Protein AF-C9LTG3-F1 (afdb_monomer)

Foldseek 3Di:
DDDDDDDDDAPDDDDDDDDDPDPVVVVVVVLVVCVSVPDDRDPVPVQAEAAADQEAEDEPPDDQDPPPAELTEDPDDQARQHAYEHGEYEYEQEEQAPHEYEQYEYNYQYEAAHGEYEYYQYAHQPHAYEYELHEDAAAAHELGEYEYADYPAPRRNVRYAYAQYYYNHPPHQQEYNGEYEWEAARAEHAYYYRYQAYEYEDDPNFFFPTETYEYEHYYAEYAQQRYEYHCQQPPCPPHAFKGKYWDYAYDKYKYFQDAAYPSWDDDVQWTWDKDFPFPDFGDGGIDIGRTIMIMIWRQELFEEEAEPPDDDQADCCDDPNSAAERTEASRAEARENAEYEYEQEEQAPYEYEQGYYPHLHYEHAHGEYEYYQYAHQPHAYEYELHEHAAAEQELGEYEYHDHPADRRNVRYAYADYYYDHPPHQQEYNGEYEFEAARAEHAYYYRYQAYEYAYDPRDDPPTHRYDYDHYYDDYDPVRYYYDHPD

Mean predicted aligned error: 8.61 Å

Secondary structure (DSSP, 8-state):
---------STT---------SHHHHHHHHHHHHHHTT-----TT-PPPPEE--EEEE-TTPPPPSSPEESSEE-S-SS----EES-EEEEES-B-TT-EEEEEEESSSS-EES-EEEEES-B-SSS-EEEEEEEESSS-EES-EEEEE---STTTTTTEEEEEEE-S-TT--SSTT-EEEEESS-EEESEEES-SEEEEE--TT--TT-EEEEE-S-B--EEGGGEEEETTTTTTTT--S-EEEEEEEEEEEEEEEES--TT-EEETTEEEEEEE--SSTT--EEEEEEEEEEEEEE-BS-EEEE-TTSPPPPPTTSTTTT-EEEEEESSSPPEES-EEEEES-B-TT-EEEEEEE-SSS--EES-EEEEES-B-SSS-EEEEEEEESSS-EES-EEEEE---STTTTTTEEEEEEE-S-TT---STT-EEEEESS-EEEEEEES-SEEEEE--TT--TT--SEEEEEEE----GGGEEE----

Organism: Selenomonas sputigena (strain ATCC 35185 / DSM 20758 / CCUG 44933 / VPI D19B-28) (NCBI:txid546271)

Structure (mmCIF, N/CA/C/O backbone):
data_AF-C9LTG3-F1
#
_entry.id   AF-C9LTG3-F1
#
loop_
_atom_site.group_PDB
_atom_site.id
_atom_site.type_symbol
_atom_site.label_atom_id
_atom_site.label_alt_id
_atom_site.label_comp_id
_atom_site.label_asym_id
_atom_site.label_entity_id
_atom_site.label_seq_id
_atom_site.pdbx_PDB_ins_code
_atom_site.Cartn_x
_atom_site.Cartn_y
_atom_site.Cartn_z
_atom_site.occupancy
_atom_site.B_iso_or_equiv
_atom_site.auth_seq_id
_atom_site.auth_comp_id
_atom_site.auth_asym_id
_atom_site.auth_atom_id
_atom_site.pdbx_PDB_model_num
ATOM 1 N N . MET A 1 1 ? 3.169 -10.753 -58.816 1.00 35.22 1 MET A N 1
ATOM 2 C CA . MET A 1 1 ? 3.771 -9.492 -58.330 1.00 35.22 1 MET A CA 1
ATOM 3 C C . MET A 1 1 ? 4.168 -8.686 -59.551 1.00 35.22 1 MET A C 1
ATOM 5 O O . MET A 1 1 ? 4.964 -9.184 -60.331 1.00 35.22 1 MET A O 1
ATOM 9 N N . SER A 1 2 ? 3.535 -7.532 -59.767 1.00 30.53 2 SER A N 1
ATOM 10 C CA . SER A 1 2 ? 3.856 -6.641 -60.888 1.00 30.53 2 SER A CA 1
ATOM 11 C C . SER A 1 2 ? 5.181 -5.930 -60.603 1.00 30.53 2 SER A C 1
ATOM 13 O O . SER A 1 2 ? 5.317 -5.282 -59.563 1.00 30.53 2 SER A O 1
ATOM 15 N N . THR A 1 3 ? 6.156 -6.102 -61.491 1.00 30.70 3 THR A N 1
ATOM 16 C CA . THR A 1 3 ? 7.433 -5.383 -61.476 1.00 30.70 3 THR A CA 1
ATOM 17 C C . THR A 1 3 ? 7.284 -4.216 -62.443 1.00 30.70 3 THR A C 1
ATOM 19 O O . THR A 1 3 ? 7.319 -4.419 -63.652 1.00 30.70 3 THR A O 1
ATOM 22 N N . GLU A 1 4 ? 7.068 -3.002 -61.942 1.00 38.22 4 GLU A N 1
ATOM 23 C CA . GLU A 1 4 ? 7.080 -1.816 -62.803 1.00 38.22 4 GLU A CA 1
ATOM 24 C C . GLU A 1 4 ? 8.507 -1.289 -62.972 1.00 38.22 4 GLU A C 1
ATOM 26 O O . GLU A 1 4 ? 9.278 -1.186 -62.014 1.00 38.22 4 GLU A O 1
ATOM 31 N N . HIS A 1 5 ? 8.857 -0.989 -64.222 1.00 36.91 5 HIS A N 1
ATOM 32 C CA . HIS A 1 5 ? 10.177 -0.545 -64.646 1.00 36.91 5 HIS A CA 1
ATOM 33 C C . HIS A 1 5 ? 10.260 0.986 -64.613 1.00 36.91 5 HIS A C 1
ATOM 35 O O . HIS A 1 5 ? 9.615 1.653 -65.417 1.00 36.91 5 HIS A O 1
ATOM 41 N N . LEU A 1 6 ? 11.114 1.549 -63.754 1.00 34.97 6 LEU A N 1
ATOM 42 C CA . LEU A 1 6 ? 11.622 2.907 -63.958 1.00 34.97 6 LEU A CA 1
ATOM 43 C C . LEU A 1 6 ? 12.869 2.832 -64.846 1.00 34.97 6 LEU A C 1
ATOM 45 O O . LEU A 1 6 ? 13.921 2.357 -64.424 1.00 34.97 6 LEU A O 1
ATOM 49 N N . SER A 1 7 ? 12.725 3.262 -66.099 1.00 35.62 7 SER A N 1
ATOM 50 C CA . SER A 1 7 ? 13.821 3.413 -67.058 1.00 35.62 7 SER A CA 1
ATOM 51 C C . SER A 1 7 ? 14.319 4.855 -67.022 1.00 35.62 7 SER A C 1
ATOM 53 O O . SER A 1 7 ? 13.584 5.759 -67.409 1.00 35.62 7 SER A O 1
ATOM 55 N N . PHE A 1 8 ? 15.569 5.071 -66.614 1.00 42.88 8 PHE A N 1
ATOM 56 C CA . PHE A 1 8 ? 16.245 6.357 -66.780 1.00 42.88 8 PHE A CA 1
ATOM 57 C C . PHE A 1 8 ? 17.200 6.264 -67.974 1.00 42.88 8 PHE A C 1
ATOM 59 O O . PHE A 1 8 ? 18.067 5.393 -68.026 1.00 42.88 8 PHE A O 1
ATOM 66 N N . MET A 1 9 ? 17.011 7.131 -68.972 1.00 39.25 9 MET A N 1
ATOM 67 C CA . MET A 1 9 ? 17.892 7.222 -70.137 1.00 39.25 9 MET A CA 1
ATOM 68 C C . MET A 1 9 ? 19.158 8.004 -69.768 1.00 39.25 9 MET A C 1
ATOM 70 O O . MET A 1 9 ? 19.169 9.229 -69.780 1.00 39.25 9 MET A O 1
ATOM 74 N N . GLY A 1 10 ? 20.232 7.276 -69.470 1.00 38.66 10 GLY A N 1
ATOM 75 C CA . GLY A 1 10 ? 21.587 7.801 -69.320 1.00 38.66 10 GLY A CA 1
ATOM 76 C C . GLY A 1 10 ? 22.590 6.654 -69.423 1.00 38.66 10 GLY A C 1
ATOM 77 O O . GLY A 1 10 ? 22.559 5.748 -68.603 1.00 38.66 10 GLY A O 1
ATOM 78 N N . LYS A 1 11 ? 23.396 6.655 -70.494 1.00 44.03 11 LYS A N 1
ATOM 79 C CA . LYS A 1 11 ? 24.483 5.710 -70.844 1.00 44.03 11 LYS A CA 1
ATOM 80 C C . LYS A 1 11 ? 24.466 4.335 -70.134 1.00 44.03 11 LYS A C 1
ATOM 82 O O . LYS A 1 11 ? 25.229 4.078 -69.215 1.00 44.03 11 LYS A O 1
ATOM 87 N N . GLY A 1 12 ? 23.681 3.410 -70.687 1.00 41.50 12 GLY A N 1
ATOM 88 C CA . GLY A 1 12 ? 24.072 2.000 -70.836 1.00 41.50 12 GLY A CA 1
ATOM 89 C C . GLY A 1 12 ? 23.936 1.034 -69.652 1.00 41.50 12 GLY A C 1
ATOM 90 O O . GLY A 1 12 ? 23.847 -0.162 -69.915 1.00 41.50 12 GLY A O 1
ATOM 91 N N . GLU A 1 13 ? 23.853 1.474 -68.397 1.00 40.16 13 GLU A N 1
ATOM 92 C CA . GLU A 1 13 ? 23.755 0.542 -67.260 1.00 40.16 13 GLU A CA 1
ATOM 93 C C . GLU A 1 13 ? 22.342 0.475 -66.664 1.00 40.16 13 GLU A C 1
ATOM 95 O O . GLU A 1 13 ? 21.817 1.430 -66.093 1.00 40.16 13 GLU A O 1
ATOM 100 N N . LYS A 1 14 ? 21.705 -0.698 -66.780 1.00 40.03 14 LYS A N 1
ATOM 101 C CA . LYS A 1 14 ? 20.448 -1.008 -66.086 1.00 40.03 14 LYS A CA 1
ATOM 102 C C . LYS A 1 14 ? 20.739 -1.266 -64.608 1.00 40.03 14 LYS A C 1
ATOM 104 O O . LYS A 1 14 ? 21.039 -2.393 -64.223 1.00 40.03 14 LYS A O 1
ATOM 109 N N . VAL A 1 15 ? 20.607 -0.241 -63.772 1.00 41.97 15 VAL A N 1
ATOM 110 C CA . VAL A 1 15 ? 20.659 -0.402 -62.314 1.00 41.97 15 VAL A CA 1
ATOM 111 C C . VAL A 1 15 ? 19.289 -0.870 -61.813 1.00 41.97 15 VAL A C 1
ATOM 113 O O . VAL A 1 15 ? 18.290 -0.165 -61.940 1.00 41.97 15 VAL A O 1
ATOM 116 N N . MET A 1 16 ? 19.224 -2.091 -61.281 1.00 40.72 16 MET A N 1
ATOM 117 C CA . MET A 1 16 ? 17.992 -2.700 -60.773 1.00 40.72 16 MET A CA 1
ATOM 118 C C . MET A 1 16 ? 17.941 -2.562 -59.251 1.00 40.72 16 MET A C 1
ATOM 120 O O . MET A 1 16 ? 18.792 -3.111 -58.555 1.00 40.72 16 MET A O 1
ATOM 124 N N . PHE A 1 17 ? 16.929 -1.876 -58.717 1.00 45.16 17 PHE A N 1
ATOM 125 C CA . PHE A 1 17 ? 16.742 -1.769 -57.272 1.00 45.16 17 PHE A CA 1
ATOM 126 C C . PHE A 1 17 ? 15.464 -2.471 -56.798 1.00 45.16 17 PHE A C 1
ATOM 128 O O . PHE A 1 17 ? 14.385 -2.292 -57.363 1.00 45.16 17 PHE A O 1
ATOM 135 N N . LYS A 1 18 ? 15.575 -3.262 -55.723 1.00 42.78 18 LYS A N 1
ATOM 136 C CA . LYS A 1 18 ? 14.427 -3.877 -55.036 1.00 42.78 18 LYS A CA 1
ATOM 137 C C . LYS A 1 18 ? 13.658 -2.813 -54.241 1.00 42.78 18 LYS A C 1
ATOM 139 O O . LYS A 1 18 ? 14.250 -2.047 -53.490 1.00 42.78 18 LYS A O 1
ATOM 144 N N . LYS A 1 19 ? 12.327 -2.800 -54.368 1.00 44.22 19 LYS A N 1
ATOM 145 C CA . LYS A 1 19 ? 11.420 -1.884 -53.654 1.00 44.22 19 LYS A CA 1
ATOM 146 C C . LYS A 1 19 ? 11.540 -2.048 -52.130 1.00 44.22 19 LYS A C 1
ATOM 148 O O . LYS A 1 19 ? 11.221 -3.111 -51.606 1.00 44.22 19 LYS A O 1
ATOM 153 N N . GLY A 1 20 ? 11.922 -0.982 -51.424 1.00 50.69 20 GLY A N 1
ATOM 154 C CA . GLY A 1 20 ? 11.806 -0.852 -49.966 1.00 50.69 20 GLY A CA 1
ATOM 155 C C . GLY A 1 20 ? 10.899 0.326 -49.589 1.00 50.69 20 GLY A C 1
ATOM 156 O O . GLY A 1 20 ? 10.977 1.382 -50.193 1.00 50.69 20 GLY A O 1
ATOM 157 N N . ASN A 1 21 ? 10.013 0.198 -48.603 1.00 48.66 21 ASN A N 1
ATOM 158 C CA . ASN A 1 21 ? 9.110 1.303 -48.217 1.00 48.66 21 ASN A CA 1
ATOM 159 C C . ASN A 1 21 ? 9.680 2.218 -47.114 1.00 48.66 21 ASN A C 1
ATOM 161 O O . ASN A 1 21 ? 8.958 3.044 -46.557 1.00 48.66 21 ASN A O 1
ATOM 165 N N . SER A 1 22 ? 10.970 2.096 -46.795 1.00 53.97 22 SER A N 1
ATOM 166 C CA . SER A 1 22 ? 11.617 2.901 -45.757 1.00 53.97 22 SER A CA 1
ATOM 167 C C . SER A 1 22 ? 11.968 4.308 -46.258 1.00 53.97 22 SER A C 1
ATOM 169 O O . SER A 1 22 ? 12.208 4.527 -47.449 1.00 53.97 22 SER A O 1
ATOM 171 N N . LYS A 1 23 ? 12.054 5.280 -45.338 1.00 50.25 23 LYS A N 1
ATOM 172 C CA . LYS A 1 23 ? 12.542 6.640 -45.645 1.00 50.25 23 LYS A CA 1
ATOM 173 C C . LYS A 1 23 ? 13.932 6.609 -46.303 1.00 50.25 23 LYS A C 1
ATOM 175 O O . LYS A 1 23 ? 14.167 7.357 -47.248 1.00 50.25 23 LYS A O 1
ATOM 180 N N . ARG A 1 24 ? 14.788 5.663 -45.885 1.00 52.59 24 ARG A N 1
ATOM 181 C CA . ARG A 1 24 ? 16.106 5.380 -46.485 1.00 52.59 24 ARG A CA 1
ATOM 182 C C . ARG A 1 24 ? 16.008 5.078 -47.978 1.00 52.59 24 ARG A C 1
ATOM 184 O O . ARG A 1 24 ? 16.806 5.588 -48.754 1.00 52.59 24 ARG A O 1
ATOM 191 N N . TRP A 1 25 ? 15.004 4.304 -48.395 1.00 60.81 25 TRP A N 1
ATOM 192 C CA . TRP A 1 25 ? 14.836 3.972 -49.805 1.00 60.81 25 TRP A CA 1
ATOM 193 C C . TRP A 1 25 ? 14.381 5.169 -50.637 1.00 60.81 25 TRP A C 1
ATOM 195 O O . TRP A 1 25 ? 14.882 5.376 -51.737 1.00 60.81 25 TRP A O 1
ATOM 205 N N . LYS A 1 26 ? 13.495 6.010 -50.096 1.00 57.72 26 LYS A N 1
ATOM 206 C CA . LYS A 1 26 ? 13.026 7.223 -50.784 1.00 57.72 26 LYS A CA 1
ATOM 207 C C . LYS A 1 26 ? 14.144 8.258 -50.954 1.00 57.72 26 LYS A C 1
ATOM 209 O O . LYS A 1 26 ? 14.301 8.787 -52.049 1.00 57.72 26 LYS A O 1
ATOM 214 N N . ALA A 1 27 ? 14.942 8.496 -49.911 1.00 58.62 27 ALA A N 1
ATOM 215 C CA . ALA A 1 27 ? 16.076 9.423 -49.965 1.00 58.62 27 ALA A CA 1
ATOM 216 C C . ALA A 1 27 ? 17.168 8.941 -50.936 1.00 58.62 27 ALA A C 1
ATOM 218 O O . ALA A 1 27 ? 17.648 9.713 -51.761 1.00 58.62 27 ALA A O 1
ATOM 219 N N . LEU A 1 28 ? 17.490 7.643 -50.900 1.00 59.44 28 LEU A N 1
ATOM 220 C CA . LEU A 1 28 ? 18.461 7.032 -51.808 1.00 59.44 28 LEU A CA 1
ATOM 221 C C . LEU A 1 28 ? 17.972 7.052 -53.265 1.00 59.44 28 LEU A C 1
ATOM 223 O O . LEU A 1 28 ? 18.744 7.368 -54.164 1.00 59.44 28 LEU A O 1
ATOM 227 N N . SER A 1 29 ? 16.678 6.805 -53.499 1.00 60.88 29 SER A N 1
ATOM 228 C CA . SER A 1 29 ? 16.073 6.905 -54.835 1.00 60.88 29 SER A CA 1
ATOM 229 C C . SER A 1 29 ? 16.147 8.332 -55.394 1.00 60.88 29 SER A C 1
ATOM 231 O O . SER A 1 29 ? 16.422 8.510 -56.577 1.00 60.88 29 SER A O 1
ATOM 233 N N . LEU A 1 30 ? 15.927 9.348 -54.551 1.00 61.19 30 LEU A N 1
ATOM 234 C CA . LEU A 1 30 ? 15.976 10.759 -54.942 1.00 61.19 30 LEU A CA 1
ATOM 235 C C . LEU A 1 30 ? 17.408 11.225 -55.247 1.00 61.19 30 LEU A C 1
ATOM 237 O O . LEU A 1 30 ? 17.631 11.870 -56.268 1.00 61.19 30 LEU A O 1
ATOM 241 N N . ALA A 1 31 ? 18.379 10.850 -54.409 1.00 58.62 31 ALA A N 1
ATOM 242 C CA . ALA A 1 31 ? 19.794 11.158 -54.626 1.00 58.62 31 ALA A CA 1
ATOM 243 C C . ALA A 1 31 ? 20.331 10.512 -55.917 1.00 58.62 31 ALA A C 1
ATOM 245 O O . ALA A 1 31 ? 20.993 11.172 -56.716 1.00 58.62 31 ALA A O 1
ATOM 246 N N . VAL A 1 32 ? 19.974 9.246 -56.171 1.00 61.69 32 VAL A N 1
ATOM 247 C CA . VAL A 1 32 ? 20.332 8.552 -57.419 1.00 61.69 32 VAL A CA 1
ATOM 248 C C . VAL A 1 32 ? 19.650 9.205 -58.628 1.00 61.69 32 VAL A C 1
ATOM 250 O O . VAL A 1 32 ? 20.302 9.411 -59.648 1.00 61.69 32 VAL A O 1
ATOM 253 N N . ALA A 1 33 ? 18.375 9.597 -58.527 1.00 58.50 33 ALA A N 1
ATOM 254 C CA . ALA A 1 33 ? 17.667 10.270 -59.619 1.00 58.50 33 ALA A CA 1
ATOM 255 C C . ALA A 1 33 ? 18.290 11.632 -59.995 1.00 58.50 33 ALA A C 1
ATOM 257 O O . ALA A 1 33 ? 18.394 11.949 -61.179 1.00 58.50 33 ALA A O 1
ATOM 258 N N . LEU A 1 34 ? 18.751 12.412 -59.011 1.00 57.53 34 LEU A N 1
ATOM 259 C CA . LEU A 1 34 ? 19.429 13.700 -59.230 1.00 57.53 34 LEU A CA 1
ATOM 260 C C . LEU A 1 34 ? 20.812 13.542 -59.891 1.00 57.53 34 LEU A C 1
ATOM 262 O O . LEU A 1 34 ? 21.217 14.397 -60.679 1.00 57.53 34 LEU A O 1
ATOM 266 N N . TYR A 1 35 ? 21.511 12.434 -59.631 1.00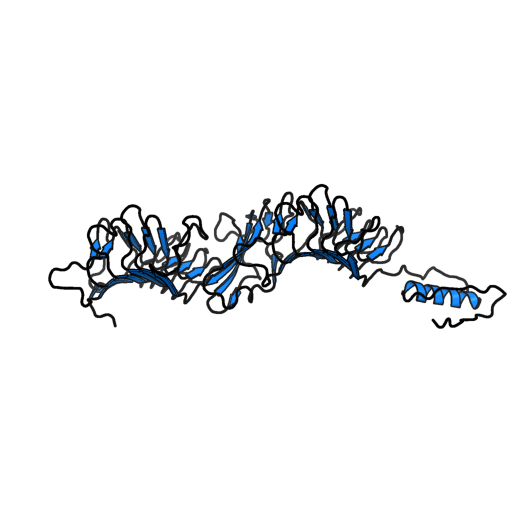 59.50 35 TYR A N 1
ATOM 267 C CA . TYR A 1 35 ? 22.803 12.125 -60.252 1.00 59.50 35 TYR A CA 1
ATOM 268 C C . TYR A 1 35 ? 22.691 11.711 -61.718 1.00 59.50 35 TYR A C 1
ATOM 270 O O . TYR A 1 35 ? 23.441 12.198 -62.563 1.00 59.50 35 TYR A O 1
ATOM 278 N N . VAL A 1 36 ? 21.726 10.845 -62.047 1.00 57.41 36 VAL A N 1
ATOM 279 C CA . VAL A 1 36 ? 21.524 10.376 -63.431 1.00 57.41 36 VAL A CA 1
ATOM 280 C C . VAL A 1 36 ? 21.115 11.536 -64.361 1.00 57.41 36 VAL A C 1
ATOM 282 O O . VAL A 1 36 ? 21.348 11.469 -65.565 1.00 57.41 36 VAL A O 1
ATOM 285 N N . GLY A 1 37 ? 20.595 12.639 -63.807 1.00 57.22 37 GLY A N 1
ATOM 286 C CA . GLY A 1 37 ? 20.310 13.895 -64.513 1.00 57.22 37 GLY A CA 1
ATOM 287 C C . GLY A 1 37 ? 21.508 14.831 -64.748 1.00 57.22 37 GLY A C 1
ATOM 288 O O . GLY A 1 37 ? 21.303 15.937 -65.240 1.00 57.22 37 GLY A O 1
ATOM 289 N N . GLY A 1 38 ? 22.741 14.428 -64.411 1.00 49.81 38 GLY A N 1
ATOM 290 C CA . GLY A 1 38 ? 23.959 15.214 -64.666 1.00 49.81 38 GLY A CA 1
ATOM 291 C C . GLY A 1 38 ? 24.362 16.196 -63.557 1.00 49.81 38 GLY A C 1
ATOM 292 O O . GLY A 1 38 ? 25.256 17.013 -63.772 1.00 49.81 38 GLY A O 1
ATOM 293 N N . GLY A 1 39 ? 23.736 16.127 -62.377 1.00 54.72 39 GLY A N 1
ATOM 294 C CA . GLY A 1 39 ? 24.144 16.886 -61.190 1.00 54.72 39 GLY A CA 1
ATOM 295 C C . GLY A 1 39 ? 25.311 16.238 -60.431 1.00 54.72 39 GLY A C 1
ATOM 296 O O . GLY A 1 39 ? 25.502 15.022 -60.469 1.00 54.72 39 GLY A O 1
ATOM 297 N N . GLN A 1 40 ? 26.095 17.047 -59.712 1.00 53.12 40 GLN A N 1
ATOM 298 C CA . GLN A 1 40 ? 27.150 16.564 -58.816 1.00 53.12 40 GLN A CA 1
ATOM 299 C C . GLN A 1 40 ? 26.519 15.805 -57.631 1.00 53.12 40 GLN A C 1
ATOM 301 O O . GLN A 1 40 ? 25.618 16.320 -56.971 1.00 53.12 40 GLN A O 1
ATOM 306 N N . MET A 1 41 ? 26.979 14.578 -57.356 1.00 46.53 41 MET A N 1
ATOM 307 C CA . MET A 1 41 ? 26.556 13.797 -56.183 1.00 46.53 41 MET A CA 1
ATOM 308 C C . MET A 1 41 ? 27.072 14.458 -54.905 1.00 46.53 41 MET A C 1
ATOM 310 O O . MET A 1 41 ? 28.219 14.241 -54.523 1.00 46.53 41 MET A O 1
ATOM 314 N N . SER A 1 42 ? 26.233 15.256 -54.244 1.00 51.00 42 SER A N 1
ATOM 315 C CA . SER A 1 42 ? 26.478 15.697 -52.870 1.00 51.00 42 SER A CA 1
ATOM 316 C C . SER A 1 42 ? 25.640 14.846 -51.918 1.00 51.00 42 SER A C 1
ATOM 318 O O . SER A 1 42 ? 24.416 14.948 -51.873 1.00 51.00 42 SER A O 1
ATOM 320 N N . PHE A 1 43 ? 26.317 13.986 -51.156 1.00 52.62 43 PHE A N 1
ATOM 321 C CA . PHE A 1 43 ? 25.742 13.302 -49.994 1.00 52.62 43 PHE A CA 1
ATOM 322 C C . PHE A 1 43 ? 25.797 14.171 -48.728 1.00 52.62 43 PHE A C 1
ATOM 324 O O . PHE A 1 43 ? 25.394 13.707 -47.667 1.00 52.62 43 PHE A O 1
ATOM 331 N N . GLU A 1 44 ? 26.262 15.424 -48.824 1.00 44.53 44 GLU A N 1
ATOM 332 C CA . GLU A 1 44 ? 26.465 16.315 -47.669 1.00 44.53 44 GLU A CA 1
ATOM 333 C C . GLU A 1 44 ? 25.160 16.654 -46.931 1.00 44.53 44 GLU A C 1
ATOM 335 O O . GLU A 1 44 ? 25.211 17.127 -45.804 1.00 44.53 44 GLU A O 1
ATOM 340 N N . HIS A 1 45 ? 24.000 16.378 -47.541 1.00 45.16 45 HIS A N 1
ATOM 341 C CA . HIS A 1 45 ? 22.671 16.636 -46.977 1.00 45.16 45 HIS A CA 1
ATOM 342 C C . HIS A 1 45 ? 21.823 15.366 -46.784 1.00 45.16 45 HIS A C 1
ATOM 344 O O . HIS A 1 45 ? 20.624 15.460 -46.517 1.00 45.16 45 HIS A O 1
ATOM 350 N N . VAL A 1 46 ? 22.396 14.163 -46.940 1.00 48.47 46 VAL A N 1
ATOM 351 C CA . VAL A 1 46 ? 21.702 12.930 -46.532 1.00 48.47 46 VAL A CA 1
ATOM 352 C C . VAL A 1 46 ? 21.964 12.730 -45.044 1.00 48.47 46 VAL A C 1
ATOM 354 O O . VAL A 1 46 ? 22.814 11.932 -44.654 1.00 48.47 46 VAL A O 1
ATOM 357 N N . ASP A 1 47 ? 21.244 13.487 -44.215 1.00 53.94 47 ASP A N 1
ATOM 358 C CA . ASP A 1 47 ? 21.240 13.269 -42.770 1.00 53.94 47 ASP A CA 1
ATOM 359 C C . ASP A 1 47 ? 20.838 11.822 -42.474 1.00 53.94 47 ASP A C 1
ATOM 361 O O . ASP A 1 47 ? 19.951 11.245 -43.123 1.00 53.94 47 ASP A O 1
ATOM 365 N N . ALA A 1 48 ? 21.513 11.204 -41.506 1.00 59.97 48 ALA A N 1
ATOM 366 C CA . ALA A 1 48 ? 21.209 9.831 -41.159 1.00 59.97 48 ALA A CA 1
ATOM 367 C C . ALA A 1 48 ? 19.774 9.721 -40.638 1.00 59.97 48 ALA A C 1
ATOM 369 O O . ALA A 1 48 ? 19.328 10.475 -39.774 1.00 59.97 48 ALA A O 1
ATOM 370 N N . ALA A 1 49 ? 19.025 8.783 -41.215 1.00 76.25 49 ALA A N 1
ATOM 371 C CA . ALA A 1 49 ? 17.618 8.634 -40.898 1.00 76.25 49 ALA A CA 1
ATOM 372 C C . ALA A 1 49 ? 17.443 8.016 -39.509 1.00 76.25 49 ALA A C 1
ATOM 374 O O . ALA A 1 49 ? 17.915 6.900 -39.268 1.00 76.25 49 ALA A O 1
ATOM 375 N N . ASP A 1 50 ? 16.673 8.707 -38.670 1.00 89.94 50 ASP A N 1
ATOM 376 C CA . ASP A 1 50 ? 16.177 8.188 -37.400 1.00 89.94 50 ASP A CA 1
ATOM 377 C C . ASP A 1 50 ? 15.548 6.787 -37.541 1.00 89.94 50 ASP A C 1
ATOM 379 O O . ASP A 1 50 ? 14.899 6.460 -38.546 1.00 89.94 50 ASP A O 1
ATOM 383 N N . VAL A 1 51 ? 15.674 5.982 -36.488 1.00 93.06 51 VAL A N 1
ATOM 384 C CA . VAL A 1 51 ? 15.019 4.679 -36.337 1.00 93.06 51 VAL A CA 1
ATOM 385 C C . VAL A 1 51 ? 13.855 4.818 -35.364 1.00 93.06 51 VAL A C 1
ATOM 387 O O . VAL A 1 51 ? 14.045 5.014 -34.164 1.00 93.06 51 VAL A O 1
ATOM 390 N N . THR A 1 52 ? 12.633 4.718 -35.882 1.00 93.69 52 THR A N 1
ATOM 391 C CA . THR A 1 52 ? 11.419 4.909 -35.087 1.00 93.69 52 THR A CA 1
ATOM 392 C C . THR A 1 52 ? 10.255 4.043 -35.544 1.00 93.69 52 THR A C 1
ATOM 394 O O . THR A 1 52 ? 10.188 3.653 -36.713 1.00 93.69 52 THR A O 1
ATOM 397 N N . GLY A 1 53 ? 9.325 3.772 -34.624 1.00 86.44 53 GLY A N 1
ATOM 398 C CA . GLY A 1 53 ? 8.089 3.040 -34.887 1.00 86.44 53 GLY A CA 1
ATOM 399 C C . GLY A 1 53 ? 8.286 1.540 -35.091 1.00 86.44 53 GLY A C 1
ATOM 400 O O . GLY A 1 53 ? 7.382 0.882 -35.602 1.00 86.44 53 GLY A O 1
ATOM 401 N N . GLY A 1 54 ? 9.455 0.998 -34.739 1.00 90.62 54 GLY A N 1
ATOM 402 C CA . GLY A 1 54 ? 9.681 -0.441 -34.721 1.00 90.62 54 GLY A CA 1
ATOM 403 C C . GLY A 1 54 ? 8.794 -1.122 -33.679 1.00 90.62 54 GLY A C 1
ATOM 404 O O . GLY A 1 54 ? 8.663 -0.626 -32.564 1.00 90.62 54 GLY A O 1
ATOM 405 N N . ASP A 1 55 ? 8.205 -2.260 -34.035 1.00 94.44 55 ASP A N 1
ATOM 406 C CA . ASP A 1 55 ? 7.475 -3.139 -33.117 1.00 94.44 55 ASP A CA 1
ATOM 407 C C . ASP A 1 55 ? 7.961 -4.572 -33.348 1.00 94.44 55 ASP A C 1
ATOM 409 O O . ASP A 1 55 ? 7.543 -5.260 -34.282 1.00 94.44 55 ASP A O 1
ATOM 413 N N . VAL A 1 56 ? 8.952 -4.974 -32.555 1.00 97.69 56 VAL A N 1
ATOM 414 C CA . VAL A 1 56 ? 9.624 -6.269 -32.656 1.00 97.69 56 VAL A CA 1
ATOM 415 C C . VAL A 1 56 ? 9.093 -7.166 -31.552 1.00 97.69 56 VAL A C 1
ATOM 417 O O . VAL A 1 56 ? 9.139 -6.808 -30.377 1.00 97.69 56 VAL A O 1
ATOM 420 N N . THR A 1 57 ? 8.616 -8.353 -31.914 1.00 97.94 57 THR A N 1
ATOM 421 C CA . THR A 1 57 ? 8.047 -9.301 -30.955 1.00 97.94 57 THR A CA 1
ATOM 422 C C . THR A 1 57 ? 8.649 -10.690 -31.132 1.00 97.94 57 THR A C 1
ATOM 424 O O . THR A 1 57 ? 8.807 -11.150 -32.259 1.00 97.94 57 THR A O 1
ATOM 427 N N . TYR A 1 58 ? 8.950 -11.344 -30.009 1.00 98.00 58 TYR A N 1
ATOM 428 C CA . TYR A 1 58 ? 9.342 -12.748 -29.927 1.00 98.00 58 TYR A CA 1
ATOM 429 C C . TYR A 1 58 ? 8.451 -13.480 -28.917 1.00 98.00 58 TYR A C 1
ATOM 431 O O . TYR A 1 58 ? 8.195 -12.983 -27.814 1.00 98.00 58 TYR A O 1
ATOM 439 N N . HIS A 1 59 ? 7.988 -14.665 -29.287 1.00 96.62 59 HIS A N 1
ATOM 440 C CA . HIS A 1 59 ? 7.069 -15.507 -28.531 1.00 96.62 59 HIS A CA 1
ATOM 441 C C . HIS A 1 59 ? 7.703 -16.845 -28.144 1.00 96.62 59 HIS A C 1
ATOM 443 O O . HIS A 1 59 ? 8.803 -17.194 -28.568 1.00 96.62 59 HIS A O 1
ATOM 449 N N . THR A 1 60 ? 6.986 -17.624 -27.333 1.00 93.94 60 THR A N 1
ATOM 450 C CA . THR A 1 60 ? 7.394 -18.973 -26.942 1.00 93.94 60 THR A CA 1
ATOM 451 C C . THR A 1 60 ? 7.700 -19.829 -28.169 1.00 93.94 60 THR A C 1
ATOM 453 O O . THR A 1 60 ? 6.849 -20.001 -29.038 1.00 93.94 60 THR A O 1
ATOM 456 N N . GLY A 1 61 ? 8.904 -20.400 -28.204 1.00 92.31 61 GLY A N 1
ATOM 457 C CA . GLY A 1 61 ? 9.391 -21.225 -29.313 1.00 92.31 61 GLY A CA 1
ATOM 458 C C . GLY A 1 61 ? 10.286 -20.479 -30.303 1.00 92.31 61 GLY A C 1
ATOM 459 O O . GLY A 1 61 ? 11.028 -21.132 -31.036 1.00 92.31 61 GLY A O 1
ATOM 460 N N . ASP A 1 62 ? 10.294 -19.145 -30.285 1.00 96.19 62 ASP A N 1
ATOM 461 C CA . ASP A 1 62 ? 11.189 -18.371 -31.138 1.00 96.19 62 ASP A CA 1
ATOM 462 C C . ASP A 1 62 ? 12.646 -18.487 -30.677 1.00 96.19 62 ASP A C 1
ATOM 464 O O . ASP A 1 62 ? 12.961 -18.565 -29.486 1.00 96.19 62 ASP A O 1
ATOM 468 N N . THR A 1 63 ? 13.561 -18.444 -31.645 1.00 94.25 63 THR A N 1
ATOM 469 C CA . THR A 1 63 ? 14.992 -18.293 -31.372 1.00 94.25 63 THR A CA 1
ATOM 470 C C . THR A 1 63 ? 15.354 -16.817 -31.435 1.00 94.25 63 THR A C 1
ATOM 472 O O . THR A 1 63 ? 15.178 -16.171 -32.468 1.00 94.25 63 THR A O 1
ATOM 475 N N . LEU A 1 64 ? 15.885 -16.282 -30.338 1.00 94.69 64 LEU A N 1
ATOM 476 C CA . LEU A 1 64 ? 16.361 -14.903 -30.302 1.00 94.69 64 LEU A CA 1
ATOM 477 C C . LEU A 1 64 ? 17.582 -14.732 -31.226 1.00 94.69 64 LEU A C 1
ATOM 479 O O . LEU A 1 64 ? 18.500 -15.558 -31.152 1.00 94.69 64 LEU A O 1
ATOM 483 N N . PRO A 1 65 ? 17.637 -13.665 -32.049 1.00 93.25 65 PRO A N 1
ATOM 484 C CA . PRO A 1 65 ? 18.747 -13.430 -32.972 1.00 93.25 65 PRO A CA 1
ATOM 485 C C . PRO A 1 65 ? 20.035 -13.134 -32.208 1.00 93.25 65 PRO A C 1
ATOM 487 O O . PRO A 1 65 ? 20.016 -12.979 -30.991 1.00 93.25 65 PRO A O 1
ATOM 490 N N . VAL A 1 66 ? 21.162 -13.032 -32.909 1.00 90.69 66 VAL A N 1
ATOM 491 C CA . VAL A 1 66 ? 22.403 -12.514 -32.312 1.00 90.69 66 VAL A CA 1
ATOM 492 C C . VAL A 1 66 ? 22.239 -11.054 -31.884 1.00 90.69 66 VAL A C 1
ATOM 494 O O . VAL A 1 66 ? 21.409 -10.326 -32.428 1.00 90.69 66 VAL A O 1
ATOM 497 N N . ASP A 1 67 ? 23.028 -10.637 -30.896 1.00 88.50 67 ASP A N 1
ATOM 498 C CA . ASP A 1 67 ? 22.972 -9.276 -30.366 1.00 88.50 67 ASP A CA 1
ATOM 499 C C . ASP A 1 67 ? 23.398 -8.232 -31.433 1.00 88.50 67 ASP A C 1
ATOM 501 O O . ASP A 1 67 ? 24.261 -8.528 -32.266 1.00 88.50 67 ASP A O 1
ATOM 505 N N . PRO A 1 68 ? 22.840 -7.002 -31.404 1.00 91.31 68 PRO A N 1
ATOM 506 C CA . PRO A 1 68 ? 21.877 -6.505 -30.419 1.00 91.31 68 PRO A CA 1
ATOM 507 C C . PRO A 1 68 ? 20.433 -6.947 -30.709 1.00 91.31 68 PRO A C 1
ATOM 509 O O . PRO A 1 68 ? 19.933 -6.798 -31.823 1.00 91.31 68 PRO A O 1
ATOM 512 N N . ILE A 1 69 ? 19.725 -7.413 -29.673 1.00 97.06 69 ILE A N 1
ATOM 513 C CA . ILE A 1 69 ? 18.275 -7.645 -29.739 1.00 97.06 69 ILE A CA 1
ATOM 514 C C . ILE A 1 69 ? 17.568 -6.352 -29.335 1.00 97.06 69 ILE A C 1
ATOM 516 O O . ILE A 1 69 ? 17.522 -6.014 -28.150 1.00 97.06 69 ILE A O 1
ATOM 520 N N . ALA A 1 70 ? 17.021 -5.627 -30.309 1.00 97.25 70 ALA A N 1
ATOM 521 C CA . ALA A 1 70 ? 16.414 -4.323 -30.069 1.00 97.25 70 ALA A CA 1
ATOM 522 C C . ALA A 1 70 ? 15.067 -4.141 -30.777 1.00 97.25 70 ALA A C 1
ATOM 524 O O . ALA A 1 70 ? 14.840 -4.726 -31.835 1.00 97.25 70 ALA A O 1
ATOM 525 N N . GLY A 1 71 ? 14.210 -3.272 -30.230 1.00 96.50 71 GLY A N 1
ATOM 526 C CA . GLY A 1 71 ? 13.014 -2.781 -30.930 1.00 96.50 71 GLY A CA 1
ATOM 527 C C . GLY A 1 71 ? 13.366 -1.897 -32.133 1.00 96.50 71 GLY A C 1
ATOM 528 O O . GLY A 1 71 ? 12.673 -1.903 -33.148 1.00 96.50 71 GLY A O 1
ATOM 529 N N . GLY A 1 72 ? 14.484 -1.174 -32.043 1.00 95.44 72 GLY A N 1
ATOM 530 C CA . GLY A 1 72 ? 15.104 -0.427 -33.136 1.00 95.44 72 GLY A CA 1
ATOM 531 C C . GLY A 1 72 ? 16.600 -0.247 -32.886 1.00 95.44 72 GLY A C 1
ATOM 532 O O . GLY A 1 72 ? 17.013 -0.058 -31.741 1.00 95.44 72 GLY A O 1
ATOM 533 N N . ALA A 1 73 ? 17.423 -0.329 -33.937 1.00 95.50 73 ALA A N 1
ATOM 534 C CA . ALA A 1 73 ? 18.875 -0.232 -33.801 1.00 95.50 73 ALA A CA 1
ATOM 535 C C . ALA A 1 73 ? 19.565 0.543 -34.933 1.00 95.50 73 ALA A C 1
ATOM 537 O O . ALA A 1 73 ? 19.225 0.389 -36.107 1.00 95.50 73 ALA A O 1
ATOM 538 N N . ILE A 1 74 ? 20.598 1.305 -34.573 1.00 93.81 74 ILE A N 1
ATOM 539 C CA . ILE A 1 74 ? 21.615 1.844 -35.483 1.00 93.81 74 ILE A CA 1
ATOM 540 C C . ILE A 1 74 ? 22.939 1.150 -35.152 1.00 93.81 74 ILE A C 1
ATOM 542 O O . ILE A 1 74 ? 23.549 1.416 -34.115 1.00 93.81 74 ILE A O 1
ATOM 546 N N . THR A 1 75 ? 23.354 0.213 -36.010 1.00 87.81 75 THR A N 1
ATOM 547 C CA . THR A 1 75 ? 24.586 -0.570 -35.831 1.00 87.81 75 THR A CA 1
ATOM 548 C C . THR A 1 75 ? 25.052 -1.256 -37.130 1.00 87.81 75 THR A C 1
ATOM 550 O O . THR A 1 75 ? 24.198 -1.631 -37.941 1.00 87.81 75 THR A O 1
ATOM 553 N N . PRO A 1 76 ? 26.373 -1.463 -37.325 1.00 79.94 76 PRO A N 1
ATOM 554 C CA . PRO A 1 76 ? 27.458 -0.730 -36.677 1.00 79.94 76 PRO A CA 1
ATOM 555 C C . PRO A 1 76 ? 27.634 0.620 -37.385 1.00 79.94 76 PRO A C 1
ATOM 557 O O . PRO A 1 76 ? 27.954 0.675 -38.569 1.00 79.94 76 PRO A O 1
ATOM 560 N N . SER A 1 77 ? 27.413 1.725 -36.675 1.00 85.56 77 SER A N 1
ATOM 561 C CA . SER A 1 77 ? 27.724 3.060 -37.197 1.00 85.56 77 SER A CA 1
ATOM 562 C C . SER A 1 77 ? 27.966 4.018 -36.045 1.00 85.56 77 SER A C 1
ATOM 564 O O . SER A 1 77 ? 27.040 4.372 -35.319 1.00 85.56 77 SER A O 1
ATOM 566 N N . SER A 1 78 ? 29.229 4.386 -35.826 1.00 87.69 78 SER A N 1
ATOM 567 C CA . SER A 1 78 ? 29.637 5.144 -34.638 1.00 87.69 78 SER A CA 1
ATOM 568 C C . SER A 1 78 ? 29.561 6.663 -34.816 1.00 87.69 78 SER A C 1
ATOM 570 O O . SER A 1 78 ? 29.705 7.413 -33.849 1.00 87.69 78 SER A O 1
ATOM 572 N N . THR A 1 79 ? 29.335 7.118 -36.045 1.00 90.38 79 THR A N 1
ATOM 573 C CA . THR A 1 79 ? 29.230 8.530 -36.433 1.00 90.38 79 THR A CA 1
ATOM 574 C C . THR A 1 79 ? 27.823 8.914 -36.877 1.00 90.38 79 THR A C 1
ATOM 576 O O . THR A 1 79 ? 27.597 10.073 -37.197 1.00 90.38 79 THR A O 1
ATOM 579 N N . ASP A 1 80 ? 26.884 7.964 -36.893 1.00 90.69 80 ASP A N 1
ATOM 580 C CA . ASP A 1 80 ? 25.502 8.188 -37.315 1.00 90.69 80 ASP A CA 1
ATOM 581 C C . ASP A 1 80 ? 24.790 9.162 -36.357 1.00 90.69 80 ASP A C 1
ATOM 583 O O . ASP A 1 80 ? 24.667 8.845 -35.168 1.00 90.69 80 ASP A O 1
ATOM 587 N N . PRO A 1 81 ? 24.347 10.344 -36.821 1.00 90.62 81 PRO A N 1
ATOM 588 C CA . PRO A 1 81 ? 23.631 11.303 -35.982 1.00 90.62 81 PRO A CA 1
ATOM 589 C C . PRO A 1 81 ? 22.157 10.943 -35.732 1.00 90.62 81 PRO A C 1
ATOM 591 O O . PRO A 1 81 ? 21.505 11.626 -34.945 1.00 90.62 81 PRO A O 1
ATOM 594 N N . GLY A 1 82 ? 21.621 9.906 -36.382 1.00 92.62 82 GLY A N 1
ATOM 595 C CA . GLY A 1 82 ? 20.219 9.516 -36.308 1.00 92.62 82 GLY A CA 1
ATOM 596 C C . GLY A 1 82 ? 19.807 9.057 -34.911 1.00 92.62 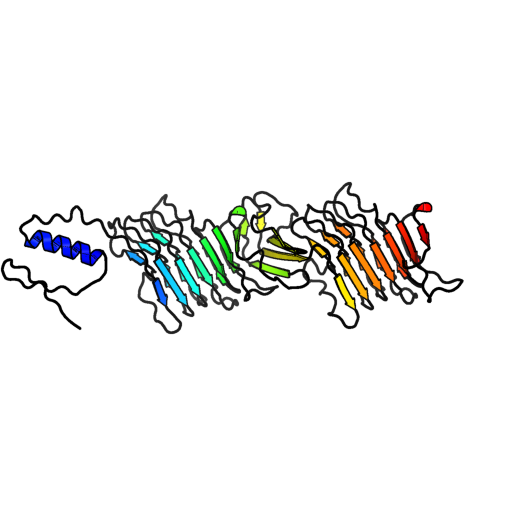82 GLY A C 1
ATOM 597 O O . GLY A 1 82 ? 20.529 8.333 -34.223 1.00 92.62 82 GLY A O 1
ATOM 598 N N . ASN A 1 83 ? 18.614 9.465 -34.491 1.00 96.12 83 ASN A N 1
ATOM 599 C CA . ASN A 1 83 ? 18.040 9.102 -33.200 1.00 96.12 83 ASN A CA 1
ATOM 600 C C . ASN A 1 83 ? 17.318 7.753 -33.269 1.00 96.12 83 ASN A C 1
ATOM 602 O O . ASN A 1 83 ? 16.847 7.334 -34.327 1.00 96.12 83 ASN A O 1
ATOM 606 N N . VAL A 1 84 ? 17.166 7.089 -32.123 1.00 98.00 84 VAL A N 1
ATOM 607 C CA . VAL A 1 84 ? 16.400 5.842 -31.994 1.00 98.00 84 VAL A CA 1
ATOM 608 C C . VAL A 1 84 ? 15.267 6.049 -31.002 1.00 98.00 84 VAL A C 1
ATOM 610 O O . VAL A 1 84 ? 15.501 6.105 -29.795 1.00 98.00 84 VAL A O 1
ATOM 613 N N . TYR A 1 85 ? 14.034 6.186 -31.485 1.00 98.12 85 TYR A N 1
ATOM 614 C CA . TYR A 1 85 ? 12.920 6.570 -30.620 1.00 98.12 85 TYR A CA 1
ATOM 615 C C . TYR A 1 85 ? 11.590 5.908 -30.934 1.00 98.12 85 TYR A C 1
ATOM 617 O O . TYR A 1 85 ? 11.308 5.569 -32.078 1.00 98.12 85 TYR A O 1
ATOM 625 N N . SER A 1 86 ? 10.732 5.781 -29.922 1.00 97.56 86 SER A N 1
ATOM 626 C CA . SER A 1 86 ? 9.383 5.209 -30.070 1.00 97.56 86 SER A CA 1
ATOM 627 C C . SER A 1 86 ? 9.376 3.826 -30.730 1.00 97.56 86 SER A C 1
ATOM 629 O O . SER A 1 86 ? 8.479 3.508 -31.510 1.00 97.56 86 SER A O 1
ATOM 631 N N . ASN A 1 87 ? 10.397 3.016 -30.449 1.00 98.38 87 ASN A N 1
ATOM 632 C CA . ASN A 1 87 ? 10.433 1.609 -30.828 1.00 98.38 87 ASN A CA 1
ATOM 633 C C . ASN A 1 87 ? 10.005 0.732 -29.653 1.00 98.38 87 ASN A C 1
ATOM 635 O O . ASN A 1 87 ? 10.106 1.129 -28.492 1.00 98.38 87 ASN A O 1
ATOM 639 N N . LYS A 1 88 ? 9.561 -0.481 -29.958 1.00 98.56 88 LYS A N 1
ATOM 640 C CA . LYS A 1 88 ? 9.048 -1.440 -28.993 1.00 98.56 88 LYS A CA 1
ATOM 641 C C . LYS A 1 88 ? 9.660 -2.815 -29.218 1.00 98.56 88 LYS A C 1
ATOM 643 O O . LYS A 1 88 ? 9.699 -3.306 -30.344 1.00 98.56 88 LYS A O 1
ATOM 648 N N . LEU A 1 89 ? 10.110 -3.436 -28.133 1.00 98.62 89 LEU A N 1
ATOM 649 C CA . LEU A 1 89 ? 10.548 -4.827 -28.087 1.00 98.62 89 LEU A CA 1
ATOM 650 C C . LEU A 1 89 ? 9.663 -5.607 -27.115 1.00 98.62 89 LEU A C 1
ATOM 652 O O . LEU A 1 89 ? 9.621 -5.284 -25.932 1.00 98.62 89 LEU A O 1
ATOM 656 N N . THR A 1 90 ? 8.998 -6.660 -27.579 1.00 98.50 90 THR A N 1
ATOM 657 C CA . THR A 1 90 ? 8.171 -7.537 -26.739 1.00 98.50 90 THR A CA 1
ATOM 658 C C . THR A 1 90 ? 8.745 -8.949 -26.724 1.00 98.50 90 THR A C 1
ATOM 660 O O . THR A 1 90 ? 8.855 -9.582 -27.768 1.00 98.50 90 THR A O 1
ATOM 663 N N . ILE A 1 91 ? 9.072 -9.472 -25.541 1.00 97.50 91 ILE A N 1
ATOM 664 C CA . ILE A 1 91 ? 9.545 -10.850 -25.349 1.00 97.50 91 ILE A CA 1
ATOM 665 C C . ILE A 1 91 ? 8.537 -11.602 -24.487 1.00 97.50 91 ILE A C 1
ATOM 667 O O . ILE A 1 91 ? 8.259 -11.185 -23.364 1.00 97.50 91 ILE A O 1
ATOM 671 N N . THR A 1 92 ? 7.995 -12.708 -24.998 1.00 96.75 92 THR A N 1
ATOM 672 C CA . THR A 1 92 ? 7.002 -13.526 -24.292 1.00 96.75 92 THR A CA 1
ATOM 673 C C . THR A 1 92 ? 7.453 -14.974 -24.145 1.00 96.75 92 THR A C 1
ATOM 675 O O . THR A 1 92 ? 7.688 -15.643 -25.145 1.00 96.75 92 THR A O 1
ATOM 678 N N . GLY A 1 93 ? 7.507 -15.484 -22.912 1.00 94.50 93 GLY A N 1
ATOM 679 C CA . GLY A 1 9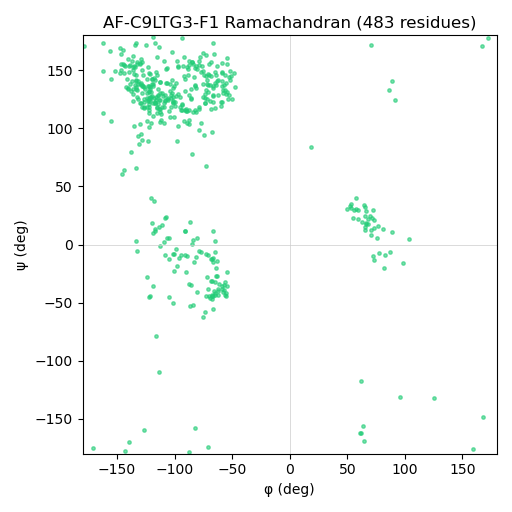3 ? 7.643 -16.916 -22.634 1.00 94.50 93 GLY A CA 1
ATOM 680 C C . GLY A 1 93 ? 8.987 -17.531 -23.033 1.00 94.50 93 GLY A C 1
ATOM 681 O O . GLY A 1 93 ? 9.048 -18.735 -23.278 1.00 94.50 93 GLY A O 1
ATOM 682 N N . LEU A 1 94 ? 10.041 -16.718 -23.160 1.00 95.31 94 LEU A N 1
ATOM 683 C CA . LEU A 1 94 ? 11.370 -17.150 -23.595 1.00 95.31 94 LEU A CA 1
ATOM 684 C C . LEU A 1 94 ? 12.388 -17.162 -22.453 1.00 95.31 94 LEU A C 1
ATOM 686 O O . LEU A 1 94 ? 12.335 -16.360 -21.517 1.00 95.31 94 LEU A O 1
ATOM 690 N N . ASN A 1 95 ? 13.363 -18.060 -22.583 1.00 94.62 95 ASN A N 1
ATOM 691 C CA . ASN A 1 95 ? 14.571 -18.071 -21.772 1.00 94.62 95 ASN A CA 1
ATOM 692 C C . ASN A 1 95 ? 15.548 -17.012 -22.308 1.00 94.62 95 ASN A C 1
ATOM 694 O O . ASN A 1 95 ? 15.994 -17.093 -23.452 1.00 94.62 95 ASN A O 1
ATOM 698 N N . ILE A 1 96 ? 15.870 -16.029 -21.471 1.00 95.56 96 ILE A N 1
ATOM 699 C CA . ILE A 1 96 ? 16.728 -14.886 -21.806 1.00 95.56 96 ILE A CA 1
ATOM 700 C C . ILE A 1 96 ? 18.053 -14.898 -21.032 1.00 95.56 96 ILE A C 1
ATOM 702 O O . ILE A 1 96 ? 18.755 -13.890 -21.007 1.00 95.56 96 ILE A O 1
ATOM 706 N N . ASN A 1 97 ? 18.413 -16.028 -20.417 1.00 95.62 97 ASN A N 1
ATOM 707 C CA . ASN A 1 97 ? 19.669 -16.191 -19.687 1.00 95.62 97 ASN A CA 1
ATOM 708 C C . ASN A 1 97 ? 20.869 -15.736 -20.547 1.00 95.62 97 ASN A C 1
ATOM 710 O O . ASN A 1 97 ? 21.056 -16.202 -21.674 1.00 95.62 97 ASN A O 1
ATOM 714 N N . GLY A 1 98 ? 21.676 -14.810 -20.020 1.00 95.62 98 GLY A N 1
ATOM 715 C CA . GLY A 1 98 ? 22.887 -14.302 -20.675 1.00 95.62 98 GLY A CA 1
ATOM 716 C C . GLY A 1 98 ? 22.646 -13.308 -21.814 1.00 95.62 98 GLY A C 1
ATOM 717 O O . GLY A 1 98 ? 23.599 -12.938 -22.499 1.00 95.62 98 GLY A O 1
ATOM 718 N N . ARG A 1 99 ? 21.397 -12.893 -22.061 1.00 96.94 99 ARG A N 1
ATOM 719 C CA . ARG A 1 99 ? 21.047 -11.995 -23.172 1.00 96.94 99 ARG A CA 1
ATOM 720 C C . ARG A 1 99 ? 21.060 -10.527 -22.755 1.00 96.94 99 ARG A C 1
ATOM 722 O O . ARG A 1 99 ? 20.805 -10.191 -21.597 1.00 96.94 99 ARG A O 1
ATOM 729 N N . ARG A 1 100 ? 21.295 -9.650 -23.736 1.00 97.62 100 ARG A N 1
ATOM 730 C CA . ARG A 1 100 ? 21.102 -8.201 -23.617 1.00 97.62 100 ARG A CA 1
ATOM 731 C C . ARG A 1 100 ? 19.970 -7.745 -24.527 1.00 97.62 100 ARG A C 1
ATOM 733 O O . ARG A 1 100 ? 20.007 -8.012 -25.727 1.00 97.62 100 ARG A O 1
ATOM 740 N N . LEU A 1 101 ? 18.970 -7.083 -23.950 1.00 98.31 101 LEU A N 1
ATOM 741 C CA . LEU A 1 101 ? 17.770 -6.630 -24.656 1.00 98.31 101 LEU A CA 1
ATOM 742 C C . LEU A 1 101 ? 17.639 -5.109 -24.576 1.00 98.31 101 LEU A C 1
ATOM 744 O O . LEU A 1 101 ? 17.917 -4.517 -23.533 1.00 98.31 101 LEU A O 1
ATOM 748 N N . TYR A 1 102 ? 17.172 -4.494 -25.661 1.00 98.56 102 TYR A N 1
ATOM 749 C CA . TYR A 1 102 ? 17.128 -3.042 -25.810 1.00 98.56 102 TYR A CA 1
ATOM 750 C C . TYR A 1 102 ? 15.773 -2.571 -26.351 1.00 98.56 102 TYR A C 1
ATOM 752 O O . TYR A 1 102 ? 15.282 -3.095 -27.349 1.00 98.56 102 TYR A O 1
ATOM 760 N N . GLY A 1 103 ? 15.171 -1.540 -25.761 1.00 98.31 103 GLY A N 1
ATOM 761 C CA . GLY A 1 103 ? 14.016 -0.885 -26.394 1.00 98.31 103 GLY A CA 1
ATOM 762 C C . GLY A 1 103 ? 14.461 -0.170 -27.671 1.00 98.31 103 GLY A C 1
ATOM 763 O O . GLY A 1 103 ? 13.896 -0.373 -28.745 1.00 98.31 103 GLY A O 1
ATOM 764 N N . GLY A 1 104 ? 15.557 0.584 -27.564 1.00 98.06 104 GLY A N 1
ATOM 765 C CA . GLY A 1 104 ? 16.304 1.160 -28.679 1.00 98.06 104 GLY A CA 1
ATOM 766 C C . GLY A 1 104 ? 17.814 1.078 -28.442 1.00 98.06 104 GLY A C 1
ATOM 767 O O . GLY A 1 104 ? 18.259 1.129 -27.295 1.00 98.06 104 GLY A O 1
ATOM 768 N N . TYR A 1 105 ? 18.601 0.946 -29.509 1.00 97.81 105 TYR A N 1
ATOM 769 C CA . TYR A 1 105 ? 20.061 0.834 -29.441 1.00 97.81 105 TYR A CA 1
ATOM 770 C C . TYR A 1 105 ? 20.748 1.695 -30.507 1.00 97.81 105 TYR A C 1
ATOM 772 O O . TYR A 1 105 ? 20.400 1.627 -31.685 1.00 97.81 105 TYR A O 1
ATOM 780 N N . THR A 1 106 ? 21.780 2.450 -30.141 1.00 96.19 106 THR A N 1
ATOM 781 C CA . THR A 1 106 ? 22.670 3.083 -31.124 1.00 96.19 106 THR A CA 1
ATOM 782 C C . THR A 1 106 ? 24.129 3.037 -30.686 1.00 96.19 106 THR A C 1
ATOM 784 O O . THR A 1 106 ? 24.460 3.378 -29.548 1.00 96.19 106 THR A O 1
ATOM 787 N N . SER A 1 107 ? 25.008 2.657 -31.620 1.00 94.56 107 SER A N 1
ATOM 788 C CA . SER A 1 107 ? 26.456 2.893 -31.510 1.00 94.56 107 SER A CA 1
ATOM 789 C C . SER A 1 107 ? 26.860 4.316 -31.934 1.00 94.56 107 SER A C 1
ATOM 791 O O . SER A 1 107 ? 28.015 4.715 -31.782 1.00 94.56 107 SER A O 1
ATOM 793 N N . GLY A 1 108 ? 25.923 5.056 -32.536 1.00 92.88 108 GLY A N 1
ATOM 794 C CA . GLY A 1 108 ? 26.122 6.371 -33.139 1.00 92.88 108 GLY A CA 1
ATOM 795 C C . GLY A 1 108 ? 26.095 7.526 -32.141 1.00 92.88 108 GLY A C 1
ATOM 796 O O . GLY A 1 108 ? 26.337 7.368 -30.947 1.00 92.88 108 GLY A O 1
ATOM 797 N N . LEU A 1 109 ? 25.820 8.719 -32.660 1.00 93.44 109 LEU A N 1
ATOM 798 C CA . LEU A 1 109 ? 25.788 9.984 -31.923 1.00 93.44 109 LEU A CA 1
ATOM 799 C C . LEU A 1 109 ? 24.373 10.388 -31.480 1.00 93.44 109 LEU A C 1
ATOM 801 O O . LEU A 1 109 ? 24.234 11.324 -30.692 1.00 93.44 109 LEU A O 1
ATOM 805 N N . GLY A 1 110 ? 23.334 9.719 -31.982 1.00 94.31 110 GLY A N 1
ATOM 806 C CA . GLY A 1 110 ? 21.941 10.072 -31.716 1.00 94.31 110 GLY A CA 1
ATOM 807 C C . GLY A 1 110 ? 21.434 9.748 -30.309 1.00 94.31 110 GLY A C 1
ATOM 808 O O . GLY A 1 110 ? 22.014 8.962 -29.552 1.00 94.31 110 GLY A O 1
ATOM 809 N N . LEU A 1 111 ? 20.308 10.374 -29.970 1.00 97.31 111 LEU A N 1
ATOM 810 C CA . LEU A 1 11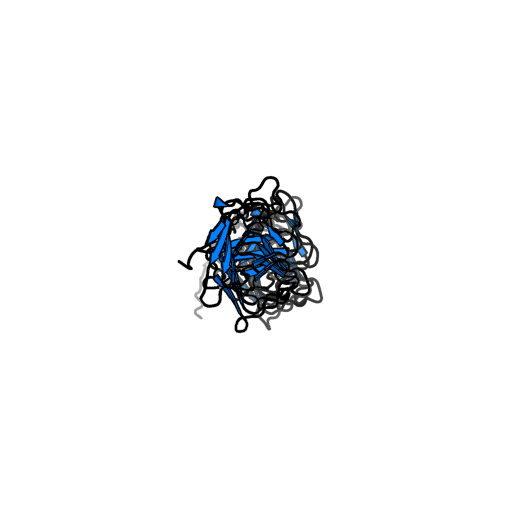1 ? 19.558 10.152 -28.735 1.00 97.31 111 LEU A CA 1
ATOM 811 C C . LEU A 1 111 ? 18.764 8.844 -28.800 1.00 97.31 111 LEU A C 1
ATOM 813 O O . LEU A 1 111 ? 18.340 8.421 -29.878 1.00 97.31 111 LEU A O 1
ATOM 817 N N . VAL A 1 112 ? 18.497 8.244 -27.637 1.00 98.50 112 VAL A N 1
ATOM 818 C CA . VAL A 1 112 ? 17.637 7.056 -27.532 1.00 98.50 112 VAL A CA 1
ATOM 819 C C . VAL A 1 112 ? 16.468 7.319 -26.596 1.00 98.50 112 VAL A C 1
ATOM 821 O O . VAL A 1 112 ? 16.631 7.297 -25.376 1.00 98.50 112 VAL A O 1
ATOM 824 N N . THR A 1 113 ? 15.289 7.599 -27.157 1.00 98.62 113 THR A N 1
ATOM 825 C CA . THR A 1 113 ? 14.177 8.153 -26.373 1.00 98.62 113 THR A CA 1
ATOM 826 C C . THR A 1 113 ? 12.825 7.496 -26.595 1.00 98.62 113 THR A C 1
ATOM 828 O O . THR A 1 113 ? 12.476 7.088 -27.695 1.00 98.62 113 THR A O 1
ATOM 831 N N . GLY A 1 114 ? 12.007 7.410 -25.545 1.00 98.31 114 GLY A N 1
ATOM 832 C CA . GLY A 1 114 ? 10.618 6.959 -25.692 1.00 98.31 114 GLY A CA 1
ATOM 833 C C . GLY A 1 114 ? 10.456 5.523 -26.199 1.00 98.31 114 GLY A C 1
ATOM 834 O O . GLY A 1 114 ? 9.399 5.201 -26.732 1.00 98.31 114 GLY A O 1
ATOM 835 N N . ASN A 1 115 ? 11.488 4.681 -26.102 1.00 98.81 115 ASN A N 1
ATOM 836 C CA . ASN A 1 115 ? 11.408 3.277 -26.498 1.00 98.81 115 ASN A CA 1
ATOM 837 C C . ASN A 1 115 ? 10.845 2.424 -25.355 1.00 98.81 115 ASN A C 1
ATOM 839 O O . ASN A 1 115 ? 10.935 2.803 -24.188 1.00 98.81 115 ASN A O 1
ATOM 843 N N . GLU A 1 116 ? 10.287 1.259 -25.676 1.00 98.75 116 GLU A N 1
ATOM 844 C CA . GLU A 1 116 ? 9.702 0.339 -24.703 1.00 98.75 116 GLU A CA 1
ATOM 845 C C . GLU A 1 116 ? 10.272 -1.079 -24.841 1.00 98.75 116 GLU A C 1
ATOM 847 O O . GLU A 1 116 ? 10.362 -1.624 -25.941 1.00 98.75 116 GLU A O 1
ATOM 852 N N . VAL A 1 117 ? 10.591 -1.709 -23.710 1.00 98.81 117 VAL A N 1
ATOM 853 C CA . VAL A 1 117 ? 10.756 -3.166 -23.612 1.00 98.81 117 VAL A CA 1
ATOM 854 C C . VAL A 1 117 ? 9.612 -3.740 -22.789 1.00 98.81 117 VAL A C 1
ATOM 856 O O . VAL A 1 117 ? 9.367 -3.277 -21.679 1.00 98.81 117 VAL A O 1
ATOM 859 N N . ILE A 1 118 ? 8.945 -4.777 -23.289 1.00 98.50 118 ILE A N 1
ATOM 860 C CA . ILE A 1 118 ? 7.937 -5.549 -22.561 1.00 98.50 118 ILE A CA 1
ATOM 861 C C . ILE A 1 118 ? 8.452 -6.970 -22.355 1.00 98.50 118 ILE A C 1
ATOM 863 O O . ILE A 1 118 ? 8.693 -7.694 -23.321 1.00 98.50 118 ILE A O 1
ATOM 867 N N . LEU A 1 119 ? 8.566 -7.386 -21.095 1.00 97.44 119 LEU A N 1
ATOM 868 C CA . LEU A 1 119 ? 8.907 -8.756 -20.721 1.00 97.44 119 LEU A CA 1
ATOM 869 C C . LEU A 1 119 ? 7.692 -9.441 -20.123 1.00 97.44 119 LEU A C 1
ATOM 871 O O . LEU A 1 119 ? 7.175 -9.010 -19.090 1.00 97.44 119 LEU A O 1
ATOM 875 N N . LYS A 1 120 ? 7.256 -10.513 -20.777 1.00 95.38 120 LYS A N 1
ATOM 876 C CA . LYS A 1 120 ? 6.116 -11.319 -20.365 1.00 95.38 120 LYS A CA 1
ATOM 877 C C . LYS A 1 120 ? 6.537 -12.760 -20.155 1.00 95.38 120 LYS A C 1
ATOM 879 O O . LYS A 1 120 ? 7.010 -13.396 -21.088 1.00 95.38 120 LYS A O 1
ATOM 884 N N . ASP A 1 121 ? 6.348 -13.288 -18.953 1.00 92.56 121 ASP A N 1
ATOM 885 C CA . ASP A 1 121 ? 6.580 -14.702 -18.644 1.00 92.56 121 ASP A CA 1
ATOM 886 C C . ASP A 1 121 ? 7.989 -15.199 -19.057 1.00 92.56 121 ASP A C 1
ATOM 888 O O . ASP A 1 121 ? 8.171 -16.350 -19.450 1.00 92.56 121 ASP A O 1
ATOM 892 N N . THR A 1 122 ? 9.002 -14.324 -19.020 1.00 93.88 122 THR A N 1
ATOM 893 C CA . THR A 1 122 ? 10.391 -14.665 -19.375 1.00 93.88 122 THR A CA 1
ATOM 894 C C . THR A 1 122 ? 11.092 -15.423 -18.252 1.00 93.88 122 THR A C 1
ATOM 896 O O . THR A 1 122 ? 10.678 -15.342 -17.094 1.00 93.88 122 THR A O 1
ATOM 899 N N . VAL A 1 123 ? 12.192 -16.108 -18.583 1.00 93.50 123 VAL A N 1
ATOM 900 C CA . VAL A 1 123 ? 13.030 -16.839 -17.617 1.00 93.50 123 VAL A CA 1
ATOM 901 C C . VAL A 1 123 ? 14.477 -16.344 -17.657 1.00 93.50 123 VAL A C 1
ATOM 903 O O . VAL A 1 123 ? 15.115 -16.372 -18.710 1.00 93.50 123 VAL A O 1
ATOM 906 N N . SER A 1 124 ? 15.005 -15.957 -16.494 1.00 93.94 124 SER A N 1
ATOM 907 C CA . SER A 1 124 ? 16.386 -15.511 -16.262 1.00 93.94 124 SER A CA 1
ATOM 908 C C . SER A 1 124 ? 16.870 -15.994 -14.889 1.00 93.94 124 SER A C 1
ATOM 910 O O . SER A 1 124 ? 17.083 -15.204 -13.966 1.00 93.94 124 SER A O 1
ATOM 912 N N . SER A 1 125 ? 16.972 -17.310 -14.719 1.00 91.56 125 SER A N 1
ATOM 913 C CA . SER A 1 125 ? 17.229 -17.964 -13.430 1.00 91.56 125 SER A CA 1
ATOM 914 C C . SER A 1 125 ? 18.621 -18.580 -13.278 1.00 91.56 125 SER A C 1
ATOM 916 O O . SER A 1 125 ? 18.969 -18.966 -12.166 1.00 91.56 125 SER A O 1
ATOM 918 N N . SER A 1 126 ? 19.438 -18.662 -14.336 1.00 91.88 126 SER A N 1
ATOM 919 C CA . SER A 1 126 ? 20.764 -19.304 -14.275 1.00 91.88 126 SER A CA 1
ATOM 920 C C . SER A 1 126 ? 21.928 -18.368 -14.586 1.00 91.88 126 SER A C 1
ATOM 922 O O . SER A 1 126 ? 22.985 -18.493 -13.970 1.00 91.88 126 SER A O 1
ATOM 924 N N . THR A 1 127 ? 21.760 -17.416 -15.505 1.00 94.75 127 THR A N 1
ATOM 925 C CA . THR A 1 127 ? 22.772 -16.395 -15.808 1.00 94.75 127 THR A CA 1
ATOM 926 C C . THR A 1 127 ? 22.126 -15.025 -15.963 1.00 94.75 127 THR A C 1
ATOM 928 O O . THR A 1 127 ? 20.926 -14.907 -16.209 1.00 94.75 127 THR A O 1
ATOM 931 N N . HIS A 1 128 ? 22.925 -13.970 -15.788 1.00 95.44 128 HIS A N 1
ATOM 932 C CA . HIS A 1 128 ? 22.414 -12.604 -15.816 1.00 95.44 128 HIS A CA 1
ATOM 933 C C . HIS A 1 128 ? 21.904 -12.229 -17.206 1.00 95.44 128 HIS A C 1
ATOM 935 O O . HIS A 1 128 ? 22.657 -12.270 -18.179 1.00 95.44 128 HIS A O 1
ATOM 941 N N . ALA A 1 129 ? 20.633 -11.843 -17.275 1.00 97.00 129 ALA A N 1
ATOM 942 C CA . ALA A 1 129 ? 20.068 -11.126 -18.406 1.00 97.00 129 ALA A CA 1
ATOM 943 C C . ALA A 1 129 ? 20.016 -9.636 -18.065 1.00 97.00 129 ALA A C 1
ATOM 945 O O . ALA A 1 129 ? 19.642 -9.274 -16.944 1.00 97.00 129 ALA A O 1
ATOM 946 N N . THR A 1 130 ? 20.350 -8.778 -19.028 1.00 98.19 130 THR A N 1
ATOM 947 C CA . THR A 1 130 ? 20.349 -7.326 -18.821 1.00 98.19 130 THR A CA 1
ATOM 948 C C . THR A 1 130 ? 19.460 -6.626 -19.829 1.00 98.19 130 THR A C 1
ATOM 950 O O . THR A 1 130 ? 19.557 -6.847 -21.036 1.00 98.19 130 THR A O 1
ATOM 953 N N . ILE A 1 131 ? 18.590 -5.763 -19.323 1.00 98.44 131 ILE A N 1
ATOM 954 C CA . ILE A 1 131 ? 17.550 -5.100 -20.095 1.00 98.44 131 ILE A CA 1
ATOM 955 C C . ILE A 1 131 ? 17.746 -3.603 -19.996 1.00 98.44 131 ILE A C 1
ATOM 957 O O . ILE A 1 131 ? 17.855 -3.069 -18.894 1.00 98.44 131 ILE A O 1
ATOM 961 N N . TYR A 1 132 ? 17.714 -2.937 -21.140 1.00 98.75 132 TYR A N 1
ATOM 962 C CA . TYR A 1 132 ? 17.821 -1.494 -21.245 1.00 98.75 132 TYR A CA 1
ATOM 963 C C . TYR A 1 132 ? 16.582 -0.949 -21.945 1.00 98.75 132 TYR A C 1
ATOM 965 O O . TYR A 1 132 ? 16.288 -1.335 -23.077 1.00 98.75 132 TYR A O 1
ATOM 973 N N . GLY A 1 133 ? 15.864 -0.019 -21.312 1.00 98.56 133 GLY A N 1
ATOM 974 C CA . GLY A 1 133 ? 14.809 0.731 -21.999 1.00 98.56 133 GLY A CA 1
ATOM 975 C C . GLY A 1 133 ? 15.370 1.449 -23.233 1.00 98.56 133 GLY A C 1
ATOM 976 O O . GLY A 1 133 ? 14.765 1.414 -24.301 1.00 98.56 133 GLY A O 1
ATOM 977 N N . GLY A 1 134 ? 16.581 1.999 -23.125 1.00 98.31 134 GLY A N 1
ATOM 978 C CA . GLY A 1 134 ? 17.361 2.507 -24.252 1.00 98.31 134 GLY A CA 1
ATOM 979 C C . GLY A 1 134 ? 18.868 2.427 -24.008 1.00 98.31 134 GLY A C 1
ATOM 980 O O . GLY A 1 134 ? 19.318 2.537 -22.873 1.00 98.31 134 GLY A O 1
ATOM 981 N N . TRP A 1 135 ? 19.653 2.254 -25.070 1.00 98.44 135 TRP A N 1
ATOM 982 C CA . TRP A 1 135 ? 21.115 2.258 -25.012 1.00 98.44 135 TRP A CA 1
ATOM 983 C C . TRP A 1 135 ? 21.713 3.215 -26.036 1.00 98.44 135 TRP A C 1
ATOM 985 O O . TRP A 1 135 ? 21.561 3.004 -27.242 1.00 98.44 135 TRP A O 1
ATOM 995 N N . SER A 1 136 ? 22.439 4.226 -25.562 1.00 97.12 136 SER A N 1
ATOM 996 C CA . SER A 1 136 ? 23.195 5.147 -26.415 1.00 97.12 136 SER A CA 1
ATOM 997 C C . SER A 1 136 ? 24.664 5.121 -26.027 1.00 97.12 136 SER A C 1
ATOM 999 O O . SER A 1 136 ? 25.031 5.535 -24.934 1.00 97.12 136 SER A O 1
ATOM 1001 N N . GLU A 1 137 ? 25.544 4.675 -26.923 1.00 95.44 137 GLU A N 1
ATOM 1002 C CA . GLU A 1 137 ? 26.975 4.615 -26.597 1.00 95.44 137 GLU A CA 1
ATOM 1003 C C . GLU A 1 137 ? 27.592 5.993 -26.322 1.00 95.44 137 GLU A C 1
ATOM 1005 O O . GLU A 1 137 ? 28.582 6.077 -25.597 1.00 95.44 137 GLU A O 1
ATOM 1010 N N . LYS A 1 138 ? 27.036 7.070 -26.895 1.00 94.50 138 LYS A N 1
ATOM 1011 C CA . LYS A 1 138 ? 27.672 8.399 -26.905 1.00 94.50 138 LYS A CA 1
ATOM 1012 C C . LYS A 1 138 ? 26.753 9.553 -26.506 1.00 94.50 138 LYS A C 1
ATOM 1014 O O . LYS A 1 138 ? 27.232 10.686 -26.391 1.00 94.50 138 LYS A O 1
ATOM 1019 N N . ASN A 1 139 ? 25.461 9.316 -26.300 1.00 96.31 139 ASN A N 1
ATOM 1020 C CA . ASN A 1 139 ? 24.485 10.364 -26.006 1.00 96.31 139 ASN A CA 1
ATOM 1021 C C . ASN A 1 139 ? 23.484 9.930 -24.923 1.00 96.31 139 ASN A C 1
ATOM 1023 O O . ASN A 1 139 ? 23.699 8.934 -24.245 1.00 96.31 139 ASN A O 1
ATOM 1027 N N . ASN A 1 140 ? 22.428 10.709 -24.704 1.00 98.44 140 ASN A N 1
ATOM 1028 C CA . ASN A 1 140 ? 21.438 10.438 -23.663 1.00 98.44 140 ASN A CA 1
ATOM 1029 C C . ASN A 1 140 ? 20.485 9.290 -24.046 1.00 98.44 140 ASN A C 1
ATOM 1031 O O . ASN A 1 140 ? 20.132 9.121 -25.220 1.00 98.44 140 ASN A O 1
ATOM 1035 N N . ALA A 1 141 ? 20.006 8.562 -23.032 1.00 98.56 141 ALA A N 1
ATOM 1036 C CA . ALA A 1 141 ? 18.963 7.545 -23.156 1.00 98.56 141 ALA A CA 1
ATOM 1037 C C . ALA A 1 141 ? 17.836 7.796 -22.135 1.00 98.56 141 ALA A C 1
ATOM 1039 O O . ALA A 1 141 ? 17.881 7.319 -20.998 1.00 98.56 141 ALA A O 1
ATOM 1040 N N . THR A 1 142 ? 16.827 8.570 -22.538 1.00 98.81 142 THR A N 1
ATOM 1041 C CA . THR A 1 142 ? 15.817 9.165 -21.641 1.00 98.81 142 THR A CA 1
ATOM 1042 C C . THR A 1 142 ? 14.379 8.895 -22.090 1.00 98.81 142 THR A C 1
ATOM 1044 O O . THR A 1 142 ? 14.103 8.637 -23.256 1.00 98.81 142 THR A O 1
ATOM 1047 N N . GLY A 1 143 ? 13.415 8.962 -21.172 1.00 98.75 143 GLY A N 1
ATOM 1048 C CA . GLY A 1 143 ? 11.995 8.739 -21.474 1.00 98.75 143 GLY A CA 1
ATOM 1049 C C . GLY A 1 143 ? 11.631 7.315 -21.916 1.00 98.75 143 GLY A C 1
ATOM 1050 O O . GLY A 1 143 ? 10.537 7.112 -22.433 1.00 98.75 143 GLY A O 1
ATOM 1051 N N . ASN A 1 144 ? 12.522 6.338 -21.763 1.00 98.88 144 ASN A N 1
ATOM 1052 C CA . ASN A 1 144 ? 12.296 4.946 -22.141 1.00 98.88 144 ASN A CA 1
ATOM 1053 C C . ASN A 1 144 ? 11.546 4.176 -21.042 1.00 98.88 144 ASN A C 1
ATOM 1055 O O . ASN A 1 144 ? 11.604 4.516 -19.861 1.00 98.88 144 ASN A O 1
ATOM 1059 N N . THR A 1 145 ? 10.850 3.109 -21.420 1.00 98.88 145 THR A N 1
ATOM 1060 C CA . THR A 1 145 ? 10.034 2.296 -20.512 1.00 98.88 145 THR A CA 1
ATOM 1061 C C . THR A 1 145 ? 10.487 0.841 -20.518 1.00 98.88 145 THR A C 1
ATOM 1063 O O . THR A 1 145 ? 10.699 0.247 -21.571 1.00 98.88 145 THR A O 1
ATOM 1066 N N . VAL A 1 146 ? 10.579 0.239 -19.335 1.00 98.88 146 VAL A N 1
ATOM 1067 C CA . VAL A 1 146 ? 10.644 -1.218 -19.180 1.00 98.88 146 VAL A CA 1
ATOM 1068 C C . VAL A 1 146 ? 9.369 -1.666 -18.478 1.00 98.88 146 VAL A C 1
ATOM 1070 O O . VAL A 1 146 ? 9.117 -1.286 -17.336 1.00 98.88 146 VAL A O 1
ATOM 1073 N N . THR A 1 147 ? 8.555 -2.463 -19.166 1.00 98.69 147 THR A N 1
ATOM 1074 C CA . THR A 1 147 ? 7.318 -3.048 -18.650 1.00 98.69 147 THR A CA 1
ATOM 1075 C C . THR A 1 147 ? 7.543 -4.519 -18.299 1.00 98.69 147 THR A C 1
ATOM 1077 O O . THR A 1 147 ? 7.810 -5.346 -19.169 1.00 98.69 147 THR A O 1
ATOM 1080 N N . LEU A 1 148 ? 7.366 -4.861 -17.025 1.00 97.75 148 LEU A N 1
ATOM 1081 C CA . LEU A 1 148 ? 7.326 -6.236 -16.534 1.00 97.75 148 LEU A CA 1
ATOM 1082 C C . LEU A 1 148 ? 5.870 -6.698 -16.450 1.00 97.75 148 LEU A C 1
ATOM 1084 O O . LEU A 1 148 ? 5.032 -6.015 -15.858 1.00 97.75 148 LEU A O 1
ATOM 1088 N N . THR A 1 149 ? 5.555 -7.837 -17.057 1.00 93.75 149 THR A N 1
ATOM 1089 C CA . THR A 1 149 ? 4.202 -8.398 -17.081 1.00 93.75 149 THR A CA 1
ATOM 1090 C C . THR A 1 149 ? 4.248 -9.902 -16.849 1.00 93.75 149 THR A C 1
ATOM 1092 O O . THR A 1 149 ? 4.092 -10.695 -17.772 1.00 93.75 149 THR A O 1
ATOM 1095 N N . GLY A 1 150 ? 4.392 -10.291 -15.589 1.00 76.19 150 GLY A N 1
ATOM 1096 C CA . GLY A 1 150 ? 4.281 -11.677 -15.157 1.00 76.19 150 GLY A CA 1
ATOM 1097 C C . GLY A 1 150 ? 5.621 -12.402 -15.155 1.00 76.19 150 GLY A C 1
ATOM 1098 O O . GLY A 1 150 ? 6.313 -12.505 -16.166 1.00 76.19 150 GLY A O 1
ATOM 1099 N N . ALA A 1 151 ? 5.951 -12.943 -13.988 1.00 68.25 151 ALA A N 1
ATOM 1100 C CA . ALA A 1 151 ? 6.762 -14.140 -13.852 1.00 68.25 151 ALA A CA 1
ATOM 1101 C C . ALA A 1 151 ? 6.035 -15.054 -12.855 1.00 68.25 151 ALA A C 1
ATOM 1103 O O . ALA A 1 151 ? 5.240 -14.583 -12.034 1.00 68.25 151 ALA A O 1
ATOM 1104 N N . ALA A 1 152 ? 6.281 -16.363 -12.897 1.00 69.81 152 ALA A N 1
ATOM 1105 C CA . ALA A 1 152 ? 5.618 -17.310 -11.994 1.00 69.81 152 ALA A CA 1
ATOM 1106 C C . ALA A 1 152 ? 5.986 -17.104 -10.501 1.00 69.81 152 ALA A C 1
ATOM 1108 O O . ALA A 1 152 ? 5.526 -17.857 -9.642 1.00 69.81 152 ALA A O 1
ATOM 1109 N N . GLY A 1 153 ? 6.797 -16.089 -10.174 1.00 74.94 153 GLY A N 1
ATOM 1110 C CA . GLY A 1 153 ? 7.533 -15.999 -8.921 1.00 74.94 153 GLY A CA 1
ATOM 1111 C C . GLY A 1 153 ? 8.545 -17.139 -8.812 1.00 74.94 153 GLY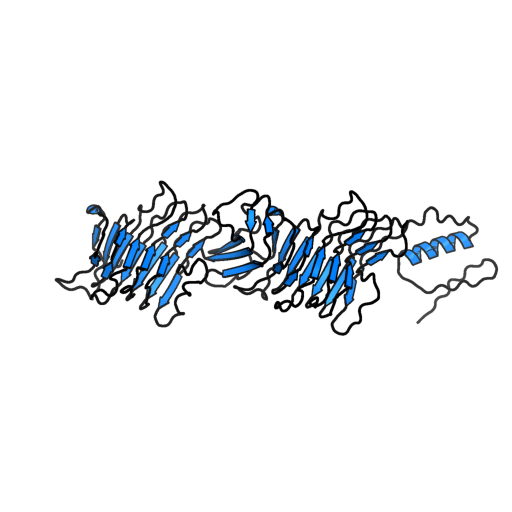 A C 1
ATOM 1112 O O . GLY A 1 153 ? 8.971 -17.716 -9.817 1.00 74.94 153 GLY A O 1
ATOM 1113 N N . GLY A 1 154 ? 8.927 -17.483 -7.582 1.00 85.19 154 GLY A N 1
ATOM 1114 C CA . GLY A 1 154 ? 9.703 -18.695 -7.316 1.00 85.19 154 GLY A CA 1
ATOM 1115 C C . GLY A 1 154 ? 11.120 -18.692 -7.891 1.00 85.19 154 GLY A C 1
ATOM 1116 O O . GLY A 1 154 ? 11.645 -19.765 -8.170 1.00 85.19 154 GLY A O 1
ATOM 1117 N N . ASN A 1 155 ? 11.748 -17.520 -8.041 1.00 89.19 155 ASN A N 1
ATOM 1118 C CA . ASN A 1 155 ? 13.100 -17.343 -8.594 1.00 89.19 155 ASN A CA 1
ATOM 1119 C C . ASN A 1 155 ? 13.202 -17.551 -10.122 1.00 89.19 155 ASN A C 1
ATOM 1121 O O . ASN A 1 155 ? 14.293 -17.783 -10.644 1.00 89.19 155 ASN A O 1
ATOM 1125 N N . THR A 1 156 ? 12.092 -17.442 -10.860 1.00 91.06 156 THR A N 1
ATOM 1126 C CA . THR A 1 156 ? 12.072 -17.562 -12.331 1.00 91.06 156 THR A CA 1
ATOM 1127 C C . THR A 1 156 ? 12.916 -16.481 -13.024 1.00 91.06 156 THR A C 1
ATOM 1129 O O . THR A 1 156 ? 13.553 -16.756 -14.042 1.00 91.06 156 THR A O 1
ATOM 1132 N N . ASN A 1 157 ? 12.973 -15.268 -12.467 1.00 92.94 157 ASN A N 1
ATOM 1133 C CA . ASN A 1 157 ? 13.782 -14.154 -12.981 1.00 92.94 157 ASN A CA 1
ATOM 1134 C C . ASN A 1 157 ? 14.803 -13.675 -11.942 1.00 92.94 157 ASN A C 1
ATOM 1136 O O . ASN A 1 157 ? 15.056 -12.480 -11.794 1.00 92.94 157 ASN A O 1
ATOM 1140 N N . TYR A 1 158 ? 15.406 -14.624 -11.220 1.00 94.38 158 TYR A N 1
ATOM 1141 C CA . TYR A 1 158 ? 16.325 -14.319 -10.127 1.00 94.38 158 TYR A CA 1
ATOM 1142 C C . TYR A 1 158 ? 17.519 -13.449 -10.540 1.00 94.38 158 TYR A C 1
ATOM 1144 O O . TYR A 1 158 ? 17.941 -12.611 -9.754 1.00 94.38 158 TYR A O 1
ATOM 1152 N N . TYR A 1 159 ? 18.039 -13.615 -11.760 1.00 96.00 159 TYR A N 1
ATOM 1153 C CA . TYR A 1 159 ? 19.205 -12.891 -12.285 1.00 96.00 159 TYR A CA 1
ATOM 1154 C C . TYR A 1 159 ? 18.843 -11.840 -13.352 1.00 96.00 159 TYR A C 1
ATOM 1156 O O . TYR A 1 159 ? 19.679 -11.476 -14.179 1.00 96.00 159 TYR A O 1
ATOM 1164 N N . LEU A 1 160 ? 17.604 -11.343 -13.363 1.00 97.44 160 LEU A N 1
ATOM 1165 C CA . LEU A 1 160 ? 17.163 -10.322 -14.316 1.00 97.44 160 LEU A CA 1
ATOM 1166 C C . LEU A 1 160 ? 17.558 -8.912 -13.854 1.00 97.44 160 LEU A C 1
ATOM 1168 O O . LEU A 1 160 ? 17.045 -8.432 -12.850 1.00 97.44 160 LEU A O 1
ATOM 1172 N N . SER A 1 161 ? 18.418 -8.211 -14.588 1.00 98.38 161 SER A N 1
ATOM 1173 C CA . SER A 1 161 ? 18.754 -6.806 -14.307 1.00 98.38 161 SER A CA 1
ATOM 1174 C C . SER A 1 161 ? 18.067 -5.866 -15.292 1.00 98.38 161 SER A C 1
ATOM 1176 O O . SER A 1 161 ? 18.124 -6.087 -16.501 1.00 98.38 161 SER A O 1
ATOM 1178 N N . VAL A 1 162 ? 17.434 -4.809 -14.786 1.00 98.69 162 VAL A N 1
ATOM 1179 C CA . VAL A 1 162 ? 16.695 -3.835 -15.599 1.00 98.69 162 VAL A CA 1
ATOM 1180 C C . VAL A 1 162 ? 17.225 -2.421 -15.394 1.00 98.69 162 VAL A C 1
ATOM 1182 O O . VAL A 1 162 ? 17.453 -1.980 -14.267 1.00 98.69 162 VAL A O 1
ATOM 1185 N N . TYR A 1 163 ? 17.377 -1.704 -16.504 1.00 98.81 163 TYR A N 1
ATOM 1186 C CA . TYR A 1 163 ? 17.850 -0.330 -16.551 1.00 98.81 163 TYR A CA 1
ATOM 1187 C C . TYR A 1 163 ? 16.957 0.515 -17.459 1.00 98.81 163 TYR A C 1
ATOM 1189 O O . TYR A 1 163 ? 16.588 0.082 -18.552 1.00 98.81 163 TYR A O 1
ATOM 1197 N N . GLY A 1 164 ? 16.596 1.723 -17.026 1.00 98.50 164 GLY A N 1
ATOM 1198 C CA . GLY A 1 164 ? 15.774 2.626 -17.840 1.00 98.50 164 GLY A CA 1
ATOM 1199 C C . GLY A 1 164 ? 16.504 3.123 -19.088 1.00 98.50 164 GLY A C 1
ATOM 1200 O O . GLY A 1 164 ? 15.959 3.082 -20.190 1.00 98.50 164 GLY A O 1
ATOM 1201 N N . GLY A 1 165 ? 17.768 3.499 -18.924 1.00 98.00 165 GLY A N 1
ATOM 1202 C CA . GLY A 1 165 ? 18.710 3.810 -19.992 1.00 98.00 165 GLY A CA 1
ATOM 1203 C C . GLY A 1 165 ? 20.128 3.405 -19.589 1.00 98.00 165 GLY A C 1
ATOM 1204 O O . GLY A 1 165 ? 20.371 3.168 -18.406 1.00 98.00 165 GLY A O 1
ATOM 1205 N N . ASP A 1 166 ? 21.057 3.310 -20.539 1.00 98.19 166 ASP A N 1
ATOM 1206 C CA . ASP A 1 166 ? 22.494 3.139 -20.261 1.00 98.19 166 ASP A CA 1
ATOM 1207 C C . ASP A 1 166 ? 23.359 3.497 -21.488 1.00 98.19 166 ASP A C 1
ATOM 1209 O O . ASP A 1 166 ? 22.838 3.759 -22.580 1.00 98.19 166 ASP A O 1
ATOM 1213 N N . GLY A 1 167 ? 24.680 3.512 -21.312 1.00 96.06 167 GLY A N 1
ATOM 1214 C CA . GLY A 1 167 ? 25.634 3.850 -22.359 1.00 96.06 167 GLY A CA 1
ATOM 1215 C C . GLY A 1 167 ? 27.081 3.976 -21.886 1.00 96.06 167 GLY A C 1
ATOM 1216 O O . GLY A 1 167 ? 27.387 3.901 -20.700 1.00 96.06 167 GLY A O 1
ATOM 1217 N N . ASN A 1 168 ? 27.989 4.234 -22.831 1.00 94.75 168 ASN A N 1
ATOM 1218 C CA . ASN A 1 168 ? 29.418 4.443 -22.544 1.00 94.75 168 ASN A CA 1
ATOM 1219 C C . ASN A 1 168 ? 29.784 5.932 -22.390 1.00 94.75 168 ASN A C 1
ATOM 1221 O O . ASN A 1 168 ? 30.910 6.270 -22.022 1.00 94.75 168 ASN A O 1
ATOM 1225 N N . GLY A 1 169 ? 28.859 6.838 -22.713 1.00 86.12 169 GLY A N 1
ATOM 1226 C CA . GLY A 1 169 ? 29.095 8.274 -22.693 1.00 86.12 169 GLY A CA 1
ATOM 1227 C C . GLY A 1 169 ? 29.205 8.806 -21.266 1.00 86.12 169 GLY A C 1
ATOM 1228 O O . GLY A 1 169 ? 28.286 8.648 -20.464 1.00 86.12 169 GLY A O 1
ATOM 1229 N N . SER A 1 170 ? 30.310 9.489 -20.965 1.00 90.06 170 SER A N 1
ATOM 1230 C CA . SER A 1 170 ? 30.484 10.202 -19.695 1.00 90.06 170 SER A CA 1
ATOM 1231 C C . SER A 1 170 ? 29.604 11.456 -19.633 1.00 90.06 170 SER A C 1
ATOM 1233 O O . SER A 1 170 ? 29.437 12.155 -20.637 1.00 90.06 170 SER A O 1
ATOM 1235 N N . GLY A 1 171 ? 29.040 11.740 -18.454 1.00 91.69 171 GLY A N 1
ATOM 1236 C CA . GLY A 1 171 ? 28.202 12.921 -18.205 1.00 91.69 171 GLY A CA 1
ATOM 1237 C C . GLY A 1 171 ? 26.871 12.934 -18.963 1.00 91.69 171 GLY A C 1
ATOM 1238 O O . GLY A 1 171 ? 26.282 14.000 -19.135 1.00 91.69 171 GLY A O 1
ATOM 1239 N N . LYS A 1 172 ? 26.418 11.777 -19.458 1.00 97.38 172 LYS A N 1
ATOM 1240 C CA . LYS A 1 172 ? 25.148 11.639 -20.174 1.00 97.38 172 LYS A CA 1
ATOM 1241 C C . LYS A 1 172 ? 24.005 11.335 -19.226 1.00 97.38 172 LYS A C 1
ATOM 1243 O O . LYS A 1 172 ? 24.188 10.760 -18.155 1.00 97.38 172 LYS A O 1
ATOM 1248 N N . ASP A 1 173 ? 22.821 11.741 -19.653 1.00 98.31 173 ASP A N 1
ATOM 1249 C CA . ASP A 1 173 ? 21.590 11.479 -18.933 1.00 98.31 173 ASP A CA 1
ATOM 1250 C C . ASP A 1 173 ? 20.996 10.144 -19.380 1.00 98.31 173 ASP A C 1
ATOM 1252 O O . ASP A 1 173 ? 20.588 9.972 -20.533 1.00 98.31 173 ASP A O 1
ATOM 1256 N N . TYR A 1 174 ? 20.950 9.206 -18.441 1.00 98.44 174 TYR A N 1
ATOM 1257 C CA . TYR A 1 174 ? 20.352 7.888 -18.616 1.00 98.44 174 TYR A CA 1
ATOM 1258 C C . TYR A 1 174 ? 19.158 7.669 -17.689 1.00 98.44 174 TYR A C 1
ATOM 1260 O O . TYR A 1 174 ? 18.729 6.535 -17.529 1.00 98.44 174 TYR A O 1
ATOM 1268 N N . VAL A 1 175 ? 18.638 8.710 -17.031 1.00 98.62 175 VAL A N 1
ATOM 1269 C CA . VAL A 1 175 ? 17.619 8.566 -15.979 1.00 98.62 175 VAL A CA 1
ATOM 1270 C C . VAL A 1 175 ? 16.349 9.324 -16.325 1.00 98.62 175 VAL A C 1
ATOM 1272 O O . VAL A 1 175 ? 15.256 8.781 -16.153 1.00 98.62 175 VAL A O 1
ATOM 1275 N N . THR A 1 176 ? 16.465 10.562 -16.809 1.00 98.75 176 THR A N 1
ATOM 1276 C CA . THR A 1 176 ? 15.314 11.459 -16.964 1.00 98.75 176 THR A CA 1
ATOM 1277 C C . THR A 1 176 ? 14.211 10.823 -17.800 1.00 98.75 176 THR A C 1
ATOM 1279 O O . THR A 1 176 ? 14.440 10.273 -18.873 1.00 98.75 176 THR A O 1
ATOM 1282 N N . GLY A 1 177 ? 12.982 10.884 -17.303 1.00 98.75 177 GLY A N 1
ATOM 1283 C CA . GLY A 1 177 ? 11.789 10.350 -17.942 1.00 98.75 177 GLY A CA 1
ATOM 1284 C C . GLY A 1 177 ? 11.662 8.828 -17.924 1.00 98.75 177 GLY A C 1
ATOM 1285 O O . GLY A 1 177 ? 10.569 8.346 -18.221 1.00 98.75 177 GLY A O 1
ATOM 1286 N N . ASN A 1 178 ? 12.714 8.073 -17.589 1.00 98.94 178 ASN A N 1
ATOM 1287 C CA . ASN A 1 178 ? 12.688 6.619 -17.700 1.00 98.94 178 ASN A CA 1
ATOM 1288 C C . ASN A 1 178 ? 11.737 5.990 -16.675 1.00 98.94 178 ASN A C 1
ATOM 1290 O O . ASN A 1 178 ? 11.719 6.374 -15.501 1.00 98.94 178 ASN A O 1
ATOM 1294 N N . LEU A 1 179 ? 10.966 4.997 -17.117 1.00 98.94 179 LEU A N 1
ATOM 1295 C CA . LEU A 1 179 ? 9.886 4.386 -16.351 1.00 98.94 179 LEU A CA 1
ATOM 1296 C C . LEU A 1 179 ? 10.073 2.874 -16.196 1.00 98.94 179 LEU A C 1
ATOM 1298 O O . LEU A 1 179 ? 10.114 2.140 -17.182 1.00 98.94 179 LEU A O 1
ATOM 1302 N N . LEU A 1 180 ? 10.083 2.404 -14.948 1.00 98.88 180 LEU A N 1
ATOM 1303 C CA . LEU A 1 180 ? 9.837 1.002 -14.633 1.00 98.88 180 LEU A CA 1
ATOM 1304 C C . LEU A 1 180 ? 8.337 0.811 -14.399 1.00 98.88 180 LEU A C 1
ATOM 1306 O O . LEU A 1 180 ? 7.779 1.348 -13.440 1.00 98.88 180 LEU A O 1
ATOM 1310 N N . GLN A 1 181 ? 7.685 0.040 -15.264 1.00 98.81 181 GLN A N 1
ATOM 1311 C CA . GLN A 1 181 ? 6.266 -0.275 -15.164 1.00 98.81 181 GLN A CA 1
ATOM 1312 C C . GLN A 1 181 ? 6.069 -1.746 -14.792 1.00 98.81 181 GLN A C 1
ATOM 1314 O O . GLN A 1 181 ? 6.579 -2.641 -15.458 1.00 98.81 181 GLN A O 1
ATOM 1319 N N . VAL A 1 182 ? 5.289 -2.010 -13.749 1.00 98.31 182 VAL A N 1
ATOM 1320 C CA . VAL A 1 182 ? 5.007 -3.358 -13.247 1.00 98.31 182 VAL A CA 1
ATOM 1321 C C . VAL A 1 182 ? 3.524 -3.657 -13.406 1.00 98.31 182 VAL A C 1
ATOM 1323 O O . VAL A 1 182 ? 2.671 -2.926 -12.898 1.00 98.31 182 VAL A O 1
ATOM 1326 N N . LYS A 1 183 ? 3.218 -4.753 -14.097 1.00 96.69 183 LYS A N 1
ATOM 1327 C CA . LYS A 1 183 ? 1.866 -5.283 -14.288 1.00 96.69 183 LYS A CA 1
ATOM 1328 C C . LYS A 1 183 ? 1.786 -6.719 -13.779 1.00 96.69 183 LYS A C 1
ATOM 1330 O O . LYS A 1 183 ? 2.780 -7.449 -13.786 1.00 96.69 183 LYS A O 1
ATOM 1335 N N . GLY A 1 184 ? 0.591 -7.134 -13.367 1.00 92.81 184 GLY A N 1
ATOM 1336 C CA . GLY A 1 184 ? 0.363 -8.475 -12.834 1.00 92.81 184 GLY A CA 1
ATOM 1337 C C . GLY A 1 184 ? 1.162 -8.766 -11.557 1.00 92.81 184 GLY A C 1
ATOM 1338 O O . GLY A 1 184 ? 1.632 -7.861 -10.865 1.00 92.81 184 GLY A O 1
ATOM 1339 N N . LYS A 1 185 ? 1.297 -10.054 -11.229 1.00 92.44 185 LYS A N 1
ATOM 1340 C CA . LYS A 1 185 ? 1.956 -10.534 -10.005 1.00 92.44 185 LYS A CA 1
ATOM 1341 C C . LYS A 1 185 ? 3.223 -11.335 -10.292 1.00 92.44 185 LYS A C 1
ATOM 1343 O O . LYS A 1 185 ? 3.370 -11.893 -11.375 1.00 92.44 185 LYS A O 1
ATOM 1348 N N . GLY A 1 186 ? 4.069 -11.460 -9.273 1.00 93.38 186 GLY A N 1
ATOM 1349 C CA . GLY A 1 186 ? 5.203 -12.384 -9.267 1.00 93.38 186 GLY A CA 1
ATOM 1350 C C . GLY A 1 186 ? 6.407 -11.939 -10.092 1.00 93.38 186 GLY A C 1
ATOM 1351 O O . GLY A 1 186 ? 7.258 -12.774 -10.374 1.00 93.38 186 GLY A O 1
ATOM 1352 N N . ASN A 1 187 ? 6.501 -10.661 -10.472 1.00 96.56 187 ASN A N 1
ATOM 1353 C CA . ASN A 1 187 ? 7.672 -10.134 -11.171 1.00 96.56 187 ASN A CA 1
ATOM 1354 C C . ASN A 1 187 ? 8.888 -10.118 -10.235 1.00 96.56 187 ASN A C 1
ATOM 1356 O O . ASN A 1 187 ? 8.761 -9.846 -9.039 1.00 96.56 187 ASN A O 1
ATOM 1360 N N . GLU A 1 188 ? 10.074 -10.367 -10.781 1.00 96.38 188 GLU A N 1
ATOM 1361 C CA . GLU A 1 188 ? 11.327 -10.431 -10.026 1.00 96.38 188 GLU A CA 1
ATOM 1362 C C . GLU A 1 188 ? 12.424 -9.697 -10.787 1.00 96.38 188 GLU A C 1
ATOM 1364 O O . GLU A 1 188 ? 12.499 -9.795 -12.013 1.00 96.38 188 GLU A O 1
ATOM 1369 N N . VAL A 1 189 ? 13.262 -8.972 -10.053 1.00 97.06 189 VAL A N 1
ATOM 1370 C CA . VAL A 1 189 ? 14.422 -8.258 -10.589 1.00 97.06 189 VAL A CA 1
ATOM 1371 C C . VAL A 1 189 ? 15.592 -8.375 -9.622 1.00 97.06 189 VAL A C 1
ATOM 1373 O O . VAL A 1 189 ? 15.447 -8.201 -8.411 1.00 97.06 189 VAL A O 1
ATOM 1376 N N . TYR A 1 190 ? 16.765 -8.665 -10.169 1.00 97.44 190 TYR A N 1
ATOM 1377 C CA . TYR A 1 190 ? 18.029 -8.693 -9.454 1.00 97.44 190 TYR A CA 1
ATOM 1378 C C . TYR A 1 190 ? 18.531 -7.281 -9.176 1.00 97.44 190 TYR A C 1
ATOM 1380 O O . TYR A 1 190 ? 18.608 -6.879 -8.016 1.00 97.44 190 TYR A O 1
ATOM 1388 N N . ASN A 1 191 ? 18.802 -6.520 -10.239 1.00 98.31 191 ASN A N 1
ATOM 1389 C CA . ASN A 1 191 ? 19.203 -5.121 -10.154 1.00 98.31 191 ASN A CA 1
ATOM 1390 C C . ASN A 1 191 ? 18.185 -4.217 -10.856 1.00 98.31 191 ASN A C 1
ATOM 1392 O O . ASN A 1 191 ? 17.658 -4.574 -11.911 1.00 98.31 191 ASN A O 1
ATOM 1396 N N . VAL A 1 192 ? 17.957 -3.031 -10.293 1.00 98.62 192 VAL A N 1
ATOM 1397 C CA . VAL A 1 192 ? 17.140 -1.963 -10.882 1.00 98.62 192 VAL A CA 1
ATOM 1398 C C . VAL A 1 192 ? 17.935 -0.665 -10.845 1.00 98.62 192 VAL A C 1
ATOM 1400 O O . VAL A 1 192 ? 18.308 -0.211 -9.761 1.00 98.62 192 VAL A O 1
ATOM 1403 N N . GLY A 1 193 ? 18.162 -0.054 -12.007 1.00 98.56 193 GLY A N 1
ATOM 1404 C CA . GLY A 1 193 ? 18.893 1.208 -12.119 1.00 98.56 193 GLY A CA 1
ATOM 1405 C C . GLY A 1 193 ? 18.371 2.127 -13.220 1.00 98.56 193 GLY A C 1
ATOM 1406 O O . GLY A 1 193 ? 17.609 1.723 -14.091 1.00 98.56 193 GLY A O 1
ATOM 1407 N N . ASN A 1 194 ? 18.816 3.380 -13.209 1.00 98.62 194 ASN A N 1
ATOM 1408 C CA . ASN A 1 194 ? 18.575 4.350 -14.276 1.00 98.62 194 ASN A CA 1
ATOM 1409 C C . ASN A 1 194 ? 17.094 4.631 -14.619 1.00 98.62 194 ASN A C 1
ATOM 1411 O O . ASN A 1 194 ? 16.755 4.959 -15.756 1.00 98.62 194 ASN A O 1
ATOM 1415 N N . PHE A 1 195 ? 16.202 4.529 -13.635 1.00 98.88 195 PHE A N 1
ATOM 1416 C CA . PHE A 1 195 ? 14.798 4.921 -13.738 1.00 98.88 195 PHE A CA 1
ATOM 1417 C C . PHE A 1 195 ? 14.529 6.212 -12.970 1.00 98.88 195 PHE A C 1
ATOM 1419 O O . PHE A 1 195 ? 14.987 6.394 -11.846 1.00 98.88 195 PHE A O 1
ATOM 1426 N N . GLU A 1 196 ? 13.727 7.102 -13.543 1.00 98.81 196 GLU A N 1
ATOM 1427 C CA . GLU A 1 196 ? 13.192 8.246 -12.808 1.00 98.81 196 GLU A CA 1
ATOM 1428 C C . GLU A 1 196 ? 11.902 7.868 -12.059 1.00 98.81 196 GLU A C 1
ATOM 1430 O O . GLU A 1 196 ? 11.632 8.390 -10.976 1.00 98.81 196 GLU A O 1
ATOM 1435 N N . LYS A 1 197 ? 11.085 6.984 -12.647 1.00 98.75 197 LYS A N 1
ATOM 1436 C CA . LYS A 1 197 ? 9.712 6.699 -12.206 1.00 98.75 197 LYS A CA 1
ATOM 1437 C C . LYS A 1 197 ? 9.493 5.206 -11.998 1.00 98.75 197 LYS A C 1
ATOM 1439 O O . LYS A 1 197 ? 10.006 4.385 -12.761 1.00 98.75 197 LYS A O 1
ATOM 1444 N N . MET A 1 198 ? 8.658 4.871 -11.017 1.00 98.75 198 MET A N 1
ATOM 1445 C CA . MET A 1 198 ? 8.133 3.521 -10.812 1.00 98.75 198 MET A CA 1
ATOM 1446 C C . MET A 1 198 ? 6.607 3.565 -10.853 1.00 98.75 198 MET A C 1
ATOM 1448 O O . MET A 1 198 ? 5.973 4.390 -10.193 1.00 98.75 198 MET A O 1
ATOM 1452 N N . LYS A 1 199 ? 6.003 2.671 -11.632 1.00 98.75 199 LYS A N 1
ATOM 1453 C CA . LYS A 1 199 ? 4.553 2.614 -11.805 1.00 98.75 199 LYS A CA 1
ATOM 1454 C C . LYS A 1 199 ? 4.040 1.195 -11.671 1.00 98.75 199 LYS A C 1
ATOM 1456 O O . LYS A 1 199 ? 4.475 0.307 -12.398 1.00 98.75 199 LYS A O 1
ATOM 1461 N N . PHE A 1 200 ? 3.057 1.005 -10.805 1.00 98.56 200 PHE A N 1
ATOM 1462 C CA . PHE A 1 200 ? 2.309 -0.241 -10.697 1.00 98.56 200 PHE A CA 1
ATOM 1463 C C . PHE A 1 200 ? 0.963 -0.084 -11.391 1.00 98.56 200 PHE A C 1
ATOM 1465 O O . PHE A 1 200 ? 0.278 0.917 -11.204 1.00 98.56 200 PHE A O 1
ATOM 1472 N N . VAL A 1 201 ? 0.568 -1.065 -12.195 1.00 97.44 201 VAL A N 1
ATOM 1473 C CA . VAL A 1 201 ? -0.747 -1.075 -12.845 1.00 97.44 201 VAL A CA 1
ATOM 1474 C C . VAL A 1 201 ? -1.573 -2.192 -12.237 1.00 97.44 201 VAL A C 1
ATOM 1476 O O . VAL A 1 201 ? -1.258 -3.368 -12.420 1.00 97.44 201 VAL A O 1
ATOM 1479 N N . LEU A 1 202 ? -2.624 -1.819 -11.506 1.00 95.06 202 LEU A N 1
ATOM 1480 C CA . LEU A 1 202 ? -3.537 -2.787 -10.913 1.00 95.06 202 LEU A CA 1
ATOM 1481 C C . LEU A 1 202 ? -4.564 -3.254 -11.944 1.00 95.06 202 LEU A C 1
ATOM 1483 O O . LEU A 1 202 ? -5.143 -2.452 -12.678 1.00 95.06 202 LEU A O 1
ATOM 1487 N N . ASP A 1 203 ? -4.822 -4.555 -11.966 1.00 88.81 203 ASP A N 1
ATOM 1488 C CA . ASP A 1 203 ? -5.860 -5.178 -12.781 1.00 88.81 203 ASP A CA 1
ATOM 1489 C C . ASP A 1 203 ? -6.518 -6.343 -12.018 1.00 88.81 203 ASP A C 1
ATOM 1491 O O . ASP A 1 203 ? -6.210 -6.609 -10.851 1.00 88.81 203 ASP A O 1
ATOM 1495 N N . SER A 1 204 ? -7.455 -7.039 -12.666 1.00 85.88 204 SER A N 1
ATOM 1496 C CA . SER A 1 204 ? -8.206 -8.148 -12.066 1.00 85.88 204 SER A CA 1
ATOM 1497 C C . SER A 1 204 ? -7.362 -9.391 -11.754 1.00 85.88 204 SER A C 1
ATOM 1499 O O . SER A 1 204 ? -7.840 -10.275 -11.047 1.00 85.88 204 SER A O 1
ATOM 1501 N N . THR A 1 205 ? -6.128 -9.488 -12.256 1.00 86.12 205 THR A N 1
ATOM 1502 C CA . THR A 1 205 ? -5.204 -10.601 -11.973 1.00 86.12 205 THR A CA 1
ATOM 1503 C C . THR A 1 205 ? -4.448 -10.416 -10.652 1.00 86.12 205 THR A C 1
ATOM 1505 O O . THR A 1 205 ? -3.895 -11.374 -10.102 1.00 86.12 205 THR A O 1
ATOM 1508 N N . VAL A 1 206 ? -4.462 -9.202 -10.089 1.00 90.88 206 VAL A N 1
ATOM 1509 C CA . VAL A 1 206 ? -3.818 -8.868 -8.814 1.00 90.88 206 VAL A CA 1
ATOM 1510 C C . VAL A 1 206 ? -4.854 -8.890 -7.684 1.00 90.88 206 VAL A C 1
ATOM 1512 O O . VAL A 1 206 ? -5.488 -7.888 -7.358 1.00 90.88 206 VAL A O 1
ATOM 1515 N N . ALA A 1 207 ? -5.039 -10.064 -7.080 1.00 91.25 207 ALA A N 1
ATOM 1516 C CA . ALA A 1 207 ? -5.863 -10.258 -5.889 1.00 91.25 207 ALA A CA 1
ATOM 1517 C C . ALA A 1 207 ? -5.187 -9.751 -4.597 1.00 91.25 207 ALA A C 1
ATOM 1519 O O . ALA A 1 207 ? -3.974 -9.541 -4.544 1.00 91.25 207 ALA A O 1
ATOM 1520 N N . ALA A 1 208 ? -5.979 -9.592 -3.532 1.00 90.88 208 ALA A N 1
ATOM 1521 C CA . ALA A 1 208 ? -5.459 -9.256 -2.208 1.00 90.88 208 ALA A CA 1
ATOM 1522 C C . ALA A 1 208 ? -4.468 -10.327 -1.713 1.00 90.88 208 ALA A C 1
ATOM 1524 O O . ALA A 1 208 ? -4.682 -11.518 -1.924 1.00 90.88 208 ALA A O 1
ATOM 1525 N N . GLY A 1 209 ? -3.391 -9.893 -1.059 1.00 90.00 209 GLY A N 1
ATOM 1526 C CA . GLY A 1 209 ? -2.292 -10.748 -0.604 1.00 90.00 209 GLY A CA 1
ATOM 1527 C C . GLY A 1 209 ? -1.244 -11.071 -1.674 1.00 90.00 209 GLY A C 1
ATOM 1528 O O . GLY A 1 209 ? -0.191 -11.600 -1.331 1.00 90.00 209 GLY A O 1
ATOM 1529 N N . ASN A 1 210 ? -1.478 -10.734 -2.948 1.00 94.00 210 ASN A N 1
ATOM 1530 C CA . ASN A 1 210 ? -0.464 -10.915 -3.984 1.00 94.00 210 ASN A CA 1
ATOM 1531 C C . ASN A 1 210 ? 0.701 -9.932 -3.828 1.00 94.00 210 ASN A C 1
ATOM 1533 O O . ASN A 1 210 ? 0.533 -8.815 -3.336 1.00 94.00 210 ASN A O 1
ATOM 1537 N N . THR A 1 211 ? 1.848 -10.342 -4.371 1.00 95.31 211 THR A N 1
ATOM 1538 C CA . THR A 1 211 ? 3.034 -9.502 -4.556 1.00 95.31 211 THR A CA 1
ATOM 1539 C C . THR A 1 211 ? 3.233 -9.184 -6.035 1.00 95.31 211 THR A C 1
ATOM 1541 O O . THR A 1 211 ? 3.254 -10.103 -6.859 1.00 95.31 211 THR A O 1
ATOM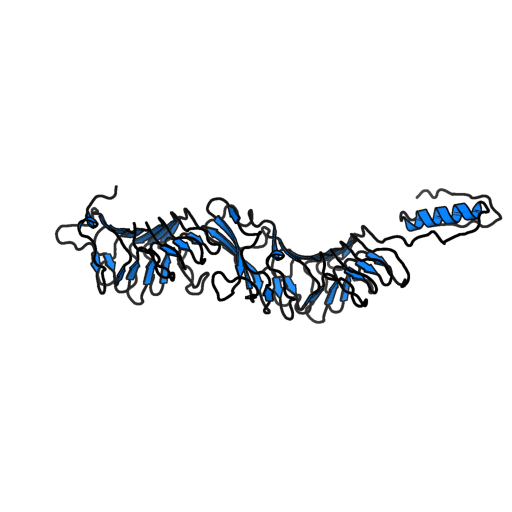 1544 N N . MET A 1 212 ? 3.397 -7.906 -6.389 1.00 97.31 212 MET A N 1
ATOM 1545 C CA . MET A 1 212 ? 3.617 -7.486 -7.780 1.00 97.31 212 MET A CA 1
ATOM 1546 C C . MET A 1 212 ? 5.081 -7.575 -8.205 1.00 97.31 212 MET A C 1
ATOM 1548 O O . MET A 1 212 ? 5.360 -8.206 -9.225 1.00 97.31 212 MET A O 1
ATOM 1552 N N . LEU A 1 213 ? 5.996 -6.984 -7.431 1.00 97.81 213 LEU A N 1
ATOM 1553 C CA . LEU A 1 213 ? 7.433 -6.963 -7.702 1.00 97.81 213 LEU A CA 1
ATOM 1554 C C . LEU A 1 213 ? 8.236 -7.442 -6.490 1.00 97.81 213 LEU A C 1
ATOM 1556 O O . LEU A 1 213 ? 7.994 -7.008 -5.364 1.00 97.81 213 LEU A O 1
ATOM 1560 N N . ARG A 1 214 ? 9.241 -8.283 -6.738 1.00 97.38 214 ARG A N 1
ATOM 1561 C CA . ARG A 1 214 ? 10.279 -8.632 -5.771 1.00 97.38 214 ARG A CA 1
ATOM 1562 C C . ARG A 1 214 ? 11.650 -8.140 -6.238 1.00 97.38 214 ARG A C 1
ATOM 1564 O O . ARG A 1 214 ? 12.133 -8.589 -7.276 1.00 97.38 214 ARG A O 1
ATOM 1571 N N . GLY A 1 215 ? 12.272 -7.256 -5.461 1.00 97.00 215 GLY A N 1
ATOM 1572 C CA . GLY A 1 215 ? 13.668 -6.846 -5.635 1.00 97.00 215 GLY A CA 1
ATOM 1573 C C . GLY A 1 215 ? 14.609 -7.786 -4.882 1.00 97.00 215 GLY A C 1
ATOM 1574 O O . GLY A 1 215 ? 14.381 -8.071 -3.710 1.00 97.00 215 GLY A O 1
ATOM 1575 N N . ILE A 1 216 ? 15.639 -8.309 -5.543 1.00 96.44 216 ILE A N 1
ATOM 1576 C CA . ILE A 1 216 ? 16.501 -9.355 -4.965 1.00 96.44 216 ILE A CA 1
ATOM 1577 C C . ILE A 1 216 ? 17.822 -8.779 -4.454 1.00 96.44 216 ILE A C 1
ATOM 1579 O O . ILE A 1 216 ? 18.195 -9.049 -3.315 1.00 96.44 216 ILE A O 1
ATOM 1583 N N . ASN A 1 217 ? 18.525 -7.997 -5.275 1.00 96.81 217 ASN A N 1
ATOM 1584 C CA . ASN A 1 217 ? 19.812 -7.406 -4.924 1.00 96.81 217 ASN A CA 1
ATOM 1585 C C . ASN A 1 217 ? 19.688 -5.881 -4.842 1.00 96.81 217 ASN A C 1
ATOM 1587 O O . ASN A 1 217 ? 19.054 -5.369 -3.922 1.00 96.81 217 ASN A O 1
ATOM 1591 N N . THR A 1 218 ? 20.260 -5.123 -5.773 1.00 96.94 218 THR A N 1
ATOM 1592 C CA . THR A 1 218 ? 20.291 -3.663 -5.666 1.00 96.94 218 THR A CA 1
ATOM 1593 C C . THR A 1 218 ? 19.110 -3.044 -6.395 1.00 96.94 218 THR A C 1
ATOM 1595 O O . THR A 1 218 ? 19.023 -3.107 -7.619 1.00 96.94 218 THR A O 1
ATOM 1598 N N . VAL A 1 219 ? 18.231 -2.376 -5.653 1.00 97.75 219 VAL A N 1
ATOM 1599 C CA . VAL A 1 219 ? 17.203 -1.502 -6.223 1.00 97.75 219 VAL A CA 1
ATOM 1600 C C . VAL A 1 219 ? 17.597 -0.062 -5.923 1.00 97.75 219 VAL A C 1
ATOM 1602 O O . VAL A 1 219 ? 17.844 0.285 -4.769 1.00 97.75 219 VAL A O 1
ATOM 1605 N N . GLN A 1 220 ? 17.710 0.766 -6.963 1.00 97.44 220 GLN A N 1
ATOM 1606 C CA . GLN A 1 220 ? 18.028 2.187 -6.813 1.00 97.44 220 GLN A CA 1
ATOM 1607 C C . GLN A 1 220 ? 17.059 2.909 -5.864 1.00 97.44 220 GLN A C 1
ATOM 1609 O O . GLN A 1 220 ? 15.918 2.488 -5.674 1.00 97.44 220 GLN A O 1
ATOM 1614 N N . ALA A 1 221 ? 17.479 4.063 -5.347 1.00 98.31 221 ALA A N 1
ATOM 1615 C CA . ALA A 1 221 ? 16.557 4.960 -4.669 1.00 98.31 221 ALA A CA 1
ATOM 1616 C C . ALA A 1 221 ? 15.491 5.493 -5.643 1.00 98.31 221 ALA A C 1
ATOM 1618 O O . ALA A 1 221 ? 15.774 5.761 -6.816 1.00 98.31 221 ALA A O 1
ATOM 1619 N N . PHE A 1 222 ? 14.281 5.698 -5.128 1.00 98.31 222 PHE A N 1
ATOM 1620 C CA . PHE A 1 222 ? 13.199 6.369 -5.843 1.00 98.31 222 PHE A CA 1
ATOM 1621 C C . PHE A 1 222 ? 12.717 7.584 -5.055 1.00 98.31 222 PHE A C 1
ATOM 1623 O O . PHE A 1 222 ? 12.727 7.604 -3.825 1.00 98.31 222 PHE A O 1
ATOM 1630 N N . ASP A 1 223 ? 12.283 8.612 -5.775 1.00 98.06 223 ASP A N 1
ATOM 1631 C CA . ASP A 1 223 ? 11.472 9.673 -5.188 1.00 98.06 223 ASP A CA 1
ATOM 1632 C C . ASP A 1 223 ? 10.049 9.137 -4.981 1.00 98.06 223 ASP A C 1
ATOM 1634 O O . ASP A 1 223 ? 9.438 8.611 -5.914 1.00 98.06 223 ASP A O 1
ATOM 1638 N N . TRP A 1 224 ? 9.517 9.259 -3.765 1.00 97.50 224 TRP A N 1
ATOM 1639 C CA . TRP A 1 224 ? 8.183 8.784 -3.409 1.00 97.50 224 TRP A CA 1
ATOM 1640 C C . TRP A 1 224 ? 7.080 9.429 -4.252 1.00 97.50 224 TRP A C 1
ATOM 1642 O O . TRP A 1 224 ? 6.140 8.747 -4.657 1.00 97.50 224 TRP A O 1
ATOM 1652 N N . GLY A 1 225 ? 7.225 10.710 -4.606 1.00 97.06 225 GLY A N 1
ATOM 1653 C CA . GLY A 1 225 ? 6.303 11.409 -5.503 1.00 97.06 225 GLY A CA 1
ATOM 1654 C C . GLY A 1 225 ? 6.325 10.880 -6.942 1.00 97.06 225 GLY A C 1
ATOM 1655 O O . GLY A 1 225 ? 5.439 11.209 -7.731 1.00 97.06 225 GLY A O 1
ATOM 1656 N N . LYS A 1 226 ? 7.313 10.045 -7.289 1.00 98.06 226 LYS A N 1
ATOM 1657 C CA . LYS A 1 226 ? 7.464 9.382 -8.594 1.00 98.06 226 LYS A CA 1
ATOM 1658 C C . LYS A 1 226 ? 7.140 7.883 -8.550 1.00 98.06 226 LYS A C 1
ATOM 1660 O O . LYS A 1 226 ? 7.298 7.202 -9.568 1.00 98.06 226 LYS A O 1
ATOM 1665 N N . VAL A 1 227 ? 6.658 7.382 -7.409 1.00 98.50 227 VAL A N 1
ATOM 1666 C CA . VAL A 1 227 ? 6.024 6.066 -7.279 1.00 98.50 227 VAL A CA 1
ATOM 1667 C C . VAL A 1 227 ? 4.516 6.242 -7.440 1.00 98.50 227 VAL A C 1
ATOM 1669 O O . VAL A 1 227 ? 3.877 6.976 -6.687 1.00 98.50 227 VAL A O 1
ATOM 1672 N N . SER A 1 228 ? 3.937 5.579 -8.440 1.00 98.12 228 SER A N 1
ATOM 1673 C CA . SER A 1 228 ? 2.529 5.762 -8.810 1.00 98.12 228 SER A CA 1
ATOM 1674 C C . SER A 1 228 ? 1.789 4.446 -9.009 1.00 98.12 228 SER A C 1
ATOM 1676 O O . SER A 1 228 ? 2.392 3.412 -9.314 1.00 98.12 228 SER A O 1
ATOM 1678 N N . VAL A 1 229 ? 0.466 4.497 -8.845 1.00 98.38 229 VAL A N 1
ATOM 1679 C CA . VAL A 1 229 ? -0.429 3.357 -9.050 1.00 98.38 229 VAL A CA 1
ATOM 1680 C C . VAL A 1 229 ? -1.553 3.731 -10.012 1.00 98.38 229 VAL A C 1
ATOM 1682 O O . VAL A 1 229 ? -2.377 4.594 -9.717 1.00 98.38 229 VAL A O 1
ATOM 1685 N N . ASP A 1 230 ? -1.619 3.038 -11.144 1.00 97.19 230 ASP A N 1
ATOM 1686 C CA . ASP A 1 230 ? -2.756 3.112 -12.061 1.00 97.19 230 ASP A CA 1
ATOM 1687 C C . ASP A 1 230 ? -3.912 2.238 -11.576 1.00 97.19 230 ASP A C 1
ATOM 1689 O O . ASP A 1 230 ? -3.712 1.200 -10.939 1.00 97.19 230 ASP A O 1
ATOM 1693 N N . ASN A 1 231 ? -5.135 2.646 -11.933 1.00 95.62 231 ASN A N 1
ATOM 1694 C CA . ASN A 1 231 ? -6.389 2.002 -11.525 1.00 95.62 231 ASN A CA 1
ATOM 1695 C C . ASN A 1 231 ? -6.600 1.955 -10.001 1.00 95.62 231 ASN A C 1
ATOM 1697 O O . ASN A 1 231 ? -7.388 1.153 -9.501 1.00 95.62 231 ASN A O 1
ATOM 1701 N N . ALA A 1 232 ? -5.936 2.843 -9.253 1.00 95.44 232 ALA A N 1
ATOM 1702 C CA . ALA A 1 232 ? -6.025 2.904 -7.797 1.00 95.44 232 ALA A CA 1
ATOM 1703 C C . ALA A 1 232 ? -7.474 3.069 -7.290 1.00 95.44 232 ALA A C 1
ATOM 1705 O O . ALA A 1 232 ? -7.898 2.369 -6.372 1.00 95.44 232 ALA A O 1
ATOM 1706 N N . SER A 1 233 ? -8.266 3.938 -7.928 1.00 94.00 233 SER A N 1
ATOM 1707 C CA . SER A 1 233 ? -9.654 4.205 -7.525 1.00 94.00 233 SER A CA 1
ATOM 1708 C C . SER A 1 233 ? -10.621 3.060 -7.833 1.00 94.00 233 SER A C 1
ATOM 1710 O O . SER A 1 233 ? -11.630 2.899 -7.142 1.00 94.00 233 SER A O 1
ATOM 1712 N N . THR A 1 234 ? -10.328 2.261 -8.861 1.00 93.25 234 THR A N 1
ATOM 1713 C CA . THR A 1 234 ? -11.233 1.229 -9.377 1.00 93.25 234 THR A CA 1
ATOM 1714 C C . THR A 1 234 ? -10.877 -0.171 -8.893 1.00 93.25 234 THR A C 1
ATOM 1716 O O . THR A 1 234 ? -11.765 -1.030 -8.842 1.00 93.25 234 THR A O 1
ATOM 1719 N N . TRP A 1 235 ? -9.630 -0.419 -8.481 1.00 94.56 235 TRP A N 1
ATOM 1720 C CA . TRP A 1 235 ? -9.212 -1.726 -7.984 1.00 94.56 235 TRP A CA 1
ATOM 1721 C C . TRP A 1 235 ? -10.055 -2.161 -6.781 1.00 94.56 235 TRP A C 1
ATOM 1723 O O . TRP A 1 235 ? -10.315 -1.391 -5.861 1.00 94.56 235 TRP A O 1
ATOM 1733 N N . GLY A 1 236 ? -10.525 -3.410 -6.792 1.00 88.75 236 GLY A N 1
ATOM 1734 C CA . GLY A 1 236 ? -11.337 -3.964 -5.708 1.00 88.75 236 GLY A CA 1
ATOM 1735 C C . GLY A 1 236 ? -12.759 -3.393 -5.593 1.00 88.75 236 GLY A C 1
ATOM 1736 O O . GLY A 1 236 ? -13.445 -3.711 -4.621 1.00 88.75 236 GLY A O 1
ATOM 1737 N N . THR A 1 237 ? -13.240 -2.586 -6.546 1.00 89.19 237 THR A N 1
ATOM 1738 C CA . THR A 1 237 ? -14.627 -2.078 -6.550 1.00 89.19 237 THR A CA 1
ATOM 1739 C C . THR A 1 237 ? -15.652 -3.207 -6.404 1.00 89.19 237 THR A C 1
ATOM 1741 O O . THR A 1 237 ? -15.449 -4.313 -6.894 1.00 89.19 237 THR A O 1
ATOM 1744 N N . GLY A 1 238 ? -16.725 -2.952 -5.648 1.00 85.00 238 GLY A N 1
ATOM 1745 C CA . GLY A 1 238 ? -17.742 -3.955 -5.304 1.00 85.00 238 GLY A CA 1
ATOM 1746 C C . GLY A 1 238 ? -17.342 -4.933 -4.193 1.00 85.00 238 GLY A C 1
ATOM 1747 O O . GLY A 1 238 ? -18.180 -5.691 -3.720 1.00 85.00 238 GLY A O 1
ATOM 1748 N N . SER A 1 239 ? -16.090 -4.908 -3.732 1.00 81.69 239 SER A N 1
ATOM 1749 C CA . SER A 1 239 ? -15.658 -5.747 -2.612 1.00 81.69 239 SER A CA 1
ATOM 1750 C C . SER A 1 239 ? -16.119 -5.200 -1.264 1.00 81.69 239 SER A C 1
ATOM 1752 O O . SER A 1 239 ? -16.169 -3.987 -1.069 1.00 81.69 239 SER A O 1
ATOM 1754 N N . THR A 1 240 ? -16.370 -6.100 -0.317 1.00 82.06 240 THR A N 1
ATOM 1755 C CA . THR A 1 240 ? -16.605 -5.784 1.097 1.00 82.06 240 THR A CA 1
ATOM 1756 C C . THR A 1 240 ? -15.304 -5.839 1.894 1.00 82.06 240 THR A C 1
ATOM 1758 O O . THR A 1 240 ? -14.474 -6.717 1.643 1.00 82.06 240 THR A O 1
ATOM 1761 N N . GLY A 1 241 ? -15.161 -4.963 2.891 1.00 86.25 241 GLY A N 1
ATOM 1762 C CA . GLY A 1 241 ? -14.029 -4.979 3.817 1.00 86.25 241 GLY A CA 1
ATOM 1763 C C . GLY A 1 241 ? -12.696 -4.542 3.203 1.00 86.25 241 GLY A C 1
ATOM 1764 O O . GLY A 1 241 ? -12.567 -4.321 1.997 1.00 86.25 241 GLY A O 1
ATOM 1765 N N . SER A 1 242 ? -11.696 -4.391 4.067 1.00 90.56 242 SER A N 1
ATOM 1766 C CA . SER A 1 242 ? -10.370 -3.901 3.689 1.00 90.56 242 SER A CA 1
ATOM 1767 C C . SER A 1 242 ? -9.540 -4.945 2.943 1.00 90.56 242 SER A C 1
ATOM 1769 O O . SER A 1 242 ? -9.610 -6.141 3.226 1.00 90.56 242 SER A O 1
ATOM 1771 N N . LYS A 1 243 ? -8.724 -4.484 1.993 1.00 91.62 243 LYS A N 1
ATOM 1772 C CA . LYS A 1 243 ? -7.840 -5.314 1.168 1.00 91.62 243 LYS A CA 1
ATOM 1773 C C . LYS A 1 243 ? -6.457 -4.686 1.049 1.00 91.62 243 LYS A C 1
ATOM 1775 O O . LYS A 1 243 ? -6.338 -3.466 1.018 1.00 91.62 243 LYS A O 1
ATOM 1780 N N . ARG A 1 244 ? -5.435 -5.531 0.902 1.00 93.62 244 ARG A N 1
ATOM 1781 C CA . ARG A 1 244 ? -4.041 -5.125 0.689 1.00 93.62 244 ARG A CA 1
ATOM 1782 C C . ARG A 1 244 ? -3.394 -5.923 -0.438 1.00 93.62 244 ARG A C 1
ATOM 1784 O O . ARG A 1 244 ? -3.610 -7.130 -0.530 1.00 93.62 244 ARG A O 1
ATOM 1791 N N . ILE A 1 245 ? -2.565 -5.259 -1.234 1.00 95.12 245 ILE A N 1
ATOM 1792 C CA . ILE A 1 245 ? -1.580 -5.860 -2.145 1.00 95.12 245 ILE A CA 1
ATOM 1793 C C . ILE A 1 245 ? -0.184 -5.444 -1.682 1.00 95.12 245 ILE A C 1
ATOM 1795 O O . ILE A 1 245 ? -0.001 -4.337 -1.176 1.00 95.12 245 ILE A O 1
ATOM 1799 N N . VAL A 1 246 ? 0.806 -6.307 -1.893 1.00 97.00 246 VAL A N 1
ATOM 1800 C CA . VAL A 1 246 ? 2.221 -5.944 -1.785 1.00 97.00 246 VAL A CA 1
ATOM 1801 C C . VAL A 1 246 ? 2.705 -5.506 -3.171 1.00 97.00 246 VAL A C 1
ATOM 1803 O O . VAL A 1 246 ? 2.854 -6.320 -4.079 1.00 97.00 246 VAL A O 1
ATOM 1806 N N . LEU A 1 247 ? 2.904 -4.207 -3.381 1.00 98.12 247 LEU A N 1
ATOM 1807 C CA . LEU A 1 247 ? 3.423 -3.689 -4.651 1.00 98.12 247 LEU A CA 1
ATOM 1808 C C . LEU A 1 247 ? 4.891 -4.087 -4.827 1.00 98.12 247 LEU A C 1
ATOM 1810 O O . LEU A 1 247 ? 5.283 -4.599 -5.873 1.00 98.12 247 LEU A O 1
ATOM 1814 N N . TYR A 1 248 ? 5.676 -3.915 -3.768 1.00 98.19 248 TYR A N 1
ATOM 1815 C CA . TYR A 1 248 ? 7.096 -4.236 -3.731 1.00 98.19 248 TYR A CA 1
ATOM 1816 C C . TYR A 1 248 ? 7.430 -5.000 -2.455 1.00 98.19 248 TYR A C 1
ATOM 1818 O O . TYR A 1 248 ? 6.926 -4.652 -1.389 1.00 98.19 248 TYR A O 1
ATOM 1826 N N . THR A 1 249 ? 8.301 -5.999 -2.565 1.00 97.25 249 THR A N 1
ATOM 1827 C CA . THR A 1 249 ? 8.977 -6.644 -1.434 1.00 97.25 249 THR A CA 1
ATOM 1828 C C . THR A 1 249 ? 10.431 -6.948 -1.792 1.00 97.25 249 THR A C 1
ATOM 1830 O O . THR A 1 249 ? 10.766 -7.077 -2.971 1.00 97.25 249 THR A O 1
ATOM 1833 N N . GLY A 1 250 ? 11.285 -7.139 -0.793 1.00 96.25 250 GLY A N 1
ATOM 1834 C CA . GLY A 1 250 ? 12.622 -7.697 -0.976 1.00 96.25 250 GLY A CA 1
ATOM 1835 C C . GLY A 1 250 ? 13.713 -6.804 -0.412 1.00 96.25 250 GLY A C 1
ATOM 1836 O O . GLY A 1 250 ? 13.633 -6.396 0.747 1.00 96.25 250 GLY A O 1
ATOM 1837 N N . SER A 1 251 ? 14.761 -6.553 -1.197 1.00 95.94 251 SER A N 1
ATOM 1838 C CA . SER A 1 251 ? 15.892 -5.747 -0.742 1.00 95.94 251 SER A CA 1
ATOM 1839 C C . SER A 1 251 ? 15.465 -4.337 -0.331 1.00 95.94 251 SER A C 1
ATOM 1841 O O . SER A 1 251 ? 14.497 -3.775 -0.853 1.00 95.94 251 SER A O 1
ATOM 1843 N N . THR A 1 252 ? 16.177 -3.772 0.646 1.00 95.75 252 THR A N 1
ATOM 1844 C CA . THR A 1 252 ? 15.854 -2.458 1.203 1.00 95.75 252 THR A CA 1
ATOM 1845 C C . THR A 1 252 ? 15.901 -1.387 0.119 1.00 95.75 252 THR A C 1
ATOM 1847 O O . THR A 1 252 ? 16.931 -1.174 -0.517 1.00 95.75 252 THR A O 1
ATOM 1850 N N . LEU A 1 253 ? 14.783 -0.690 -0.040 1.00 95.56 253 LEU A N 1
ATOM 1851 C CA . LEU A 1 253 ? 14.585 0.409 -0.962 1.00 95.56 253 LEU A CA 1
ATOM 1852 C C . LEU A 1 253 ? 14.632 1.738 -0.201 1.00 95.56 253 LEU A C 1
ATOM 1854 O O . LEU A 1 253 ? 13.905 1.939 0.774 1.00 95.56 253 LEU A O 1
ATOM 1858 N N . THR A 1 254 ? 15.455 2.665 -0.687 1.00 97.44 254 THR A N 1
ATOM 1859 C CA . THR A 1 254 ? 15.475 4.049 -0.204 1.00 97.44 254 THR A CA 1
ATOM 1860 C C . THR A 1 254 ? 14.425 4.874 -0.943 1.00 97.44 254 THR A C 1
ATOM 1862 O O . THR A 1 254 ? 14.426 4.939 -2.175 1.00 97.44 254 THR A O 1
ATOM 1865 N N . LEU A 1 255 ? 13.555 5.541 -0.188 1.00 97.69 255 LEU A N 1
ATOM 1866 C CA . LEU A 1 255 ? 12.506 6.420 -0.696 1.00 97.69 255 LEU A CA 1
ATOM 1867 C C . LEU A 1 255 ? 12.777 7.851 -0.234 1.00 97.69 255 LEU A C 1
ATOM 1869 O O . LEU A 1 255 ? 12.714 8.146 0.959 1.00 97.69 255 LEU A O 1
ATOM 1873 N N . ASN A 1 256 ? 13.083 8.736 -1.178 1.00 97.69 256 ASN A N 1
ATOM 1874 C CA . ASN A 1 256 ? 13.272 10.165 -0.925 1.00 97.69 256 ASN A CA 1
ATOM 1875 C C . ASN A 1 256 ? 11.940 10.910 -1.020 1.00 97.69 256 ASN A C 1
ATOM 1877 O O . ASN A 1 256 ? 11.022 10.443 -1.690 1.00 97.69 256 ASN A O 1
ATOM 1881 N N . ASN A 1 257 ? 11.849 12.088 -0.395 1.00 96.38 257 ASN A N 1
ATOM 1882 C CA . ASN A 1 257 ? 10.646 12.934 -0.415 1.00 96.38 257 ASN A CA 1
ATOM 1883 C C . ASN A 1 257 ? 9.364 12.181 0.001 1.00 96.38 257 ASN A C 1
ATOM 1885 O O . ASN A 1 257 ? 8.269 12.436 -0.498 1.00 96.38 257 ASN A O 1
ATOM 1889 N N . TYR A 1 258 ? 9.516 11.229 0.920 1.00 95.44 258 TYR A N 1
ATOM 1890 C CA . TYR A 1 258 ? 8.450 10.416 1.475 1.00 95.44 258 TYR A CA 1
ATOM 1891 C C . TYR A 1 258 ? 7.420 11.276 2.213 1.00 95.44 258 TYR A C 1
ATOM 1893 O O . TYR A 1 258 ? 7.768 12.249 2.888 1.00 95.44 258 TYR A O 1
ATOM 1901 N N . GLY A 1 259 ? 6.145 10.915 2.068 1.00 91.81 259 GLY A N 1
ATOM 1902 C CA . GLY A 1 259 ? 5.007 11.664 2.592 1.00 91.81 259 GLY A CA 1
ATOM 1903 C C . GLY A 1 259 ? 3.679 11.167 2.015 1.00 91.81 259 GLY A C 1
ATOM 1904 O O . GLY A 1 259 ? 3.525 9.989 1.696 1.00 91.81 259 GLY A O 1
ATOM 1905 N N . THR A 1 260 ? 2.701 12.061 1.854 1.00 91.00 260 THR A N 1
ATOM 1906 C CA . THR A 1 260 ? 1.417 11.701 1.220 1.00 91.00 260 THR A CA 1
ATOM 1907 C C . THR A 1 260 ? 1.614 11.462 -0.278 1.00 91.00 260 THR A C 1
ATOM 1909 O O . THR A 1 260 ? 2.215 12.289 -0.957 1.00 91.00 260 THR A O 1
ATOM 1912 N N . SER A 1 261 ? 1.101 10.345 -0.800 1.00 93.06 261 SER A N 1
ATOM 1913 C CA . SER A 1 261 ? 1.180 10.028 -2.231 1.00 93.06 261 SER A CA 1
ATOM 1914 C C . SER A 1 261 ? -0.006 10.603 -3.007 1.00 93.06 261 SER A C 1
ATOM 1916 O O . SER A 1 261 ? -1.139 10.595 -2.527 1.00 93.06 261 SER A O 1
ATOM 1918 N N . SER A 1 262 ? 0.240 11.017 -4.252 1.00 90.94 262 SER A N 1
ATOM 1919 C CA . SER A 1 262 ? -0.797 11.388 -5.227 1.00 90.94 262 SER A CA 1
ATOM 1920 C C . SER A 1 262 ? -1.668 10.208 -5.672 1.00 90.94 262 SER A C 1
ATOM 1922 O O . SER A 1 262 ? -2.736 10.417 -6.238 1.00 90.94 262 SER A O 1
ATOM 1924 N N . SER A 1 263 ? -1.237 8.971 -5.403 1.00 93.31 263 SER A N 1
ATOM 1925 C CA . SER A 1 263 ? -2.032 7.761 -5.658 1.00 93.31 263 SER A CA 1
ATOM 1926 C C . SER A 1 263 ? -3.094 7.510 -4.581 1.00 93.31 263 SER A C 1
ATOM 1928 O O . SER A 1 263 ? -3.891 6.579 -4.714 1.00 93.31 263 SER A O 1
ATOM 1930 N N . ASN A 1 264 ? -3.108 8.313 -3.512 1.00 95.38 264 ASN A N 1
ATOM 1931 C CA . ASN A 1 264 ? -4.056 8.172 -2.417 1.00 95.38 264 ASN A CA 1
ATOM 1932 C C . ASN A 1 264 ? -5.381 8.869 -2.750 1.00 95.38 264 ASN A C 1
ATOM 1934 O O . ASN A 1 264 ? -5.407 9.937 -3.359 1.00 95.38 264 ASN A O 1
ATOM 1938 N N . GLY A 1 265 ? -6.495 8.293 -2.309 1.00 96.62 265 GLY A N 1
ATOM 1939 C CA . GLY A 1 265 ? -7.812 8.880 -2.507 1.00 96.62 265 GLY A CA 1
ATOM 1940 C C . GLY A 1 265 ? -8.916 8.178 -1.730 1.00 96.62 265 GLY A C 1
ATOM 1941 O O . GLY A 1 265 ? -8.681 7.277 -0.926 1.00 96.62 265 GLY A O 1
ATOM 1942 N N . VAL A 1 266 ? -10.148 8.624 -1.972 1.00 96.69 266 VAL A N 1
ATOM 1943 C CA . VAL A 1 266 ? -11.363 8.097 -1.345 1.00 96.69 266 VAL A CA 1
ATOM 1944 C C . VAL A 1 266 ? -12.380 7.762 -2.430 1.00 96.69 266 VAL A C 1
ATOM 1946 O O . VAL A 1 266 ? -12.591 8.532 -3.362 1.00 96.69 266 VAL A O 1
ATOM 1949 N N . SER A 1 267 ? -13.035 6.613 -2.288 1.00 95.12 267 SER A N 1
ATOM 1950 C CA . SER A 1 267 ? -14.145 6.176 -3.130 1.00 95.12 267 SER A CA 1
ATOM 1951 C C . SER A 1 267 ? -15.257 5.601 -2.253 1.00 95.12 267 SER A C 1
ATOM 1953 O O . SER A 1 267 ? -15.193 4.457 -1.792 1.00 95.12 267 SER A O 1
ATOM 1955 N N . GLY A 1 268 ? -16.305 6.394 -2.022 1.00 94.44 268 GLY A N 1
ATOM 1956 C CA . GLY A 1 268 ? -17.432 6.019 -1.166 1.00 94.44 268 GLY A CA 1
ATOM 1957 C C . GLY A 1 268 ? -17.001 5.763 0.282 1.00 94.44 268 GLY A C 1
ATOM 1958 O O . GLY A 1 268 ? -16.521 6.658 0.973 1.00 94.44 268 GLY A O 1
ATOM 1959 N N . ASN A 1 269 ? -17.180 4.528 0.752 1.00 96.44 269 ASN A N 1
ATOM 1960 C CA . ASN A 1 269 ? -16.806 4.106 2.108 1.00 96.44 269 ASN A CA 1
ATOM 1961 C C . ASN A 1 269 ? -15.334 3.683 2.249 1.00 96.44 269 ASN A C 1
ATOM 1963 O O . ASN A 1 269 ? -14.918 3.268 3.333 1.00 96.44 269 ASN A O 1
ATOM 1967 N N . PHE A 1 270 ? -14.569 3.751 1.158 1.00 97.25 270 PHE A N 1
ATOM 1968 C CA . PHE A 1 270 ? -13.203 3.259 1.096 1.00 97.25 270 PHE A CA 1
ATOM 1969 C C . PHE A 1 270 ? -12.207 4.394 0.924 1.00 97.25 270 PHE A C 1
ATOM 1971 O O . PHE A 1 270 ? -12.430 5.300 0.126 1.00 97.25 270 PHE A O 1
ATOM 1978 N N . GLU A 1 271 ? -11.087 4.293 1.619 1.00 96.88 271 GLU A N 1
ATOM 1979 C CA . GLU A 1 271 ? -9.851 4.970 1.248 1.00 96.88 271 GLU A CA 1
ATOM 1980 C C . GLU A 1 271 ? -8.975 3.987 0.471 1.00 96.88 271 GLU A C 1
ATOM 1982 O O . GLU A 1 271 ? -9.085 2.770 0.649 1.00 96.88 271 GLU A O 1
ATOM 1987 N N . TYR A 1 272 ? -8.122 4.498 -0.405 1.00 97.00 272 TYR A N 1
ATOM 1988 C CA . TYR A 1 272 ? -7.139 3.693 -1.114 1.00 97.00 272 TYR A CA 1
ATOM 1989 C C . TYR A 1 272 ? -5.845 4.471 -1.301 1.00 97.00 272 TYR A C 1
ATOM 1991 O O . TYR A 1 272 ? -5.864 5.702 -1.327 1.00 97.00 272 TYR A O 1
ATOM 1999 N N . GLY A 1 273 ? -4.721 3.774 -1.432 1.00 96.69 273 GLY A N 1
ATOM 2000 C CA . GLY A 1 273 ? -3.432 4.436 -1.573 1.00 96.69 273 GLY A CA 1
ATOM 2001 C C . GLY A 1 273 ? -2.249 3.557 -1.215 1.00 96.69 273 GLY A C 1
ATOM 2002 O O . GLY A 1 273 ? -2.405 2.371 -0.921 1.00 96.69 273 GLY A O 1
ATOM 2003 N N . ILE A 1 274 ? -1.061 4.155 -1.243 1.00 96.38 274 ILE A N 1
ATOM 2004 C CA . ILE A 1 274 ? 0.192 3.458 -0.962 1.00 96.38 274 ILE A CA 1
ATOM 2005 C C . ILE A 1 274 ? 0.736 3.777 0.428 1.00 96.38 274 ILE A C 1
ATOM 2007 O O . ILE A 1 274 ? 0.727 4.924 0.877 1.00 96.38 274 ILE A O 1
ATOM 2011 N N . THR A 1 275 ? 1.232 2.737 1.093 1.00 93.38 275 THR A N 1
ATOM 2012 C CA . THR A 1 275 ? 1.934 2.800 2.382 1.00 93.38 275 THR A CA 1
ATOM 2013 C C . THR A 1 275 ? 3.198 1.944 2.319 1.00 93.38 275 THR A C 1
ATOM 2015 O O . THR A 1 275 ? 3.447 1.258 1.328 1.00 93.38 275 THR A O 1
ATOM 2018 N N . THR A 1 276 ? 4.027 1.987 3.358 1.00 94.56 276 THR A N 1
ATOM 2019 C CA . THR A 1 276 ? 5.238 1.161 3.462 1.00 94.56 276 THR A CA 1
ATOM 2020 C C . THR A 1 276 ? 5.340 0.530 4.843 1.00 94.56 276 THR A C 1
ATOM 2022 O O . THR A 1 276 ? 4.564 0.853 5.745 1.00 94.56 276 THR A O 1
ATOM 2025 N N . ASN A 1 277 ? 6.303 -0.371 5.020 1.00 92.62 277 ASN A N 1
ATOM 2026 C CA . ASN A 1 277 ? 6.605 -0.988 6.309 1.00 92.62 277 ASN A CA 1
ATOM 2027 C C . ASN A 1 277 ? 7.578 -0.181 7.187 1.00 92.62 277 ASN A C 1
ATOM 2029 O O . ASN A 1 277 ? 8.184 -0.733 8.105 1.00 92.62 277 ASN A O 1
ATOM 2033 N N . THR A 1 278 ? 7.742 1.119 6.931 1.00 88.69 278 THR A N 1
ATOM 2034 C CA . THR A 1 278 ? 8.562 1.983 7.788 1.00 88.69 278 THR A CA 1
ATOM 2035 C C . THR A 1 278 ? 8.036 1.978 9.223 1.00 88.69 278 THR A C 1
ATOM 2037 O O . THR A 1 278 ? 6.835 2.122 9.449 1.00 88.69 278 THR A O 1
ATOM 2040 N N . SER A 1 279 ? 8.936 1.890 10.202 1.00 74.44 279 SER A N 1
ATOM 2041 C CA . SER A 1 279 ? 8.595 1.784 11.628 1.00 74.44 279 SER A CA 1
ATOM 2042 C C . SER A 1 279 ? 8.062 3.072 12.263 1.00 74.44 279 SER A C 1
ATOM 2044 O O . SER A 1 279 ? 7.647 3.049 13.419 1.00 74.44 279 SER A O 1
ATOM 2046 N N . THR A 1 280 ? 8.101 4.197 11.547 1.00 72.62 280 THR A N 1
ATOM 2047 C CA . THR A 1 280 ? 7.724 5.515 12.070 1.00 72.62 280 THR A CA 1
ATOM 2048 C C . THR A 1 280 ? 6.406 5.969 11.440 1.00 72.62 280 THR A C 1
ATOM 2050 O O . THR A 1 280 ? 6.400 6.394 10.281 1.00 72.62 280 THR A O 1
ATOM 2053 N N . PRO A 1 281 ? 5.279 5.912 12.176 1.00 70.31 281 PRO A N 1
ATOM 2054 C CA . PRO A 1 281 ? 4.012 6.458 11.705 1.00 70.31 281 PRO A CA 1
ATOM 2055 C C . PRO A 1 281 ? 4.157 7.933 11.316 1.00 70.31 281 PRO A C 1
ATOM 2057 O O . PRO A 1 281 ? 4.675 8.735 12.092 1.00 70.31 281 PRO A O 1
ATOM 2060 N N . GLY A 1 282 ? 3.694 8.294 10.117 1.00 76.88 282 GLY A N 1
ATOM 2061 C CA . GLY A 1 282 ? 3.756 9.672 9.620 1.00 76.88 282 GLY A CA 1
ATOM 2062 C C . GLY A 1 282 ? 5.158 10.171 9.251 1.00 76.88 282 GLY A C 1
ATOM 2063 O O . GLY A 1 282 ? 5.373 11.380 9.256 1.00 76.88 282 GLY A O 1
ATOM 2064 N N . ALA A 1 283 ? 6.110 9.275 8.960 1.00 84.69 283 ALA A N 1
ATOM 2065 C CA . ALA A 1 283 ? 7.437 9.657 8.480 1.00 84.69 283 ALA A CA 1
ATOM 2066 C C . ALA A 1 283 ? 7.371 10.593 7.257 1.00 84.69 283 ALA A C 1
ATOM 2068 O O . ALA A 1 283 ? 6.513 10.434 6.386 1.00 84.69 283 ALA A O 1
ATOM 2069 N N . VAL A 1 284 ? 8.311 11.538 7.186 1.00 89.56 284 VAL A N 1
ATOM 2070 C CA . VAL A 1 284 ? 8.511 12.455 6.053 1.00 89.56 284 VAL A CA 1
ATOM 2071 C C . VAL A 1 284 ? 10.002 12.568 5.725 1.00 89.56 284 VAL A C 1
ATOM 2073 O O . VAL A 1 284 ? 10.838 12.399 6.612 1.00 89.56 284 VAL A O 1
ATOM 2076 N N . GLY A 1 285 ? 10.352 12.869 4.472 1.00 93.25 285 GLY A N 1
ATOM 2077 C CA . GLY A 1 285 ? 11.752 13.021 4.043 1.00 93.25 285 GLY A CA 1
ATOM 2078 C C . GLY A 1 285 ? 12.328 11.744 3.429 1.00 93.25 285 GLY A C 1
ATOM 2079 O O . GLY A 1 285 ? 11.712 11.175 2.536 1.00 93.25 285 GLY A O 1
ATOM 2080 N N . THR A 1 286 ? 13.509 11.294 3.851 1.00 96.00 286 THR A N 1
ATOM 2081 C CA . THR A 1 286 ? 14.103 10.046 3.337 1.00 96.00 286 THR A CA 1
ATOM 2082 C C . THR A 1 286 ? 13.855 8.897 4.304 1.00 96.00 286 THR A C 1
ATOM 2084 O O . THR A 1 286 ? 14.180 8.994 5.486 1.00 96.00 286 THR A O 1
ATOM 2087 N N . VAL A 1 287 ? 13.303 7.796 3.794 1.00 96.06 287 VAL A N 1
ATOM 2088 C CA . VAL A 1 287 ? 13.033 6.575 4.561 1.00 96.06 287 VAL A CA 1
ATOM 2089 C C . VAL A 1 287 ? 13.593 5.346 3.852 1.00 96.06 287 VAL A C 1
ATOM 2091 O O . VAL A 1 287 ? 13.800 5.353 2.639 1.00 96.06 287 VAL A O 1
ATOM 2094 N N . SER A 1 288 ? 13.785 4.275 4.615 1.00 95.38 288 SER A N 1
ATOM 2095 C CA . SER A 1 288 ? 14.124 2.951 4.093 1.00 95.38 288 SER A CA 1
ATOM 2096 C C . SER A 1 288 ? 12.964 1.998 4.349 1.00 95.38 288 SER A C 1
ATOM 2098 O O . SER A 1 288 ? 12.477 1.908 5.476 1.00 95.38 288 SER A O 1
ATOM 2100 N N . ALA A 1 289 ? 12.537 1.278 3.316 1.00 96.12 289 ALA A N 1
ATOM 2101 C CA . ALA A 1 289 ? 11.468 0.290 3.391 1.00 96.12 289 ALA A CA 1
ATOM 2102 C C . ALA A 1 289 ? 11.881 -0.979 2.645 1.00 96.12 289 ALA A C 1
ATOM 2104 O O . ALA A 1 289 ? 12.573 -0.909 1.635 1.00 96.12 289 ALA A O 1
ATOM 2105 N N . SER A 1 290 ? 11.446 -2.143 3.112 1.00 96.62 290 SER A N 1
ATOM 2106 C CA . SER A 1 290 ? 11.561 -3.387 2.335 1.00 96.62 290 SER A CA 1
ATOM 2107 C C . SER A 1 290 ? 10.247 -3.767 1.665 1.00 96.62 290 SER A C 1
ATOM 2109 O O . SER A 1 290 ? 10.234 -4.672 0.837 1.00 96.62 290 SER A O 1
ATOM 2111 N N . GLU A 1 291 ? 9.151 -3.071 1.985 1.00 97.25 291 GLU A N 1
ATOM 2112 C CA . GLU A 1 291 ? 7.839 -3.320 1.399 1.00 97.25 291 GLU A CA 1
ATOM 2113 C C . GLU A 1 291 ? 7.090 -2.023 1.082 1.00 97.25 291 GLU A C 1
ATOM 2115 O O . GLU A 1 291 ? 7.059 -1.089 1.888 1.00 97.25 291 GLU A O 1
ATOM 2120 N N . ILE A 1 292 ? 6.440 -2.001 -0.084 1.00 97.69 292 ILE A N 1
ATOM 2121 C CA . ILE A 1 292 ? 5.431 -1.002 -0.456 1.00 97.69 292 ILE A CA 1
ATOM 2122 C C . ILE A 1 292 ? 4.101 -1.734 -0.581 1.00 97.69 292 ILE A C 1
ATOM 2124 O O . ILE A 1 292 ? 3.996 -2.726 -1.305 1.00 97.69 292 ILE A O 1
ATOM 2128 N N . TYR A 1 293 ? 3.075 -1.230 0.088 1.00 96.81 293 TYR A N 1
ATOM 2129 C CA . TYR A 1 293 ? 1.725 -1.767 0.041 1.00 96.81 293 TYR A CA 1
ATOM 2130 C C . TYR A 1 293 ? 0.809 -0.860 -0.767 1.00 96.81 293 TYR A C 1
ATOM 2132 O O . TYR A 1 293 ? 0.986 0.355 -0.786 1.00 96.81 293 TYR A O 1
ATOM 2140 N N . PHE A 1 294 ? -0.213 -1.458 -1.370 1.00 97.31 294 PHE A N 1
ATOM 2141 C CA . PHE A 1 294 ? -1.416 -0.754 -1.783 1.00 97.31 294 PHE A CA 1
ATOM 2142 C C . PHE A 1 294 ? -2.571 -1.218 -0.903 1.00 97.31 294 PHE A C 1
ATOM 2144 O O . PHE A 1 294 ? -2.915 -2.403 -0.899 1.00 97.31 294 PHE A O 1
ATOM 2151 N N . ASP A 1 295 ? -3.152 -0.287 -0.160 1.00 95.00 295 ASP A N 1
ATOM 2152 C CA . ASP A 1 295 ? -4.285 -0.526 0.722 1.00 95.00 295 ASP A CA 1
ATOM 2153 C C . ASP A 1 295 ? -5.567 -0.022 0.065 1.00 95.00 295 ASP A C 1
ATOM 2155 O O . ASP A 1 295 ? -5.583 1.036 -0.560 1.00 95.00 295 ASP A O 1
ATOM 2159 N N . ARG A 1 296 ? -6.660 -0.763 0.249 1.00 95.75 296 ARG A N 1
ATOM 2160 C CA . ARG A 1 296 ? -8.026 -0.294 0.025 1.00 95.75 296 ARG A CA 1
ATOM 2161 C C . ARG A 1 296 ? -8.838 -0.612 1.264 1.00 95.75 296 ARG A C 1
ATOM 2163 O O . ARG A 1 296 ? -9.330 -1.732 1.411 1.00 95.75 296 ARG A O 1
ATOM 2170 N N . ASN A 1 297 ? -8.958 0.358 2.158 1.00 95.69 297 ASN A N 1
ATOM 2171 C CA . ASN A 1 297 ? -9.556 0.154 3.467 1.00 95.69 297 ASN A CA 1
ATOM 2172 C C . ASN A 1 297 ? -10.978 0.679 3.513 1.00 95.69 297 ASN A C 1
ATOM 2174 O O . ASN A 1 297 ? -11.231 1.828 3.156 1.00 95.69 297 ASN A O 1
ATOM 2178 N N . GLN A 1 298 ? -11.903 -0.142 4.006 1.00 96.50 298 GLN A N 1
ATOM 2179 C CA . GLN A 1 298 ? -13.219 0.359 4.371 1.00 96.50 298 GLN A CA 1
ATOM 2180 C C . GLN A 1 298 ? -13.087 1.088 5.709 1.00 96.50 298 GLN A C 1
ATOM 2182 O O . GLN A 1 298 ? -12.928 0.452 6.748 1.00 96.50 298 GLN A O 1
ATOM 2187 N N . PHE A 1 299 ? -13.111 2.418 5.690 1.00 97.69 299 PHE A N 1
ATOM 2188 C CA . PHE A 1 299 ? -12.878 3.216 6.896 1.00 97.69 299 PHE A CA 1
ATOM 2189 C C . PHE A 1 299 ? -14.178 3.689 7.552 1.00 97.69 299 PHE A C 1
ATOM 2191 O O . PHE A 1 299 ? -14.174 4.057 8.727 1.00 97.69 299 PHE A O 1
ATOM 2198 N N . GLN A 1 300 ? -15.297 3.685 6.822 1.00 98.00 300 GLN A N 1
ATOM 2199 C CA . GLN A 1 300 ? -16.583 4.163 7.329 1.00 98.00 300 GLN A CA 1
ATOM 2200 C C . GLN A 1 300 ? -17.767 3.283 6.926 1.00 98.00 300 GLN A C 1
ATOM 2202 O O . GLN A 1 300 ? -17.755 2.634 5.877 1.00 98.00 300 GLN A O 1
ATOM 2207 N N . ASN A 1 301 ? -18.824 3.322 7.742 1.00 97.69 301 ASN A N 1
ATOM 2208 C CA . ASN A 1 301 ? -20.088 2.612 7.517 1.00 97.69 301 ASN A CA 1
ATOM 2209 C C . ASN A 1 301 ? -19.928 1.091 7.305 1.00 97.69 301 ASN A C 1
ATOM 2211 O O . ASN A 1 301 ? -20.768 0.459 6.660 1.00 97.69 301 ASN A O 1
ATOM 2215 N N . ALA A 1 302 ? -18.837 0.495 7.789 1.00 97.25 302 ALA A N 1
ATOM 2216 C CA . ALA A 1 302 ? -18.619 -0.940 7.715 1.00 97.25 302 ALA A CA 1
ATOM 2217 C C . ALA A 1 302 ? -19.487 -1.668 8.743 1.00 97.25 302 ALA A C 1
ATOM 2219 O O . ALA A 1 302 ? -19.599 -1.236 9.887 1.00 97.25 302 ALA A O 1
ATOM 2220 N N . LYS A 1 303 ? -20.078 -2.794 8.345 1.00 96.38 303 LYS A N 1
ATOM 2221 C CA . LYS A 1 303 ? -20.817 -3.690 9.238 1.00 96.38 303 LYS A CA 1
ATOM 2222 C C . LYS A 1 303 ? -20.201 -5.072 9.120 1.00 96.38 303 LYS A C 1
ATOM 2224 O O . LYS A 1 303 ? -20.354 -5.723 8.090 1.00 96.38 303 LYS A O 1
ATOM 2229 N N . VAL A 1 304 ? -19.456 -5.476 10.141 1.00 95.69 304 VAL A N 1
ATOM 2230 C CA . VAL A 1 304 ? -18.705 -6.734 10.153 1.00 95.69 304 VAL A CA 1
ATOM 2231 C C . VAL A 1 304 ? -19.234 -7.600 11.282 1.00 95.69 304 VAL A C 1
ATOM 2233 O O . VAL A 1 304 ? -19.268 -7.166 12.429 1.00 95.69 304 VAL A O 1
ATOM 2236 N N . THR A 1 305 ? -19.627 -8.830 10.962 1.00 95.69 305 THR A N 1
ATOM 2237 C CA . THR A 1 305 ? -20.162 -9.782 11.937 1.00 95.69 305 THR A CA 1
ATOM 2238 C C . THR A 1 305 ? -19.351 -11.068 11.926 1.00 95.69 305 THR A C 1
ATOM 2240 O O . THR A 1 305 ? -19.210 -11.709 10.885 1.00 95.69 305 THR A O 1
ATOM 2243 N N . TYR A 1 306 ? -18.878 -11.461 13.105 1.00 95.38 306 TYR A N 1
ATOM 2244 C CA . TYR A 1 306 ? -18.311 -12.770 13.377 1.00 95.38 306 TYR A CA 1
ATOM 2245 C C . TYR A 1 306 ? -19.239 -13.530 14.323 1.00 95.38 306 TYR A C 1
ATOM 2247 O O . TYR A 1 306 ? -19.298 -13.213 15.501 1.00 95.38 306 TYR A O 1
ATOM 2255 N N . ASN A 1 307 ? -19.957 -14.531 13.828 1.00 93.62 307 ASN A N 1
ATOM 2256 C CA . ASN A 1 307 ? -20.813 -15.413 14.622 1.00 93.62 307 ASN A CA 1
ATOM 2257 C C . ASN A 1 307 ? -20.427 -16.879 14.395 1.00 93.62 307 ASN A C 1
ATOM 2259 O O . ASN A 1 307 ? -19.640 -17.150 13.496 1.00 93.62 307 ASN A O 1
ATOM 2263 N N . VAL A 1 308 ? -20.972 -17.835 15.148 1.00 88.62 308 VAL A N 1
ATOM 2264 C CA . VAL A 1 308 ? -20.649 -19.274 14.998 1.00 88.62 308 VAL A CA 1
ATOM 2265 C C . VAL A 1 308 ? -20.830 -19.837 13.575 1.00 88.62 308 VAL A C 1
ATOM 2267 O O . VAL A 1 308 ? -20.157 -20.801 13.221 1.00 88.62 308 VAL A O 1
ATOM 2270 N N . SER A 1 309 ? -21.669 -19.208 12.744 1.00 88.25 309 SER A N 1
ATOM 2271 C CA . SER A 1 309 ? -21.932 -19.569 11.339 1.00 88.25 309 SER A CA 1
ATOM 2272 C C . SER A 1 309 ? -21.158 -18.742 10.295 1.00 88.25 309 SER A C 1
ATOM 2274 O O . SER A 1 309 ? -21.261 -19.001 9.099 1.00 88.25 309 SER A O 1
ATOM 2276 N N . SER A 1 310 ? -20.392 -17.737 10.720 1.00 82.81 310 SER A N 1
ATOM 2277 C CA . SER A 1 310 ? -19.614 -16.850 9.848 1.00 82.81 310 SER A CA 1
ATOM 2278 C C . SER A 1 310 ? -18.172 -17.357 9.676 1.00 82.81 310 SER A C 1
ATOM 2280 O O . SER A 1 310 ? -17.772 -18.312 10.353 1.00 82.81 310 SER A O 1
ATOM 2282 N N . PRO A 1 311 ? -17.331 -16.684 8.862 1.00 78.62 311 PRO A N 1
ATOM 2283 C CA . PRO A 1 311 ? -15.896 -16.951 8.833 1.00 78.62 311 PRO A CA 1
ATOM 2284 C C . PRO A 1 311 ? -15.280 -16.916 10.235 1.00 78.62 311 PRO A C 1
ATOM 2286 O O . PRO A 1 311 ? -15.744 -16.177 11.111 1.00 78.62 311 PRO A O 1
ATOM 2289 N N . THR A 1 312 ? -14.233 -17.715 10.441 1.00 87.88 312 THR A N 1
ATOM 2290 C CA . THR A 1 312 ? -13.427 -17.685 11.666 1.00 87.88 312 THR A CA 1
ATOM 2291 C C . THR A 1 312 ? -12.820 -16.301 11.873 1.00 87.88 312 THR A C 1
ATOM 2293 O O . THR A 1 312 ? -12.602 -15.557 10.914 1.00 87.88 312 THR A O 1
ATOM 2296 N N . LEU A 1 313 ? -12.495 -15.967 13.123 1.00 90.81 313 LEU A N 1
ATOM 2297 C CA . LEU A 1 313 ? -11.751 -14.743 13.408 1.00 90.81 313 LEU A CA 1
ATOM 2298 C C . LEU A 1 313 ? -10.431 -14.725 12.613 1.00 90.81 313 LEU A C 1
ATOM 2300 O O . LEU A 1 313 ? -9.818 -15.784 12.432 1.00 90.81 313 LEU A O 1
ATOM 2304 N N . PRO A 1 314 ? -9.965 -13.547 12.161 1.00 88.94 314 PRO A N 1
ATOM 2305 C CA . PRO A 1 314 ? -8.669 -13.413 11.511 1.00 88.94 314 PRO A CA 1
ATOM 2306 C C . PRO A 1 314 ? -7.544 -14.057 12.339 1.00 88.94 314 PRO A C 1
ATOM 2308 O O . PRO A 1 314 ? -7.568 -13.973 13.573 1.00 88.94 314 PRO A O 1
ATOM 2311 N N . PRO A 1 315 ? -6.525 -14.665 11.714 1.00 87.38 315 PRO A N 1
ATOM 2312 C CA . PRO A 1 315 ? -5.397 -15.228 12.451 1.00 87.38 315 PRO A CA 1
ATOM 2313 C C . PRO A 1 315 ? -4.686 -14.145 13.275 1.00 87.38 315 PRO A C 1
ATOM 2315 O O . PRO A 1 315 ? -4.634 -12.982 12.877 1.00 87.38 315 PRO A O 1
ATOM 2318 N N . ALA A 1 316 ? -4.126 -14.518 14.429 1.00 82.62 316 ALA A N 1
ATOM 2319 C CA . ALA A 1 316 ? -3.467 -13.570 15.337 1.00 82.62 316 ALA A CA 1
ATOM 2320 C C . ALA A 1 316 ? -2.219 -12.904 14.717 1.00 82.62 316 ALA A C 1
ATOM 2322 O O . ALA A 1 316 ? -1.896 -11.775 15.058 1.00 82.62 316 ALA A O 1
ATOM 2323 N N . GLY A 1 317 ? -1.556 -13.572 13.766 1.00 78.56 317 GLY A N 1
ATOM 2324 C CA . GLY A 1 317 ? -0.466 -13.007 12.957 1.00 78.56 317 GLY A CA 1
ATOM 2325 C C . GLY A 1 317 ? -0.923 -12.359 11.645 1.00 78.56 317 GLY A C 1
ATOM 2326 O O . GLY A 1 317 ? -0.100 -12.118 10.769 1.00 78.56 317 GLY A O 1
ATOM 2327 N N . GLY A 1 318 ? -2.230 -12.151 11.461 1.00 77.62 318 GLY A N 1
ATOM 2328 C CA . GLY A 1 318 ? -2.791 -11.578 10.240 1.00 77.62 318 GLY A CA 1
ATOM 2329 C C . GLY A 1 318 ? -2.492 -10.087 10.067 1.00 77.62 318 GLY A C 1
ATOM 2330 O O . GLY A 1 318 ? -1.781 -9.465 10.859 1.00 77.62 318 GLY A O 1
ATOM 2331 N N . LEU A 1 319 ? -3.092 -9.502 9.028 1.00 73.50 319 LEU A N 1
ATOM 2332 C CA . LEU A 1 319 ? -2.988 -8.078 8.712 1.00 73.50 319 LEU A CA 1
ATOM 2333 C C . LEU A 1 319 ? -3.222 -7.203 9.959 1.00 73.50 319 LEU A C 1
ATOM 2335 O O . LEU A 1 319 ? -4.144 -7.455 10.734 1.00 73.50 319 LEU A O 1
ATOM 2339 N N . TYR A 1 320 ? -2.373 -6.189 10.143 1.00 82.06 320 TYR A N 1
ATOM 2340 C CA . TYR A 1 320 ? -2.380 -5.296 11.311 1.00 82.06 320 TYR A CA 1
ATOM 2341 C C . TYR A 1 320 ? -2.222 -6.030 12.657 1.00 82.06 320 TYR A C 1
ATOM 2343 O O . TYR A 1 320 ? -2.892 -5.718 13.641 1.00 82.06 320 TYR A O 1
ATOM 2351 N N . GLY A 1 321 ? -1.349 -7.043 12.699 1.00 81.56 321 GLY A N 1
ATOM 2352 C CA . GLY A 1 321 ? -1.045 -7.797 13.920 1.00 81.56 321 GLY A CA 1
ATOM 2353 C C . GLY A 1 321 ? -2.248 -8.574 14.460 1.00 81.56 321 GLY A C 1
ATOM 2354 O O . GLY A 1 321 ? -2.443 -8.635 15.676 1.00 81.56 321 GLY A O 1
ATOM 2355 N N . GLY A 1 322 ? -3.094 -9.073 13.552 1.00 83.62 322 GLY A N 1
ATOM 2356 C CA . GLY A 1 322 ? -4.307 -9.822 13.878 1.00 83.62 322 GLY A CA 1
ATOM 2357 C C . GLY A 1 322 ? -5.405 -8.998 14.553 1.00 83.62 322 GLY A C 1
ATOM 2358 O O . GLY A 1 322 ? -6.300 -9.577 15.175 1.00 83.62 322 GLY A O 1
ATOM 2359 N N . ALA A 1 323 ? -5.359 -7.667 14.467 1.00 91.25 323 ALA A N 1
ATOM 2360 C CA . ALA A 1 323 ? -6.443 -6.822 14.951 1.00 91.25 323 ALA A CA 1
ATOM 2361 C C . ALA A 1 323 ? -7.769 -7.196 14.268 1.00 91.25 323 ALA A C 1
ATOM 2363 O O . ALA A 1 323 ? -7.826 -7.424 13.059 1.00 91.25 323 ALA A O 1
ATOM 2364 N N . ILE A 1 324 ? -8.844 -7.250 15.050 1.00 95.69 324 ILE A N 1
ATOM 2365 C CA . ILE A 1 324 ? -10.202 -7.466 14.548 1.00 95.69 324 ILE A CA 1
ATOM 2366 C C . ILE A 1 324 ? -10.887 -6.105 14.537 1.00 95.69 324 ILE A C 1
ATOM 2368 O O . ILE A 1 324 ? -10.945 -5.437 15.564 1.00 95.69 324 ILE A O 1
ATOM 2372 N N . TYR A 1 325 ? -11.399 -5.673 13.393 1.00 96.69 325 TYR A N 1
ATOM 2373 C CA . TYR A 1 325 ? -12.008 -4.353 13.261 1.00 96.69 325 TYR A CA 1
ATOM 2374 C C . TYR A 1 325 ? -13.196 -4.377 12.305 1.00 96.69 325 TYR A C 1
ATOM 2376 O O . TYR A 1 325 ? -13.261 -5.236 11.424 1.00 96.69 325 TYR A O 1
ATOM 2384 N N . ALA A 1 326 ? -14.124 -3.428 12.463 1.00 96.81 326 ALA A N 1
ATOM 2385 C CA . ALA A 1 326 ? -15.145 -3.185 11.445 1.00 96.81 326 ALA A CA 1
ATOM 2386 C C . ALA A 1 326 ? -14.648 -2.216 10.370 1.00 96.81 326 ALA A C 1
ATOM 2388 O O . ALA A 1 326 ? -14.686 -2.559 9.191 1.00 96.81 326 ALA A O 1
ATOM 2389 N N . GLY A 1 327 ? -14.138 -1.044 10.762 1.00 97.31 327 GLY A N 1
ATOM 2390 C CA . GLY A 1 327 ? -13.498 -0.103 9.840 1.00 97.31 327 GLY A CA 1
ATOM 2391 C C . GLY A 1 327 ? -12.057 0.204 10.223 1.00 97.31 327 GLY A C 1
ATOM 2392 O O . GLY A 1 327 ? -11.721 0.248 11.406 1.00 97.31 327 GLY A O 1
ATOM 2393 N N . THR A 1 328 ? -11.195 0.442 9.236 1.00 97.00 328 THR A N 1
ATOM 2394 C CA . THR A 1 328 ? -9.800 0.837 9.480 1.00 97.00 328 THR A CA 1
ATOM 2395 C C . THR A 1 328 ? -9.332 1.913 8.512 1.00 97.00 328 THR A C 1
ATOM 2397 O O . THR A 1 328 ? -9.863 2.031 7.410 1.00 97.00 328 THR A O 1
ATOM 2400 N N . SER A 1 329 ? -8.349 2.699 8.945 1.00 96.19 329 SER A N 1
ATOM 2401 C CA . SER A 1 329 ? -7.699 3.726 8.142 1.00 96.19 329 SER A CA 1
ATOM 2402 C C . SER A 1 329 ? -6.186 3.671 8.336 1.00 96.19 329 SER A C 1
ATOM 2404 O O . SER A 1 329 ? -5.706 3.771 9.467 1.00 96.19 329 SER A O 1
ATOM 2406 N N . THR A 1 330 ? -5.439 3.520 7.245 1.00 94.00 330 THR A N 1
ATOM 2407 C CA . THR A 1 330 ? -3.973 3.644 7.196 1.00 94.00 330 THR A CA 1
ATOM 2408 C C . THR A 1 330 ? -3.531 4.959 6.555 1.00 94.00 330 THR A C 1
ATOM 2410 O O . THR A 1 330 ? -2.366 5.325 6.687 1.00 94.00 330 THR A O 1
ATOM 2413 N N . LEU A 1 331 ? -4.447 5.697 5.912 1.00 94.25 331 LEU A N 1
ATOM 2414 C CA . LEU A 1 331 ? -4.128 6.901 5.133 1.00 94.25 331 LEU A CA 1
ATOM 2415 C C . LEU A 1 331 ? -4.591 8.208 5.784 1.00 94.25 331 LEU A C 1
ATOM 2417 O O . LEU A 1 331 ? -4.385 9.279 5.218 1.00 94.25 331 LEU A O 1
ATOM 2421 N N . GLY A 1 332 ? -5.183 8.147 6.980 1.00 93.88 332 GLY A N 1
ATOM 2422 C CA . GLY A 1 332 ? -5.497 9.346 7.760 1.00 93.88 332 GLY A CA 1
ATOM 2423 C C . GLY A 1 332 ? -6.950 9.782 7.759 1.00 93.88 332 GLY A C 1
ATOM 2424 O O . GLY A 1 332 ? -7.275 10.816 8.341 1.00 93.88 332 GLY A O 1
ATOM 2425 N N . ASN A 1 333 ? -7.844 9.013 7.138 1.00 97.50 333 ASN A N 1
ATOM 2426 C CA . ASN A 1 333 ? -9.272 9.277 7.245 1.00 97.50 333 ASN A CA 1
ATOM 2427 C C . ASN A 1 333 ? -9.801 8.905 8.636 1.00 97.50 333 ASN A C 1
ATOM 2429 O O . ASN A 1 333 ? -9.377 7.911 9.228 1.00 97.50 333 ASN A O 1
ATOM 2433 N N . THR A 1 3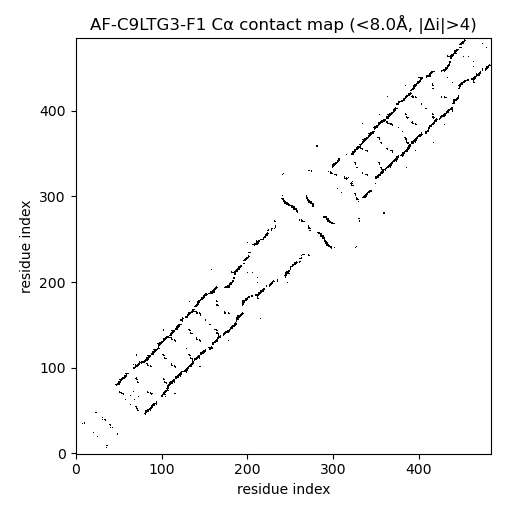34 ? -10.768 9.679 9.133 1.00 98.50 334 THR A N 1
ATOM 2434 C CA . THR A 1 334 ? -11.462 9.382 10.391 1.00 98.50 334 THR A CA 1
ATOM 2435 C C . THR A 1 334 ? -12.329 8.139 10.238 1.00 98.50 334 THR A C 1
ATOM 2437 O O . THR A 1 334 ? -13.304 8.166 9.479 1.00 98.50 334 THR A O 1
ATOM 2440 N N . THR A 1 335 ? -12.024 7.072 10.982 1.00 98.75 335 THR A N 1
ATOM 2441 C CA . THR A 1 335 ? -12.890 5.887 11.004 1.00 98.75 335 THR A CA 1
ATOM 2442 C C . THR A 1 335 ? -14.199 6.209 11.713 1.00 98.75 335 THR A C 1
ATOM 2444 O O . THR A 1 335 ? -14.195 6.685 12.851 1.00 98.75 335 THR A O 1
ATOM 2447 N N . LYS A 1 336 ? -15.334 6.003 11.033 1.00 98.56 336 LYS A N 1
ATOM 2448 C CA . LYS A 1 336 ? -16.633 6.413 11.579 1.00 98.56 336 LYS A CA 1
ATOM 2449 C C . LYS A 1 336 ? -17.813 5.541 11.201 1.00 98.56 336 LYS A C 1
ATOM 2451 O O . LYS A 1 336 ? -17.903 5.050 10.076 1.00 98.56 336 LYS A O 1
ATOM 2456 N N . LYS A 1 337 ? -18.775 5.446 12.123 1.00 98.50 337 LYS A N 1
ATOM 2457 C CA . LYS A 1 337 ? -20.046 4.725 11.929 1.00 98.50 337 LYS A CA 1
ATOM 2458 C C . LYS A 1 337 ? -19.855 3.261 11.526 1.00 98.50 337 LYS A C 1
ATOM 2460 O O . LYS A 1 337 ? -20.664 2.711 10.783 1.00 98.50 337 LYS A O 1
ATOM 2465 N N . ASN A 1 338 ? -18.762 2.647 11.967 1.00 98.75 338 ASN A N 1
ATOM 2466 C CA . ASN A 1 338 ? -18.515 1.229 11.750 1.00 98.75 338 ASN A CA 1
ATOM 2467 C C . ASN A 1 338 ? -19.085 0.419 12.915 1.00 98.75 338 ASN A C 1
ATOM 2469 O O . ASN A 1 338 ? -18.968 0.849 14.058 1.00 98.75 338 ASN A O 1
ATOM 2473 N N . THR A 1 339 ? -19.640 -0.755 12.635 1.00 98.56 339 THR A N 1
ATOM 2474 C CA . THR A 1 339 ? -20.181 -1.680 13.636 1.00 98.56 339 THR A CA 1
ATOM 2475 C C . THR A 1 339 ? -19.485 -3.028 13.512 1.00 98.56 339 THR A C 1
ATOM 2477 O O . THR A 1 339 ? -19.578 -3.689 12.472 1.00 98.56 339 THR A O 1
ATOM 2480 N N . LEU A 1 340 ? -18.794 -3.439 14.575 1.00 98.06 340 LEU A N 1
ATOM 2481 C CA . LEU A 1 340 ? -18.225 -4.774 14.731 1.00 98.06 340 LEU A CA 1
ATOM 2482 C C . LEU A 1 340 ? -19.129 -5.592 15.648 1.00 98.06 340 LEU A C 1
ATOM 2484 O O . LEU A 1 340 ? -19.328 -5.213 16.794 1.00 98.06 340 LEU A O 1
ATOM 2488 N N . THR A 1 341 ? -19.626 -6.733 15.189 1.00 97.56 341 THR A N 1
ATOM 2489 C CA . THR A 1 341 ? -20.388 -7.675 16.017 1.00 97.56 341 THR A CA 1
ATOM 2490 C C . THR A 1 341 ? -19.616 -8.975 16.152 1.00 97.56 341 THR A C 1
ATOM 2492 O O . THR A 1 341 ? -19.236 -9.570 15.144 1.00 97.56 341 THR A O 1
ATOM 2495 N N . VAL A 1 342 ? -19.407 -9.438 17.381 1.00 96.50 342 VAL A N 1
ATOM 2496 C CA . VAL A 1 342 ? -18.816 -10.746 17.672 1.00 96.50 342 VAL A CA 1
ATOM 2497 C C . VAL A 1 342 ? -19.781 -11.526 18.560 1.00 96.50 342 VAL A C 1
ATOM 2499 O O . VAL A 1 342 ? -20.109 -11.071 19.651 1.00 96.50 342 VAL A O 1
ATOM 2502 N N . ASP A 1 343 ? -20.252 -12.668 18.062 1.00 94.88 343 ASP A N 1
ATOM 2503 C CA . ASP A 1 343 ? -21.318 -13.488 18.646 1.00 94.88 343 ASP A CA 1
ATOM 2504 C C . ASP A 1 343 ? -20.848 -14.943 18.832 1.00 94.88 343 ASP A C 1
ATOM 2506 O O . ASP A 1 343 ? -20.502 -15.621 17.859 1.00 94.88 343 ASP A O 1
ATOM 2510 N N . GLY A 1 344 ? -20.794 -15.435 20.070 1.00 92.38 344 GLY A N 1
ATOM 2511 C CA . GLY A 1 344 ? -20.467 -16.836 20.351 1.00 92.38 344 GLY A CA 1
ATOM 2512 C C . GLY A 1 344 ? -19.037 -17.240 19.965 1.00 92.38 344 GLY A C 1
ATOM 2513 O O . GLY A 1 344 ? -18.808 -18.364 19.513 1.00 92.38 344 GLY A O 1
ATOM 2514 N N . ARG A 1 345 ? -18.064 -16.320 20.055 1.00 93.12 345 ARG A N 1
ATOM 2515 C CA . ARG A 1 345 ? -16.654 -16.572 19.694 1.00 93.12 345 ARG A CA 1
ATOM 2516 C C . ARG A 1 345 ? -15.712 -16.471 20.894 1.00 93.12 345 ARG A C 1
ATOM 2518 O O . ARG A 1 345 ? -15.877 -15.609 21.756 1.00 93.12 345 ARG A O 1
ATOM 2525 N N . ASP A 1 346 ? -14.675 -17.306 20.874 1.00 93.31 346 ASP A N 1
ATOM 2526 C CA . ASP A 1 346 ? -13.494 -17.160 21.727 1.00 93.31 346 ASP A CA 1
ATOM 2527 C C . ASP A 1 346 ? -12.631 -15.996 21.216 1.00 93.31 346 ASP A C 1
ATOM 2529 O O . ASP A 1 346 ? -12.211 -15.978 20.055 1.00 93.31 346 ASP A O 1
ATOM 2533 N N . ILE A 1 347 ? -12.399 -15.017 22.087 1.00 94.31 347 ILE A N 1
ATOM 2534 C CA . ILE A 1 347 ? -11.604 -13.818 21.818 1.00 94.31 347 ILE A CA 1
ATOM 2535 C C . ILE A 1 347 ? -10.396 -13.690 22.759 1.00 94.31 347 ILE A C 1
ATOM 2537 O O . ILE A 1 347 ? -9.818 -12.607 22.859 1.00 94.31 347 ILE A O 1
ATOM 2541 N N . ASN A 1 348 ? -9.972 -14.772 23.416 1.00 94.06 348 ASN A N 1
ATOM 2542 C CA . ASN A 1 348 ? -8.791 -14.781 24.279 1.00 94.06 348 ASN A CA 1
ATOM 2543 C C . ASN A 1 348 ? -7.553 -14.229 23.543 1.00 94.06 348 ASN A C 1
ATOM 2545 O O . ASN A 1 348 ? -7.218 -14.645 22.430 1.00 94.06 348 ASN A O 1
ATOM 2549 N N . GLY A 1 349 ? -6.866 -13.263 24.165 1.00 93.31 349 GLY A N 1
ATOM 2550 C CA . GLY A 1 349 ? -5.652 -12.647 23.611 1.00 93.31 349 GLY A CA 1
ATOM 2551 C C . GLY A 1 349 ? -5.880 -11.736 22.398 1.00 93.31 349 GLY A C 1
ATOM 2552 O O . GLY A 1 349 ? -4.924 -11.388 21.701 1.00 93.31 349 GLY A O 1
ATOM 2553 N N . ARG A 1 350 ? -7.130 -11.371 22.088 1.00 95.12 350 ARG A N 1
ATOM 2554 C CA . ARG A 1 350 ? -7.472 -10.583 20.896 1.00 95.12 350 ARG A CA 1
ATOM 2555 C C . ARG A 1 350 ? -7.608 -9.092 21.194 1.00 95.12 350 ARG A C 1
ATOM 2557 O O . ARG A 1 350 ? -7.971 -8.680 22.292 1.00 95.12 350 ARG A O 1
ATOM 2564 N N . ARG A 1 351 ? -7.372 -8.280 20.159 1.00 96.56 351 ARG A N 1
ATOM 2565 C CA . ARG A 1 351 ? -7.677 -6.842 20.140 1.00 96.56 351 ARG A CA 1
ATOM 2566 C C . ARG A 1 351 ? -8.792 -6.563 19.140 1.00 96.56 351 ARG A C 1
ATOM 2568 O O . ARG A 1 351 ? -8.671 -6.966 17.979 1.00 96.56 351 ARG A O 1
ATOM 2575 N N . LEU A 1 352 ? -9.866 -5.924 19.601 1.00 98.00 352 LEU A N 1
ATOM 2576 C CA . LEU A 1 352 ? -11.050 -5.606 18.801 1.00 98.00 352 LEU A CA 1
ATOM 2577 C C . LEU A 1 352 ? -11.278 -4.091 18.746 1.00 98.00 352 LEU A C 1
ATOM 2579 O O . LEU A 1 352 ? -11.108 -3.399 19.751 1.00 98.00 352 LEU A O 1
ATOM 2583 N N . TYR A 1 353 ? -11.717 -3.599 17.589 1.00 98.44 353 TYR A N 1
ATOM 2584 C CA . TYR A 1 353 ? -11.937 -2.178 17.327 1.00 98.44 353 TYR A CA 1
ATOM 2585 C C . TYR A 1 353 ? -13.234 -1.947 16.543 1.00 98.44 353 TYR A C 1
ATOM 2587 O O . TYR A 1 353 ? -13.449 -2.565 15.501 1.00 98.44 353 TYR A O 1
ATOM 2595 N N . GLY A 1 354 ? -14.082 -1.012 16.971 1.00 98.44 354 GLY A N 1
ATOM 2596 C CA . GLY A 1 354 ? -15.183 -0.549 16.116 1.00 98.44 354 GLY A CA 1
ATOM 2597 C C . GLY A 1 354 ? -14.616 0.203 14.907 1.00 98.44 354 GLY A C 1
ATOM 2598 O O . GLY A 1 354 ? -14.823 -0.184 13.756 1.00 98.44 354 GLY A O 1
ATOM 2599 N N . GLY A 1 355 ? -13.810 1.229 15.185 1.00 98.44 355 GLY A N 1
ATOM 2600 C CA . GLY A 1 355 ? -12.966 1.929 14.214 1.00 98.44 355 GLY A CA 1
ATOM 2601 C C . GLY A 1 355 ? -11.490 1.867 14.606 1.00 98.44 355 GLY A C 1
ATOM 2602 O O . GLY A 1 355 ? -11.156 2.059 15.774 1.00 98.44 355 GLY A O 1
ATOM 2603 N N . TYR A 1 356 ? -10.607 1.582 13.644 1.00 97.88 356 TYR A N 1
ATOM 2604 C CA . TYR A 1 356 ? -9.160 1.512 13.855 1.00 97.88 356 TYR A CA 1
ATOM 2605 C C . TYR A 1 356 ? -8.401 2.473 12.933 1.00 97.88 356 TYR A C 1
ATOM 2607 O O . TYR A 1 356 ? -8.003 2.111 11.821 1.00 97.88 356 TYR A O 1
ATOM 2615 N N . THR A 1 357 ? -8.206 3.707 13.394 1.00 97.50 357 THR A N 1
ATOM 2616 C CA . THR A 1 357 ? -7.421 4.735 12.701 1.00 97.50 357 THR A CA 1
ATOM 2617 C C . THR A 1 357 ? -5.949 4.617 13.100 1.00 97.50 357 THR A C 1
ATOM 2619 O O . THR A 1 357 ? -5.559 4.987 14.207 1.00 97.50 357 THR A O 1
ATOM 2622 N N . GLN A 1 358 ? -5.137 4.064 12.200 1.00 93.88 358 GLN A N 1
ATOM 2623 C CA . GLN A 1 358 ? -3.725 3.725 12.425 1.00 93.88 358 GLN A CA 1
ATOM 2624 C C . GLN A 1 358 ? -2.771 4.869 12.063 1.00 93.88 358 GLN A C 1
ATOM 2626 O O . GLN A 1 358 ? -1.644 4.924 12.550 1.00 93.88 358 GLN A O 1
ATOM 2631 N N . SER A 1 359 ? -3.208 5.771 11.185 1.00 91.50 359 SER A N 1
ATOM 2632 C CA . SER A 1 359 ? -2.426 6.939 10.786 1.00 91.50 359 SER A CA 1
ATOM 2633 C C . SER A 1 359 ? -2.272 7.940 11.938 1.00 91.50 359 SER A C 1
ATOM 2635 O O . SER A 1 359 ? -3.097 8.018 12.850 1.00 91.50 359 SER A O 1
ATOM 2637 N N . THR A 1 360 ? -1.232 8.770 11.860 1.00 92.06 360 THR A N 1
ATOM 2638 C CA . THR A 1 360 ? -1.038 9.919 12.757 1.00 92.06 360 THR A CA 1
ATOM 2639 C C . THR A 1 360 ? -2.076 11.025 12.541 1.00 92.06 360 THR A C 1
ATOM 2641 O O . THR A 1 360 ? -2.215 11.919 13.376 1.00 92.06 360 THR A O 1
ATOM 2644 N N . SER A 1 361 ? -2.838 10.962 11.450 1.00 93.00 361 SER A N 1
ATOM 2645 C CA . SER A 1 361 ? -3.997 11.805 11.160 1.00 93.00 361 SER A CA 1
ATOM 2646 C C . SER A 1 361 ? -5.308 11.014 11.252 1.00 93.00 361 SER A C 1
ATOM 2648 O O . SER A 1 361 ? -5.327 9.790 11.134 1.00 93.00 361 SER A O 1
ATOM 2650 N N . GLY A 1 362 ? -6.413 11.731 11.469 1.00 96.81 362 GLY A N 1
ATOM 2651 C CA . GLY A 1 362 ? -7.756 11.158 11.557 1.00 96.81 362 GLY A CA 1
ATOM 2652 C C . GLY A 1 362 ? -8.146 10.730 12.973 1.00 96.81 362 GLY A C 1
ATOM 2653 O O . GLY A 1 362 ? -7.346 10.181 13.734 1.00 96.81 362 GLY A O 1
ATOM 2654 N N . ASP A 1 363 ? -9.406 10.973 13.319 1.00 98.56 363 ASP A N 1
ATOM 2655 C CA . ASP A 1 363 ? -10.014 10.535 14.579 1.00 98.56 363 ASP A CA 1
ATOM 2656 C C . ASP A 1 363 ? -10.601 9.115 14.438 1.00 98.56 363 ASP A C 1
ATOM 2658 O O . ASP A 1 363 ? -10.544 8.494 13.374 1.00 98.56 363 ASP A O 1
ATOM 2662 N N . SER A 1 364 ? -11.217 8.597 15.499 1.00 98.69 364 SER A N 1
ATOM 2663 C CA . SER A 1 364 ? -12.091 7.419 15.446 1.00 98.69 364 SER A CA 1
ATOM 2664 C C . SER A 1 364 ? -13.403 7.722 16.162 1.00 98.69 364 SER A C 1
ATOM 2666 O O . SER A 1 364 ? -13.435 7.754 17.394 1.00 98.69 364 SER A O 1
ATOM 2668 N N . THR A 1 365 ? -14.485 7.959 15.413 1.00 98.69 365 THR A N 1
ATOM 2669 C CA . THR A 1 365 ? -15.723 8.518 15.980 1.00 98.69 365 THR A CA 1
ATOM 2670 C C . THR A 1 365 ? -17.007 7.792 15.607 1.00 98.69 365 THR A C 1
ATOM 2672 O O . THR A 1 365 ? -17.221 7.398 14.464 1.00 98.69 365 THR A O 1
ATOM 2675 N N . GLY A 1 366 ? -17.928 7.656 16.565 1.00 98.62 366 GLY A N 1
ATOM 2676 C CA . GLY A 1 366 ? -19.258 7.106 16.280 1.00 98.62 366 GLY A CA 1
ATOM 2677 C C . GLY A 1 366 ? -19.255 5.638 15.851 1.00 98.62 366 GLY A C 1
ATOM 2678 O O . GLY A 1 366 ? -20.144 5.237 15.107 1.00 98.62 366 GLY A O 1
ATOM 2679 N N . ASN A 1 367 ? -18.237 4.864 16.225 1.00 98.88 367 ASN A N 1
ATOM 2680 C CA . ASN A 1 367 ? -18.157 3.436 15.925 1.00 98.88 367 ASN A CA 1
ATOM 2681 C C . ASN A 1 367 ? -18.765 2.605 17.058 1.00 98.88 367 ASN A C 1
ATOM 2683 O O . ASN A 1 367 ? -18.891 3.083 18.182 1.00 98.88 367 ASN A O 1
ATOM 2687 N N . GLU A 1 368 ? -19.106 1.356 16.772 1.00 98.81 368 GLU A N 1
ATOM 2688 C CA . GLU A 1 368 ? -19.724 0.437 17.716 1.00 98.81 368 GLU A CA 1
ATOM 2689 C C . GLU A 1 368 ? -19.026 -0.928 17.711 1.00 98.81 368 GLU A C 1
ATOM 2691 O O . GLU A 1 368 ? -18.718 -1.481 16.652 1.00 98.81 368 GLU A O 1
ATOM 2696 N N . VAL A 1 369 ? -18.817 -1.494 18.900 1.00 98.81 369 VAL A N 1
ATOM 2697 C CA . VAL A 1 369 ? -18.502 -2.916 19.081 1.00 98.81 369 VAL A CA 1
ATOM 2698 C C . VAL A 1 369 ? -19.628 -3.573 19.865 1.00 98.81 369 VAL A C 1
ATOM 2700 O O . VAL A 1 369 ? -19.958 -3.115 20.950 1.00 98.81 369 VAL A O 1
ATOM 2703 N N . ILE A 1 370 ? -20.185 -4.660 19.345 1.00 98.19 370 ILE A N 1
ATOM 2704 C CA . ILE A 1 370 ? -21.218 -5.474 19.981 1.00 98.19 370 ILE A CA 1
ATOM 2705 C C . ILE A 1 370 ? -20.603 -6.831 20.308 1.00 98.19 370 ILE A C 1
ATOM 2707 O O . ILE A 1 370 ? -20.209 -7.571 19.404 1.00 98.19 370 ILE A O 1
ATOM 2711 N N . LEU A 1 371 ? -20.530 -7.155 21.594 1.00 96.75 371 LEU A N 1
ATOM 2712 C CA . LEU A 1 371 ? -20.104 -8.457 22.088 1.00 96.75 371 LEU A CA 1
ATOM 2713 C C . LEU A 1 371 ? -21.330 -9.209 22.590 1.00 96.75 371 LEU A C 1
ATOM 2715 O O . LEU A 1 371 ? -22.073 -8.710 23.438 1.00 96.75 371 LEU A O 1
ATOM 2719 N N . LYS A 1 372 ? -21.543 -10.402 22.052 1.00 93.19 372 LYS A N 1
ATOM 2720 C CA . LYS A 1 372 ? -22.632 -11.291 22.434 1.00 93.19 372 LYS A CA 1
ATOM 2721 C C . LYS A 1 372 ? -22.072 -12.680 22.675 1.00 93.19 372 LYS A C 1
ATOM 2723 O O . LYS A 1 372 ? -21.368 -13.211 21.822 1.00 93.19 372 LYS A O 1
ATOM 2728 N N . ASP A 1 373 ? -22.329 -13.243 23.847 1.00 90.81 373 ASP A N 1
ATOM 2729 C CA . ASP A 1 373 ? -21.937 -14.612 24.191 1.00 90.81 373 ASP A CA 1
ATOM 2730 C C . ASP A 1 373 ? -20.449 -14.926 23.895 1.00 90.81 373 ASP A C 1
ATOM 2732 O O . ASP A 1 373 ? -20.081 -16.045 23.537 1.00 90.81 373 ASP A O 1
ATOM 2736 N N . THR A 1 374 ? -19.564 -13.924 23.988 1.00 92.94 374 THR A N 1
ATOM 2737 C CA . THR A 1 374 ? -18.124 -14.092 23.737 1.00 92.94 374 THR A CA 1
ATOM 2738 C C . THR A 1 374 ? -17.425 -14.718 24.935 1.00 92.94 374 THR A C 1
ATOM 2740 O O . THR A 1 374 ? -17.898 -14.590 26.064 1.00 92.94 374 THR A O 1
ATOM 2743 N N . VAL A 1 375 ? -16.263 -15.334 24.701 1.00 92.38 375 VAL A N 1
ATOM 2744 C CA . VAL A 1 375 ? -15.443 -15.952 25.754 1.00 92.38 375 VAL A CA 1
ATOM 2745 C C . VAL A 1 375 ? -14.064 -15.297 25.824 1.00 92.38 375 VAL A C 1
ATOM 2747 O O . VAL A 1 375 ? -13.356 -15.218 24.821 1.00 92.38 375 VAL A O 1
ATOM 2750 N N . SER A 1 376 ? -13.676 -14.864 27.025 1.00 93.56 376 SER A N 1
ATOM 2751 C CA . SER A 1 376 ? -12.363 -14.295 27.360 1.00 93.56 376 SER A CA 1
ATOM 2752 C C . SER A 1 376 ? -11.969 -14.698 28.786 1.00 93.56 376 SER A C 1
ATOM 2754 O O . SER A 1 376 ? -11.833 -13.857 29.678 1.00 93.56 376 SER A O 1
ATOM 2756 N N . SER A 1 377 ? -11.847 -16.001 29.029 1.00 92.06 377 SER A N 1
ATOM 2757 C CA . SER A 1 377 ? -11.665 -16.590 30.362 1.00 92.06 377 SER A CA 1
ATOM 2758 C C . SER A 1 377 ? -10.231 -17.010 30.695 1.00 92.06 377 SER A C 1
ATOM 2760 O O . SER A 1 377 ? -9.964 -17.326 31.850 1.00 92.06 377 SER A O 1
ATOM 2762 N N . SER A 1 378 ? -9.292 -16.986 29.742 1.00 92.06 378 SER A N 1
ATOM 2763 C CA . SER A 1 378 ? -7.914 -17.461 29.961 1.00 92.06 378 SER A CA 1
ATOM 2764 C C . SER A 1 378 ? -6.829 -16.429 29.654 1.00 92.06 378 SER A C 1
ATOM 2766 O O . SER A 1 378 ? -5.748 -16.481 30.234 1.00 92.06 378 SER A O 1
ATOM 2768 N N . THR A 1 379 ? -7.069 -15.487 28.740 1.00 93.75 379 THR A N 1
ATOM 2769 C CA . THR A 1 379 ? -6.103 -14.437 28.379 1.00 93.75 379 THR A CA 1
ATOM 2770 C C . THR A 1 379 ? -6.831 -13.138 28.079 1.00 93.75 379 THR A C 1
ATOM 2772 O O . THR A 1 379 ? -7.939 -13.152 27.547 1.00 93.75 379 THR A O 1
ATOM 2775 N N . HIS A 1 380 ? -6.195 -12.006 28.387 1.00 94.44 380 HIS A N 1
ATOM 2776 C CA . HIS A 1 380 ? -6.796 -10.689 28.203 1.00 94.44 380 HIS A CA 1
ATOM 2777 C C . HIS A 1 380 ? -7.200 -10.425 26.754 1.00 94.44 380 HIS A C 1
ATOM 2779 O O . HIS A 1 380 ? -6.364 -10.449 25.849 1.00 94.44 380 HIS A O 1
ATOM 2785 N N . ALA A 1 381 ? -8.482 -10.129 26.567 1.00 96.00 381 ALA A N 1
ATOM 2786 C CA . ALA A 1 381 ? -9.006 -9.522 25.358 1.00 96.00 381 ALA A CA 1
ATOM 2787 C C . ALA A 1 381 ? -9.220 -8.027 25.609 1.00 96.00 381 ALA A C 1
ATOM 2789 O O . ALA A 1 381 ? -9.763 -7.641 26.648 1.00 96.00 381 ALA A O 1
ATOM 2790 N N . THR A 1 382 ? -8.822 -7.187 24.655 1.00 97.56 382 THR A N 1
ATOM 2791 C CA . THR A 1 382 ? -8.943 -5.728 24.776 1.00 97.56 382 THR A CA 1
ATOM 2792 C C . THR A 1 382 ? -9.796 -5.164 23.655 1.00 97.56 382 THR A C 1
ATOM 2794 O O . THR A 1 382 ? -9.532 -5.397 22.474 1.00 97.56 382 THR A O 1
ATOM 2797 N N . ILE A 1 383 ? -10.816 -4.400 24.028 1.00 98.44 383 ILE A N 1
ATOM 2798 C CA . ILE A 1 383 ? -11.826 -3.889 23.113 1.00 98.44 383 ILE A CA 1
ATOM 2799 C C . ILE A 1 383 ? -11.853 -2.376 23.192 1.00 98.44 383 ILE A C 1
ATOM 2801 O O . ILE A 1 383 ? -11.934 -1.809 24.279 1.00 98.44 383 ILE A O 1
ATOM 2805 N N . TYR A 1 384 ? -11.837 -1.740 22.027 1.00 98.75 384 TYR A N 1
ATOM 2806 C CA . TYR A 1 384 ? -11.995 -0.305 21.880 1.00 98.75 384 TYR A CA 1
ATOM 2807 C C . TYR A 1 384 ? -13.207 -0.013 20.998 1.00 98.75 384 TYR A C 1
ATOM 2809 O O . TYR A 1 384 ? -13.280 -0.491 19.864 1.00 98.75 384 TYR A O 1
ATOM 2817 N N . GLY A 1 385 ? -14.136 0.817 21.475 1.00 98.62 385 GLY A N 1
ATOM 2818 C CA . GLY A 1 385 ? -15.195 1.366 20.624 1.00 98.62 385 GLY A CA 1
ATOM 2819 C C . GLY A 1 385 ? -14.585 2.078 19.412 1.00 98.62 385 GLY A C 1
ATOM 2820 O O . GLY A 1 385 ? -14.972 1.832 18.272 1.00 98.62 385 GLY A O 1
ATOM 2821 N N . GLY A 1 386 ? -13.539 2.872 19.647 1.00 98.62 386 GLY A N 1
ATOM 2822 C CA . GLY A 1 386 ? -12.692 3.441 18.604 1.00 98.62 386 GLY A CA 1
ATOM 2823 C C . GLY A 1 386 ? -11.234 3.598 19.032 1.00 98.62 386 GLY A C 1
ATOM 2824 O O . GLY A 1 386 ? -10.945 3.826 20.204 1.00 98.62 386 GLY A O 1
ATOM 2825 N N . TRP A 1 387 ? -10.310 3.512 18.078 1.00 98.62 387 TRP A N 1
ATOM 2826 C CA . TRP A 1 387 ? -8.883 3.760 18.287 1.00 98.62 387 TRP A CA 1
ATOM 2827 C C . TRP A 1 387 ? -8.353 4.765 17.273 1.00 98.62 387 TRP A C 1
ATOM 2829 O O . TRP A 1 387 ? -8.538 4.584 16.070 1.00 98.62 387 TRP A O 1
ATOM 2839 N N . SER A 1 388 ? -7.648 5.791 17.750 1.00 97.88 388 SER A N 1
ATOM 2840 C CA . SER A 1 388 ? -6.871 6.701 16.906 1.00 97.88 388 SER A CA 1
ATOM 2841 C C . SER A 1 388 ?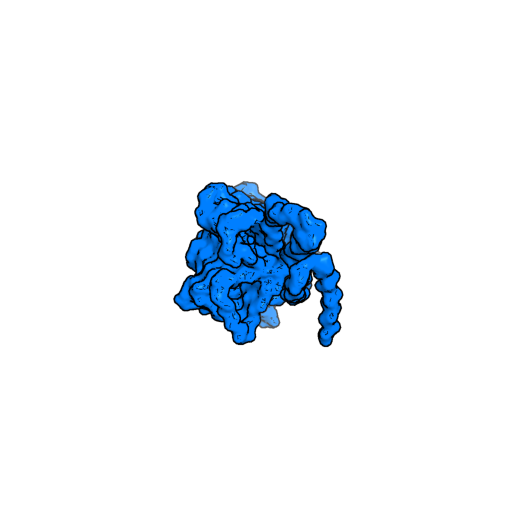 -5.433 6.777 17.398 1.00 97.88 388 SER A C 1
ATOM 2843 O O . SER A 1 388 ? -5.187 7.104 18.555 1.00 97.88 388 SER A O 1
ATOM 2845 N N . GLU A 1 389 ? -4.470 6.501 16.518 1.00 95.19 389 GLU A N 1
ATOM 2846 C CA . GLU A 1 389 ? -3.054 6.434 16.887 1.00 95.19 389 GLU A CA 1
ATOM 2847 C C . GLU A 1 389 ? -2.545 7.739 17.516 1.00 95.19 389 GLU A C 1
ATOM 2849 O O . GLU A 1 389 ? -1.821 7.695 18.513 1.00 95.19 389 GLU A O 1
ATOM 2854 N N . LYS A 1 390 ? -2.944 8.904 16.984 1.00 95.31 390 LYS A N 1
ATOM 2855 C CA . LYS A 1 390 ? -2.502 10.220 17.488 1.00 95.31 390 LYS A CA 1
ATOM 2856 C C . LYS A 1 390 ? -3.606 11.258 17.682 1.00 95.31 390 LYS A C 1
ATOM 2858 O O . LYS A 1 390 ? -3.278 12.379 18.069 1.00 95.31 390 LYS A O 1
ATOM 2863 N N . ASN A 1 391 ? -4.879 10.936 17.455 1.00 97.75 391 ASN A N 1
ATOM 2864 C CA . ASN A 1 391 ? -5.983 11.894 17.601 1.00 97.75 391 ASN A CA 1
ATOM 2865 C C . ASN A 1 391 ? -7.090 11.369 18.522 1.00 97.75 391 ASN A C 1
ATOM 2867 O O . ASN A 1 391 ? -6.836 10.545 19.398 1.00 97.75 391 ASN A O 1
ATOM 2871 N N . ASN A 1 392 ? -8.295 11.925 18.410 1.00 98.62 392 ASN A N 1
ATOM 2872 C CA . ASN A 1 392 ? -9.373 11.660 19.348 1.00 98.62 392 ASN A CA 1
ATOM 2873 C C . ASN A 1 392 ? -10.096 10.349 19.015 1.00 98.62 392 ASN A C 1
ATOM 2875 O O . ASN A 1 392 ? -10.191 9.933 17.858 1.00 98.62 392 ASN A O 1
ATOM 2879 N N . ALA A 1 393 ? -10.661 9.723 20.045 1.00 98.69 393 ALA A N 1
ATOM 2880 C CA . ALA A 1 393 ? -11.510 8.544 19.923 1.00 98.69 393 ALA A CA 1
ATOM 2881 C C . ALA A 1 393 ? -12.797 8.746 20.738 1.00 98.69 393 ALA A C 1
ATOM 2883 O O . ALA A 1 393 ? -12.859 8.396 21.918 1.00 98.69 393 ALA A O 1
ATOM 2884 N N . THR A 1 394 ? -13.805 9.363 20.119 1.00 98.88 394 THR A N 1
ATOM 2885 C CA . THR A 1 394 ? -14.980 9.933 20.805 1.00 98.88 394 THR A CA 1
ATOM 2886 C C . THR A 1 394 ? -16.311 9.501 20.189 1.00 98.88 394 THR A C 1
ATOM 2888 O O . THR A 1 394 ? -16.396 9.145 19.016 1.00 98.88 394 THR A O 1
ATOM 2891 N N . GLY A 1 395 ? -17.389 9.547 20.971 1.00 98.75 395 GLY A N 1
ATOM 2892 C CA . GLY A 1 395 ? -18.731 9.173 20.516 1.00 98.75 395 GLY A CA 1
ATOM 2893 C C . GLY A 1 395 ? -18.903 7.694 20.149 1.00 98.75 395 GLY A C 1
ATOM 2894 O O . GLY A 1 395 ? -19.858 7.362 19.457 1.00 98.75 395 GLY A O 1
ATOM 2895 N N . ASN A 1 396 ? -17.979 6.815 20.534 1.00 98.88 396 ASN A N 1
ATOM 2896 C CA . ASN A 1 396 ? -18.026 5.390 20.223 1.00 98.88 396 ASN A CA 1
ATOM 2897 C C . ASN A 1 396 ? -18.825 4.607 21.274 1.00 98.88 396 ASN A C 1
ATOM 2899 O O . ASN A 1 396 ? -18.903 4.999 22.435 1.00 98.88 396 ASN A O 1
ATOM 2903 N N . THR A 1 397 ? -19.379 3.466 20.882 1.00 98.88 397 THR A N 1
ATOM 2904 C CA . THR A 1 397 ? -20.192 2.608 21.748 1.00 98.88 397 THR A CA 1
ATOM 2905 C C . THR A 1 397 ? -19.569 1.223 21.881 1.00 98.88 397 THR A C 1
ATOM 2907 O O . THR A 1 397 ? -19.093 0.646 20.904 1.00 98.88 397 THR A O 1
ATOM 2910 N N . VAL A 1 398 ? -19.580 0.669 23.090 1.00 98.75 398 VAL A N 1
ATOM 2911 C CA . VAL A 1 398 ? -19.369 -0.766 23.309 1.00 98.75 398 VAL A CA 1
ATOM 2912 C C . VAL A 1 398 ? -20.641 -1.325 23.925 1.00 98.75 398 VAL A C 1
ATOM 2914 O O . VAL A 1 398 ? -21.073 -0.858 24.975 1.00 98.75 398 VAL A O 1
ATOM 2917 N N . THR A 1 399 ? -21.232 -2.311 23.263 1.00 98.12 399 THR A N 1
ATOM 2918 C CA . THR A 1 399 ? -22.470 -2.976 23.659 1.00 98.12 399 THR A CA 1
ATOM 2919 C C . THR A 1 399 ? -22.151 -4.390 24.132 1.00 98.12 399 THR A C 1
ATOM 2921 O O . THR A 1 399 ? -21.597 -5.193 23.381 1.00 98.12 399 THR A O 1
ATOM 2924 N N . LEU A 1 400 ? -22.514 -4.697 25.373 1.00 96.19 400 LEU A N 1
ATOM 2925 C CA . LEU A 1 400 ? -22.436 -6.034 25.957 1.00 96.19 400 LEU A CA 1
ATOM 2926 C C . LEU A 1 400 ? -23.833 -6.654 25.952 1.00 96.19 400 LEU A C 1
ATOM 2928 O O . LEU A 1 400 ? -24.788 -6.036 26.421 1.00 96.19 400 LEU A O 1
ATOM 2932 N N . THR A 1 401 ? -23.944 -7.852 25.390 1.00 91.38 401 THR A N 1
ATOM 2933 C CA . THR A 1 401 ? -25.211 -8.555 25.148 1.00 91.38 401 THR A CA 1
ATOM 2934 C C . THR A 1 401 ? -25.086 -10.004 25.605 1.00 91.38 401 THR A C 1
ATOM 2936 O O . THR A 1 401 ? -25.116 -10.927 24.800 1.00 91.38 401 THR A O 1
ATOM 2939 N N . GLY A 1 402 ? -24.916 -10.191 26.910 1.00 72.31 402 GLY A N 1
ATOM 2940 C CA . GLY A 1 402 ? -24.909 -11.498 27.553 1.00 72.31 402 GLY A CA 1
ATOM 2941 C C . GLY A 1 402 ? -23.542 -12.183 27.561 1.00 72.31 402 GLY A C 1
ATOM 2942 O O . GLY A 1 402 ? -22.838 -12.279 26.556 1.00 72.31 402 GLY A O 1
ATOM 2943 N N . ALA A 1 403 ? -23.193 -12.683 28.742 1.00 64.31 403 ALA A N 1
ATOM 2944 C CA . ALA A 1 403 ? -22.332 -13.836 28.954 1.00 64.31 403 ALA A CA 1
ATOM 2945 C C . ALA A 1 403 ? -23.082 -14.745 29.941 1.00 64.31 403 ALA A C 1
ATOM 2947 O O . ALA A 1 403 ? -23.914 -14.260 30.710 1.00 64.31 403 ALA A O 1
ATOM 2948 N N . ALA A 1 404 ? -22.811 -16.051 29.960 1.00 60.56 404 ALA A N 1
ATOM 2949 C CA . ALA A 1 404 ? -23.526 -16.998 30.830 1.00 60.56 404 ALA A CA 1
ATOM 2950 C C . ALA A 1 404 ? -23.272 -16.789 32.349 1.00 60.56 404 ALA A C 1
ATOM 2952 O O . ALA A 1 404 ? -23.603 -17.653 33.160 1.00 60.56 404 ALA A O 1
ATOM 2953 N N . GLY A 1 405 ? -22.657 -15.669 32.749 1.00 64.81 405 GLY A N 1
ATOM 2954 C CA . GLY A 1 405 ? -22.012 -15.504 34.045 1.00 64.81 405 GLY A CA 1
ATOM 2955 C C . GLY A 1 405 ? -20.861 -16.500 34.226 1.00 64.81 405 GLY A C 1
ATOM 2956 O O . GLY A 1 405 ? -20.343 -17.074 33.264 1.00 64.81 405 GLY A O 1
ATOM 2957 N N . GLY A 1 406 ? -20.446 -16.707 35.476 1.00 78.31 406 GLY A N 1
ATOM 2958 C CA . GLY A 1 406 ? -19.522 -17.787 35.829 1.00 78.31 406 GLY A CA 1
ATOM 2959 C C . GLY A 1 406 ? -18.076 -17.584 35.370 1.00 78.31 406 GLY A C 1
ATOM 2960 O O . GLY A 1 406 ? -17.383 -18.571 35.144 1.00 78.31 406 GLY A O 1
ATOM 2961 N N . ASN A 1 407 ? -17.600 -16.338 35.271 1.00 83.12 407 ASN A N 1
ATOM 2962 C CA . ASN A 1 407 ? -16.233 -15.986 34.862 1.00 83.12 407 ASN A CA 1
ATOM 2963 C C . ASN A 1 407 ? -15.922 -16.266 33.371 1.00 83.12 407 ASN A C 1
ATOM 2965 O O . ASN A 1 407 ? -14.760 -16.420 32.989 1.00 83.12 407 ASN A O 1
ATOM 2969 N N . THR A 1 408 ? -16.940 -16.301 32.505 1.00 87.06 408 THR A N 1
ATOM 2970 C CA . THR A 1 408 ? -16.781 -16.526 31.053 1.00 87.06 408 THR A CA 1
ATOM 2971 C C . THR A 1 408 ? -16.008 -15.387 30.371 1.00 87.06 408 THR A C 1
ATOM 2973 O O . THR A 1 408 ? -15.245 -15.622 29.432 1.00 87.06 408 THR A O 1
ATOM 2976 N N . ASN A 1 409 ? -16.147 -14.155 30.873 1.00 90.56 409 ASN A N 1
ATOM 2977 C CA . ASN A 1 409 ? -15.427 -12.971 30.385 1.00 90.56 409 ASN A CA 1
ATOM 2978 C C . ASN A 1 409 ? -14.527 -12.364 31.468 1.00 90.56 409 ASN A C 1
ATOM 2980 O O . ASN A 1 409 ? -14.361 -11.147 31.560 1.00 90.56 409 ASN A O 1
ATOM 2984 N N . TYR A 1 410 ? -13.913 -13.228 32.282 1.00 91.44 410 TYR A N 1
ATOM 2985 C CA . TYR A 1 410 ? -13.091 -12.809 33.415 1.00 91.44 410 TYR A CA 1
ATOM 2986 C C . TYR A 1 410 ? -11.936 -11.874 33.036 1.00 91.44 410 TYR A C 1
ATOM 2988 O O . TYR A 1 410 ? -11.592 -11.000 33.820 1.00 91.44 410 TYR A O 1
ATOM 2996 N N . TYR A 1 411 ? -11.362 -12.027 31.838 1.00 94.81 411 TYR A N 1
ATOM 2997 C CA . TYR A 1 411 ? -10.239 -11.228 31.338 1.00 94.81 411 TYR A CA 1
ATOM 2998 C C . TYR A 1 411 ? -10.636 -10.243 30.223 1.00 94.81 411 TYR A C 1
ATOM 3000 O O . TYR A 1 411 ? -9.795 -9.815 29.430 1.00 94.81 411 TYR A O 1
ATOM 3008 N N . LEU A 1 412 ? -11.913 -9.861 30.145 1.00 96.44 412 LEU A N 1
ATOM 3009 C CA . LEU A 1 412 ? -12.416 -8.934 29.131 1.00 96.44 412 LEU A CA 1
ATOM 3010 C C . LEU A 1 412 ? -12.198 -7.470 29.540 1.00 96.44 412 LEU A C 1
ATOM 3012 O O . LEU A 1 412 ? -12.816 -6.993 30.485 1.00 96.44 412 LEU A O 1
ATOM 3016 N N . SER A 1 413 ? -11.361 -6.719 28.827 1.00 97.94 413 SER A N 1
ATOM 3017 C CA . SER A 1 413 ? -11.177 -5.277 29.058 1.00 97.94 413 SER A CA 1
ATOM 3018 C C . SER A 1 413 ? -11.850 -4.449 27.968 1.00 97.94 413 SER A C 1
ATOM 3020 O O . SER A 1 413 ? -11.559 -4.629 26.785 1.00 97.94 413 SER A O 1
ATOM 3022 N N . VAL A 1 414 ? -12.719 -3.515 28.357 1.00 98.44 414 VAL A N 1
ATOM 3023 C CA . VAL A 1 414 ? -13.477 -2.668 27.429 1.00 98.44 414 VAL A CA 1
ATOM 3024 C C . VAL A 1 414 ? -13.161 -1.191 27.626 1.00 98.44 414 VAL A C 1
ATOM 3026 O O . VAL A 1 414 ? -13.112 -0.681 28.747 1.00 98.44 414 VAL A O 1
ATOM 3029 N N . TYR A 1 415 ? -12.983 -0.494 26.507 1.00 98.75 415 TYR A N 1
ATOM 3030 C CA . TYR A 1 415 ? -12.689 0.927 26.461 1.00 98.75 415 TYR A CA 1
ATOM 3031 C C . TYR A 1 415 ? -13.554 1.633 25.417 1.00 98.75 415 TYR A C 1
ATOM 3033 O O . TYR A 1 415 ? -13.712 1.141 24.299 1.00 98.75 415 TYR A O 1
ATOM 3041 N N . GLY A 1 416 ? -14.096 2.806 25.745 1.00 98.44 416 GLY A N 1
ATOM 3042 C CA . GLY A 1 416 ? -14.867 3.593 24.776 1.00 98.44 416 GLY A CA 1
ATOM 3043 C C . GLY A 1 416 ? -13.994 4.128 23.639 1.00 98.44 416 GLY A C 1
ATOM 3044 O O . GLY A 1 416 ? -14.330 3.994 22.463 1.00 98.44 416 GLY A O 1
ATOM 3045 N N . GLY A 1 417 ? -12.825 4.660 23.993 1.00 98.19 417 GLY A N 1
ATOM 3046 C CA . GLY A 1 417 ? -11.807 5.150 23.068 1.00 98.19 417 GLY A CA 1
ATOM 3047 C C . GLY A 1 417 ? -10.398 4.716 23.474 1.00 98.19 417 GLY A C 1
ATOM 3048 O O . GLY A 1 417 ? -10.162 4.348 24.626 1.00 98.19 417 GLY A O 1
ATOM 3049 N N . GLY A 1 418 ? -9.443 4.775 22.548 1.00 97.94 418 GLY A N 1
ATOM 3050 C CA . GLY A 1 418 ? -8.023 4.522 22.807 1.00 97.94 418 GLY A CA 1
ATOM 3051 C C . GLY A 1 418 ? -7.106 5.203 21.791 1.00 97.94 418 GLY A C 1
ATOM 3052 O O . GLY A 1 418 ? -7.568 5.681 20.751 1.00 97.94 418 GLY A O 1
ATOM 3053 N N . GLY A 1 419 ? -5.813 5.257 22.103 1.00 96.50 419 GLY A N 1
ATOM 3054 C CA . GLY A 1 419 ? -4.804 5.882 21.254 1.00 96.50 419 GLY A CA 1
ATOM 3055 C C . GLY A 1 419 ? -3.467 6.106 21.956 1.00 96.50 419 GLY A C 1
ATOM 3056 O O . GLY A 1 419 ? -3.367 5.968 23.173 1.00 96.50 419 GLY A O 1
ATOM 3057 N N . ASN A 1 420 ? -2.452 6.498 21.181 1.00 95.31 420 ASN A N 1
ATOM 3058 C CA . ASN A 1 420 ? -1.103 6.833 21.661 1.00 95.31 420 ASN A CA 1
ATOM 3059 C C . ASN A 1 420 ? -0.798 8.340 21.533 1.00 95.31 420 ASN A C 1
ATOM 3061 O O . ASN A 1 420 ? 0.370 8.751 21.494 1.00 95.31 420 ASN A O 1
ATOM 3065 N N . GLY A 1 421 ? -1.826 9.174 21.362 1.00 91.25 421 GLY A N 1
ATOM 3066 C CA . GLY A 1 421 ? -1.700 10.623 21.254 1.00 91.25 421 GLY A CA 1
ATOM 3067 C C . GLY A 1 421 ? -1.697 11.284 22.630 1.00 91.25 421 GLY A C 1
ATOM 3068 O O . GLY A 1 421 ? -2.636 11.117 23.401 1.00 91.25 421 GLY A O 1
ATOM 3069 N N . SER A 1 422 ? -0.669 12.078 22.932 1.00 93.19 422 SER A N 1
ATOM 3070 C CA . SER A 1 422 ? -0.636 12.853 24.178 1.00 93.19 422 SER A CA 1
ATOM 3071 C C . SER A 1 422 ? -1.717 13.941 24.182 1.00 93.19 422 SER A C 1
ATOM 3073 O O . SER A 1 422 ? -1.915 14.626 23.174 1.00 93.19 422 SER A O 1
ATOM 3075 N N . GLY A 1 423 ? -2.418 14.092 25.311 1.00 93.75 423 GLY A N 1
ATOM 3076 C CA . GLY A 1 423 ? -3.456 15.111 25.506 1.00 93.75 423 GLY A CA 1
ATOM 3077 C C . GLY A 1 423 ? -4.700 14.941 24.628 1.00 93.75 423 GLY A C 1
ATOM 3078 O O . GLY A 1 423 ? -5.440 15.905 24.432 1.00 93.75 423 GLY A O 1
ATOM 3079 N N . LYS A 1 424 ? -4.922 13.751 24.055 1.00 97.94 424 LYS A N 1
ATOM 3080 C CA . LYS A 1 424 ? -6.074 13.485 23.187 1.00 97.94 424 LYS A CA 1
ATOM 3081 C C . LYS A 1 424 ? -7.287 13.018 23.972 1.00 97.94 424 LYS A C 1
ATOM 3083 O O . LYS A 1 424 ? -7.188 12.425 25.044 1.00 97.94 424 LYS A O 1
ATOM 3088 N N . ASN A 1 425 ? -8.454 13.326 23.421 1.00 98.31 425 ASN A N 1
ATOM 3089 C CA . ASN A 1 425 ? -9.723 12.991 24.030 1.00 98.31 425 ASN A CA 1
ATOM 3090 C C . ASN A 1 425 ? -10.154 11.589 23.599 1.00 98.31 425 ASN A C 1
ATOM 3092 O O . ASN A 1 425 ? -10.452 11.346 22.428 1.00 98.31 425 ASN A O 1
ATOM 3096 N N . HIS A 1 426 ? -10.224 10.687 24.570 1.00 98.38 426 HIS A N 1
ATOM 3097 C CA . HIS A 1 426 ? -10.673 9.313 24.372 1.00 98.38 426 HIS A CA 1
ATOM 3098 C C . HIS A 1 426 ? -11.947 8.996 25.158 1.00 98.38 426 HIS A C 1
ATOM 3100 O O . HIS A 1 426 ? -12.257 7.826 25.317 1.00 98.38 426 HIS A O 1
ATOM 3106 N N . VAL A 1 427 ? -12.662 9.998 25.687 1.00 98.50 427 VAL A N 1
ATOM 3107 C CA . VAL A 1 427 ? -13.783 9.786 26.624 1.00 98.50 427 VAL A CA 1
ATOM 3108 C C . VAL A 1 427 ? -15.085 10.395 26.114 1.00 98.50 427 VAL A C 1
ATOM 3110 O O . VAL A 1 427 ? -16.127 9.746 26.175 1.00 98.50 427 VAL A O 1
ATOM 3113 N N . THR A 1 428 ? -15.051 11.630 25.604 1.00 98.62 428 THR A N 1
ATOM 3114 C CA . THR A 1 428 ? -16.274 12.379 25.277 1.00 98.62 428 THR A CA 1
ATOM 3115 C C . THR A 1 428 ? -17.179 11.618 24.316 1.00 98.62 428 THR A C 1
ATOM 3117 O O . THR A 1 428 ? -16.749 11.097 23.291 1.00 98.62 428 THR A O 1
ATOM 3120 N N . GLY A 1 429 ? -18.461 11.574 24.651 1.00 98.50 429 GLY A N 1
ATOM 3121 C CA . GLY A 1 429 ? -19.529 10.921 23.916 1.00 98.50 429 GLY A CA 1
ATOM 3122 C C . GLY A 1 429 ? -19.512 9.397 23.982 1.00 98.50 429 GLY A C 1
ATOM 3123 O O . GLY A 1 429 ? -20.479 8.797 23.522 1.00 98.50 429 GLY A O 1
ATOM 3124 N N . ASN A 1 430 ? -18.461 8.766 24.516 1.00 98.88 430 ASN A N 1
ATOM 3125 C CA . ASN A 1 430 ? -18.355 7.314 24.495 1.00 98.88 430 ASN A CA 1
ATOM 3126 C C . ASN A 1 430 ? -19.366 6.671 25.451 1.00 98.88 430 ASN A C 1
ATOM 3128 O O . ASN A 1 430 ? -19.528 7.123 26.588 1.00 98.88 430 ASN A O 1
ATOM 3132 N N . LEU A 1 431 ? -20.008 5.595 25.001 1.00 98.81 431 LEU A N 1
ATOM 3133 C CA . LEU A 1 431 ? -21.087 4.912 25.708 1.00 98.81 431 LEU A CA 1
ATOM 3134 C C . LEU A 1 431 ? -20.738 3.443 25.962 1.00 98.81 431 LEU A C 1
ATOM 3136 O O . LEU A 1 431 ? -20.468 2.693 25.026 1.00 98.81 431 LEU A O 1
ATOM 3140 N N . LEU A 1 432 ? -20.805 3.021 27.224 1.00 98.69 432 LEU A N 1
ATOM 3141 C CA . LEU A 1 432 ? -20.929 1.607 27.561 1.00 98.69 432 LEU A CA 1
ATOM 3142 C C . LEU A 1 432 ? -22.417 1.263 27.632 1.00 98.69 432 LEU A C 1
ATOM 3144 O O . LEU A 1 432 ? -23.136 1.790 28.482 1.00 98.69 432 LEU A O 1
ATOM 3148 N N . GLN A 1 433 ? -22.883 0.383 26.753 1.00 97.81 433 GLN A N 1
ATOM 3149 C CA . GLN A 1 433 ? -24.248 -0.126 26.770 1.00 97.81 433 GLN A CA 1
ATOM 3150 C C . GLN A 1 433 ? -24.258 -1.574 27.266 1.00 97.81 433 GLN A C 1
ATOM 3152 O O . GLN A 1 433 ? -23.578 -2.434 26.716 1.00 97.81 433 GLN A O 1
ATOM 3157 N N . VAL A 1 434 ? -25.049 -1.856 28.296 1.00 96.38 434 VAL A N 1
ATOM 3158 C CA . VAL A 1 434 ? -25.203 -3.196 28.875 1.00 96.38 434 VAL A CA 1
ATOM 3159 C C . VAL A 1 434 ? -26.633 -3.650 28.646 1.00 96.38 434 VAL A C 1
ATOM 3161 O O . VAL A 1 434 ? -27.564 -3.015 29.141 1.00 96.38 434 VAL A O 1
ATOM 3164 N N . LYS A 1 435 ? -26.815 -4.734 27.895 1.00 94.25 435 LYS A N 1
ATOM 3165 C CA . LYS A 1 435 ? -28.122 -5.343 27.645 1.00 94.25 435 LYS A CA 1
ATOM 3166 C C . LYS A 1 435 ? -28.198 -6.710 28.314 1.00 94.25 435 LYS A C 1
ATOM 3168 O O . LYS A 1 435 ? -27.226 -7.472 28.287 1.00 94.25 435 LYS A O 1
ATOM 3173 N N . GLY A 1 436 ? -29.354 -7.001 28.897 1.00 90.44 436 GLY A N 1
ATOM 3174 C CA . GLY A 1 436 ? -29.595 -8.267 29.581 1.00 90.44 436 GLY A CA 1
ATOM 3175 C C . GLY A 1 436 ? -28.719 -8.464 30.819 1.00 90.44 436 GLY A C 1
ATOM 3176 O O . GLY A 1 436 ? -28.060 -7.539 31.310 1.00 90.44 436 GLY A O 1
ATOM 3177 N N . LYS A 1 437 ? -28.730 -9.688 31.348 1.00 89.62 437 LYS A N 1
ATOM 3178 C CA . LYS A 1 437 ? -27.989 -10.052 32.562 1.00 89.62 437 LYS A CA 1
ATOM 3179 C C . LYS A 1 437 ? -26.696 -10.819 32.305 1.00 89.62 437 LYS A C 1
ATOM 3181 O O . LYS A 1 437 ? -26.480 -11.349 31.222 1.00 89.62 437 LYS A O 1
ATOM 3186 N N . GLY A 1 438 ? -25.852 -10.901 33.336 1.00 88.81 438 GLY A N 1
ATOM 3187 C CA . GLY A 1 438 ? -24.686 -11.792 33.345 1.00 88.81 438 GLY A CA 1
ATOM 3188 C C . GLY A 1 438 ? -23.454 -11.277 32.598 1.00 88.81 438 GLY A C 1
ATOM 3189 O O . GLY A 1 438 ? -22.529 -12.051 32.365 1.00 88.81 438 GLY A O 1
ATOM 3190 N N . ASN A 1 439 ? -23.402 -9.991 32.235 1.00 93.69 439 ASN A N 1
ATOM 3191 C CA . ASN A 1 439 ? -22.221 -9.416 31.594 1.00 93.69 439 ASN A CA 1
ATOM 3192 C C . ASN A 1 439 ? -21.074 -9.267 32.607 1.00 93.69 439 ASN A C 1
ATOM 3194 O O . ASN A 1 439 ? -21.274 -8.809 33.734 1.00 93.69 439 ASN A O 1
ATOM 3198 N N . GLU A 1 440 ? -19.856 -9.605 32.191 1.00 93.69 440 GLU A N 1
ATOM 3199 C CA . GLU A 1 440 ? -18.649 -9.540 33.020 1.00 93.69 440 GLU A CA 1
ATOM 3200 C C . GLU A 1 440 ? -17.551 -8.771 32.289 1.00 93.69 440 GLU A C 1
ATOM 3202 O O . GLU A 1 440 ? -17.357 -8.947 31.086 1.00 93.69 440 GLU A O 1
ATOM 3207 N N . VAL A 1 441 ? -16.833 -7.926 33.027 1.00 95.06 441 VAL A N 1
ATOM 3208 C CA . VAL A 1 441 ? -15.707 -7.138 32.516 1.00 95.06 441 VAL A CA 1
ATOM 3209 C C . VAL A 1 441 ? -14.604 -7.052 33.564 1.00 95.06 441 VAL A C 1
ATOM 3211 O O . VAL A 1 441 ? -14.847 -6.787 34.742 1.00 95.06 441 VAL A O 1
ATOM 3214 N N . TYR A 1 442 ? -13.368 -7.245 33.122 1.00 96.00 442 TYR A N 1
ATOM 3215 C CA . TYR A 1 442 ? -12.172 -7.072 33.932 1.00 96.00 442 TYR A CA 1
ATOM 3216 C C . TYR A 1 442 ? -11.873 -5.596 34.181 1.00 96.00 442 TYR A C 1
ATOM 3218 O O . TYR A 1 442 ? -11.853 -5.150 35.329 1.00 96.00 442 TYR A O 1
ATOM 3226 N N . ASN A 1 443 ? -11.704 -4.836 33.096 1.00 97.88 443 ASN A N 1
ATOM 3227 C CA . ASN A 1 443 ? -11.482 -3.396 33.135 1.00 97.88 443 ASN A CA 1
ATOM 3228 C C . ASN A 1 443 ? -12.535 -2.656 32.305 1.00 97.88 443 ASN A C 1
ATOM 3230 O O . ASN A 1 443 ? -12.894 -3.105 31.215 1.00 97.88 443 ASN A O 1
ATOM 3234 N N . VAL A 1 444 ? -12.963 -1.493 32.793 1.00 98.44 444 VAL A N 1
ATOM 3235 C CA . VAL A 1 444 ? -13.824 -0.536 32.085 1.00 98.44 444 VAL A CA 1
ATOM 3236 C C . VAL A 1 444 ? -13.179 0.840 32.151 1.00 98.44 444 VAL A C 1
ATOM 3238 O O . VAL A 1 444 ? -12.967 1.368 33.244 1.00 98.44 444 VAL A O 1
ATOM 3241 N N . GLY A 1 445 ? -12.901 1.439 30.995 1.00 98.38 445 GLY A N 1
ATOM 3242 C CA . GLY A 1 445 ? -12.327 2.782 30.923 1.00 98.38 445 GLY A CA 1
ATOM 3243 C C . GLY A 1 445 ? -12.785 3.581 29.707 1.00 98.38 445 GLY A C 1
ATOM 3244 O O . GLY A 1 445 ? -13.353 3.049 28.760 1.00 98.38 445 GLY A O 1
ATOM 3245 N N . ASN A 1 446 ? -12.479 4.874 29.690 1.00 98.50 446 ASN A N 1
ATOM 3246 C CA . ASN A 1 446 ? -12.688 5.749 28.537 1.00 98.50 446 ASN A CA 1
ATOM 3247 C C . ASN A 1 446 ? -14.144 5.873 28.036 1.00 98.50 446 ASN A C 1
ATOM 3249 O O . ASN A 1 446 ? -14.380 6.120 26.851 1.00 98.50 446 ASN A O 1
ATOM 3253 N N . PHE A 1 447 ? -15.118 5.740 28.932 1.00 98.81 447 PHE A N 1
ATOM 3254 C CA . PHE A 1 447 ? -16.534 5.999 28.678 1.00 98.81 447 PHE A CA 1
ATOM 3255 C C . PHE A 1 447 ? -16.983 7.288 29.366 1.00 98.81 447 PHE A C 1
ATOM 3257 O O . PHE A 1 447 ? -16.617 7.556 30.506 1.00 98.81 447 PHE A O 1
ATOM 3264 N N . GLU A 1 448 ? -17.798 8.090 28.690 1.00 98.56 448 GLU A N 1
ATOM 3265 C CA . GLU A 1 448 ? -18.480 9.218 29.328 1.00 98.56 448 GLU A CA 1
ATOM 3266 C C . GLU A 1 448 ? -19.816 8.777 29.943 1.00 98.56 448 GLU A C 1
ATOM 3268 O O . GLU A 1 448 ? -20.238 9.324 30.960 1.00 98.56 448 GLU A O 1
ATOM 3273 N N . LYS A 1 449 ? -20.493 7.813 29.310 1.00 98.44 449 LYS A N 1
ATOM 3274 C CA . LYS A 1 449 ? -21.874 7.428 29.618 1.00 98.44 449 LYS A CA 1
ATOM 3275 C C . LYS A 1 449 ? -21.981 5.927 29.844 1.00 98.44 449 LYS A C 1
ATOM 3277 O O . LYS A 1 449 ? -21.275 5.149 29.198 1.00 98.44 449 LYS A O 1
ATOM 3282 N N . MET A 1 450 ? -22.926 5.528 30.690 1.00 98.38 450 MET A N 1
ATOM 3283 C CA . MET A 1 450 ? -23.347 4.136 30.834 1.00 98.38 450 MET A CA 1
ATOM 3284 C C . MET A 1 450 ? -24.863 4.030 30.643 1.00 98.38 450 MET A C 1
ATOM 3286 O O . MET A 1 450 ? -25.624 4.815 31.208 1.00 98.38 450 MET A O 1
ATOM 3290 N N . LYS A 1 451 ? -25.317 3.059 29.845 1.00 97.62 451 LYS A N 1
ATOM 3291 C CA . LYS A 1 451 ? -26.744 2.763 29.664 1.00 97.62 451 LYS A CA 1
ATOM 3292 C C . LYS A 1 451 ? -27.020 1.290 29.931 1.00 97.62 451 LYS A C 1
ATOM 3294 O O . LYS A 1 451 ? -26.480 0.430 29.238 1.00 97.62 451 LYS A O 1
ATOM 3299 N N . PHE A 1 452 ? -27.919 1.016 30.867 1.00 97.00 452 PHE A N 1
ATOM 3300 C CA . PHE A 1 452 ? -28.514 -0.302 31.048 1.00 97.00 452 PHE A CA 1
ATOM 3301 C C . PHE A 1 452 ? -29.797 -0.410 30.229 1.00 97.00 452 PHE A C 1
ATOM 3303 O O . PHE A 1 452 ? -30.647 0.482 30.256 1.00 97.00 452 PHE A O 1
ATOM 3310 N N . VAL A 1 453 ? -29.923 -1.509 29.492 1.00 94.94 453 VAL A N 1
ATOM 3311 C CA . VAL A 1 453 ? -31.093 -1.840 28.683 1.00 94.94 453 VAL A CA 1
ATOM 3312 C C . VAL A 1 453 ? -31.685 -3.137 29.203 1.00 94.94 453 VAL A C 1
ATOM 3314 O O . VAL A 1 453 ? -31.079 -4.203 29.070 1.00 94.94 453 VAL A O 1
ATOM 3317 N N . LEU A 1 454 ? -32.863 -3.030 29.810 1.00 90.75 454 LEU A N 1
ATOM 3318 C CA . LEU A 1 454 ? -33.606 -4.178 30.312 1.00 90.75 454 LEU A CA 1
ATOM 3319 C C . LEU A 1 454 ? -34.200 -4.939 29.125 1.00 90.75 454 LEU A C 1
ATOM 3321 O O . LEU A 1 454 ? -34.826 -4.346 28.249 1.00 90.75 454 LEU A O 1
ATOM 3325 N N . ASP A 1 455 ? -33.985 -6.249 29.091 1.00 84.62 455 ASP A N 1
ATOM 3326 C CA . ASP A 1 455 ? -34.655 -7.151 28.160 1.00 84.62 455 ASP A CA 1
ATOM 3327 C C . ASP A 1 455 ? -35.482 -8.184 28.936 1.00 84.62 455 ASP A C 1
ATOM 3329 O O . ASP A 1 455 ? -35.500 -8.207 30.169 1.00 84.62 455 ASP A O 1
ATOM 3333 N N . THR A 1 456 ? -36.174 -9.064 28.215 1.00 86.56 456 THR A N 1
ATOM 3334 C CA . THR A 1 456 ? -37.045 -10.083 28.817 1.00 86.56 456 THR A CA 1
ATOM 3335 C C . THR A 1 456 ? -36.297 -11.127 29.656 1.00 86.56 456 THR A C 1
ATOM 3337 O O . THR A 1 456 ? -36.941 -11.972 30.270 1.00 86.56 456 THR A O 1
ATOM 3340 N N . THR A 1 457 ? -34.958 -11.119 29.671 1.00 83.75 457 THR A N 1
ATOM 3341 C CA . THR A 1 457 ? -34.131 -12.057 30.447 1.00 83.75 457 THR A CA 1
ATOM 3342 C C . THR A 1 457 ? -33.796 -11.548 31.852 1.00 83.75 457 THR A C 1
ATOM 3344 O O . THR A 1 457 ? -33.268 -12.316 32.661 1.00 83.75 457 THR A O 1
ATOM 3347 N N . VAL A 1 458 ? -34.104 -10.281 32.159 1.00 89.50 458 VAL A N 1
ATOM 3348 C CA . VAL A 1 458 ? -33.775 -9.630 33.435 1.00 89.50 458 VAL A CA 1
ATOM 3349 C C . VAL A 1 458 ? -34.952 -9.717 34.410 1.00 89.50 458 VAL A C 1
ATOM 3351 O O . VAL A 1 458 ? -36.025 -9.172 34.163 1.00 89.50 458 VAL A O 1
ATOM 3354 N N . ALA A 1 459 ? -34.735 -10.374 35.547 1.00 90.69 459 ALA A N 1
ATOM 3355 C CA . ALA A 1 459 ? -35.673 -10.512 36.655 1.00 90.69 459 ALA A CA 1
ATOM 3356 C C . ALA A 1 459 ? -35.177 -9.790 37.922 1.00 90.69 459 ALA A C 1
ATOM 3358 O O . ALA A 1 459 ? -34.035 -9.337 38.022 1.00 90.69 459 ALA A O 1
ATOM 3359 N N . ALA A 1 460 ? -36.056 -9.683 38.922 1.00 91.81 460 ALA A N 1
ATOM 3360 C CA . ALA A 1 460 ? -35.713 -9.089 40.210 1.00 91.81 460 ALA A CA 1
ATOM 3361 C C . ALA A 1 460 ? -34.540 -9.833 40.875 1.00 91.81 460 ALA A C 1
ATOM 3363 O O . ALA A 1 460 ? -34.561 -11.056 41.001 1.00 91.81 460 ALA A O 1
ATOM 3364 N N . GLY A 1 461 ? -33.531 -9.079 41.318 1.00 90.94 461 GLY A N 1
ATOM 3365 C CA . GLY A 1 461 ? -32.314 -9.619 41.932 1.00 90.94 461 GLY A CA 1
ATOM 3366 C C . GLY A 1 461 ? -31.207 -9.999 40.942 1.00 90.94 461 GLY A C 1
ATOM 3367 O O . GLY A 1 461 ? -30.098 -10.305 41.378 1.00 90.94 461 GLY A O 1
ATOM 3368 N N . ASP A 1 462 ? -31.456 -9.943 39.630 1.00 91.50 462 ASP A N 1
ATOM 3369 C CA . ASP A 1 462 ? -30.417 -10.203 38.636 1.00 91.50 462 ASP A CA 1
ATOM 3370 C C . ASP A 1 462 ? -29.365 -9.082 38.589 1.00 91.50 462 ASP A C 1
ATOM 3372 O O . ASP A 1 462 ? -29.655 -7.896 38.745 1.00 91.50 462 ASP A O 1
ATOM 3376 N N . THR A 1 463 ? -28.117 -9.469 38.310 1.00 91.31 463 THR A N 1
ATOM 3377 C CA . THR A 1 463 ? -27.006 -8.536 38.075 1.00 91.31 463 THR A CA 1
ATOM 3378 C C . THR A 1 463 ? -26.760 -8.383 36.574 1.00 91.31 463 THR A C 1
ATOM 3380 O O . THR A 1 463 ? -26.488 -9.365 35.879 1.00 91.31 463 THR A O 1
ATOM 3383 N N . MET A 1 464 ? -26.822 -7.148 36.065 1.00 93.44 464 MET A N 1
ATOM 3384 C CA . MET A 1 464 ? -26.603 -6.876 34.638 1.00 93.44 464 MET A CA 1
ATOM 3385 C C . MET A 1 464 ? -25.133 -6.813 34.235 1.00 93.44 464 MET A C 1
ATOM 3387 O O . MET A 1 464 ? -24.769 -7.337 33.183 1.00 93.44 464 MET A O 1
ATOM 3391 N N . LEU A 1 465 ? -24.301 -6.187 35.070 1.00 94.06 465 LEU A N 1
ATOM 3392 C CA . LEU A 1 465 ? -22.870 -6.017 34.846 1.00 94.06 465 LEU A CA 1
ATOM 3393 C C . LEU A 1 465 ? -22.104 -6.300 36.136 1.00 94.06 465 LEU A C 1
ATOM 3395 O O . LEU A 1 465 ? -22.387 -5.703 37.173 1.00 94.06 465 LEU A O 1
ATOM 3399 N N . ARG A 1 466 ? -21.089 -7.156 36.048 1.00 93.69 466 ARG A N 1
ATOM 3400 C CA . ARG A 1 466 ? -20.106 -7.391 37.104 1.00 93.69 466 ARG A CA 1
ATOM 3401 C C . ARG A 1 466 ? -18.738 -6.885 36.651 1.00 93.69 466 ARG A C 1
ATOM 3403 O O . ARG A 1 466 ? -18.148 -7.432 35.721 1.00 93.69 466 ARG A O 1
ATOM 3410 N N . GLY A 1 467 ? -18.233 -5.857 37.327 1.00 93.75 467 GLY A N 1
ATOM 3411 C CA . GLY A 1 467 ? -16.834 -5.438 37.224 1.00 93.75 467 GLY A CA 1
ATOM 3412 C C . GLY A 1 467 ? -15.943 -6.288 38.129 1.00 93.75 467 GLY A C 1
ATOM 3413 O O . GLY A 1 467 ? -16.331 -6.578 39.260 1.00 93.75 467 GLY A O 1
ATOM 3414 N N . ILE A 1 468 ? -14.776 -6.705 37.636 1.00 93.62 468 ILE A N 1
ATOM 3415 C CA . ILE A 1 468 ? -13.886 -7.633 38.355 1.00 93.62 468 ILE A CA 1
ATOM 3416 C C . ILE A 1 468 ? -12.670 -6.924 38.957 1.00 93.62 468 ILE A C 1
ATOM 3418 O O . ILE A 1 468 ? -12.344 -7.187 40.110 1.00 93.62 468 ILE A O 1
ATOM 3422 N N . ASN A 1 469 ? -12.000 -6.045 38.206 1.00 95.12 469 ASN A N 1
ATOM 3423 C CA . ASN A 1 469 ? -10.795 -5.354 38.670 1.00 95.12 469 ASN A CA 1
ATOM 3424 C C . ASN A 1 469 ? -11.003 -3.841 38.759 1.00 95.12 469 ASN A C 1
ATOM 3426 O O . ASN A 1 469 ? -11.222 -3.310 39.845 1.00 95.12 469 ASN A O 1
ATOM 3430 N N . ALA A 1 470 ? -10.953 -3.139 37.625 1.00 95.25 470 ALA A N 1
ATOM 3431 C CA . ALA A 1 470 ? -11.029 -1.683 37.603 1.00 95.25 470 ALA A CA 1
ATOM 3432 C C . ALA A 1 470 ? -12.203 -1.211 36.748 1.00 95.25 470 ALA A C 1
ATOM 3434 O O . ALA A 1 470 ? -12.195 -1.339 35.525 1.00 95.25 470 ALA A O 1
ATOM 3435 N N . VAL A 1 471 ? -13.197 -0.608 37.392 1.00 96.00 471 VAL A N 1
ATOM 3436 C CA . VAL A 1 471 ? -14.266 0.125 36.712 1.00 96.00 471 VAL A CA 1
ATOM 3437 C C . VAL A 1 471 ? -14.042 1.603 36.979 1.00 96.00 471 VAL A C 1
ATOM 3439 O O . VAL A 1 471 ? -13.938 2.011 38.134 1.00 96.00 471 VAL A O 1
ATOM 3442 N N . GLN A 1 472 ? -13.926 2.402 35.917 1.00 96.06 472 GLN A N 1
ATOM 3443 C CA . GLN A 1 472 ? -13.810 3.853 36.053 1.00 96.06 472 GLN A CA 1
ATOM 3444 C C . GLN A 1 472 ? -14.971 4.445 36.870 1.00 96.06 472 GLN A C 1
ATOM 3446 O O . GLN A 1 472 ? -16.082 3.910 36.882 1.00 96.06 472 GLN A O 1
ATOM 3451 N N . ALA A 1 473 ? -14.741 5.607 37.478 1.00 96.25 473 ALA A N 1
ATOM 3452 C CA . ALA A 1 473 ? -15.837 6.421 37.980 1.00 96.25 473 ALA A CA 1
ATOM 3453 C C . ALA A 1 473 ? -16.729 6.892 36.817 1.00 96.25 473 ALA A C 1
ATOM 3455 O O . ALA A 1 473 ? -16.245 7.252 35.738 1.00 96.25 473 ALA A O 1
ATOM 3456 N N . PHE A 1 474 ? -18.033 6.899 37.068 1.00 96.94 474 PHE A N 1
ATOM 3457 C CA . PHE A 1 474 ? -19.039 7.491 36.198 1.00 96.94 474 PHE A CA 1
ATOM 3458 C C . PHE A 1 474 ? -19.720 8.630 36.944 1.00 96.94 474 PHE A C 1
ATOM 3460 O O . PHE A 1 474 ? -19.978 8.535 38.143 1.00 96.94 474 PHE A O 1
ATOM 3467 N N . ASP A 1 475 ? -20.011 9.697 36.211 1.00 97.00 475 ASP A N 1
ATOM 3468 C CA . ASP A 1 475 ? -20.930 10.729 36.668 1.00 97.00 475 ASP A CA 1
ATOM 3469 C C . ASP A 1 475 ? -22.337 10.123 36.758 1.00 97.00 475 ASP A C 1
ATOM 3471 O O . ASP A 1 475 ? -22.802 9.498 35.799 1.00 97.00 475 ASP A O 1
ATOM 3475 N N . TRP A 1 476 ? -22.989 10.272 37.912 1.00 96.50 476 TRP A N 1
ATOM 3476 C CA . TRP A 1 476 ? -24.287 9.659 38.193 1.00 96.50 476 TRP A CA 1
ATOM 3477 C C . TRP A 1 476 ? -25.352 10.098 37.184 1.00 96.50 476 TRP A C 1
ATOM 3479 O O . TRP A 1 476 ? -26.116 9.267 36.698 1.00 96.50 476 TRP A O 1
ATOM 3489 N N . ASP A 1 477 ? -25.318 11.365 36.767 1.00 97.44 477 ASP A N 1
ATOM 3490 C CA . ASP A 1 477 ? -26.267 11.930 35.800 1.00 97.44 477 ASP A CA 1
ATOM 3491 C C . ASP A 1 477 ? -26.046 11.402 34.370 1.00 97.44 477 ASP A C 1
ATOM 3493 O O . ASP A 1 477 ? -26.856 11.626 33.467 1.00 97.44 477 ASP A O 1
ATOM 3497 N N . LYS A 1 478 ? -24.942 10.678 34.144 1.00 97.38 478 LYS A N 1
ATOM 3498 C CA . LYS A 1 478 ? -24.591 10.040 32.866 1.00 97.38 478 LYS A CA 1
ATOM 3499 C C . LYS A 1 478 ? -24.805 8.528 32.876 1.00 97.38 478 LYS A C 1
ATOM 3501 O O . LYS A 1 478 ? -24.476 7.860 31.887 1.00 97.38 478 LYS A O 1
ATOM 3506 N N . ILE A 1 479 ? -25.367 7.994 33.959 1.00 97.75 479 ILE A N 1
ATOM 3507 C CA . ILE A 1 479 ? -25.866 6.625 34.038 1.00 97.75 479 ILE A CA 1
ATOM 3508 C C . ILE A 1 479 ? -27.370 6.655 33.785 1.00 97.75 479 ILE A C 1
ATOM 3510 O O . ILE A 1 479 ? -28.110 7.418 34.397 1.00 97.75 479 ILE A O 1
ATOM 3514 N N . SER A 1 480 ? -27.837 5.812 32.870 1.00 96.94 480 SER A N 1
ATOM 3515 C CA . SER A 1 480 ? -29.256 5.732 32.523 1.00 96.94 480 SER A CA 1
ATOM 3516 C C . SER A 1 480 ? -29.739 4.292 32.437 1.00 96.94 480 SER A C 1
ATOM 3518 O O . SER A 1 480 ? -28.978 3.375 32.120 1.00 96.94 480 SER A O 1
ATOM 3520 N N . VAL A 1 481 ? -31.029 4.108 32.697 1.00 95.25 481 VAL A N 1
ATOM 3521 C CA . VAL A 1 481 ? -31.760 2.862 32.464 1.00 95.25 481 VAL A CA 1
ATOM 3522 C C . VAL A 1 481 ? -32.897 3.188 31.508 1.00 95.25 481 VAL A C 1
ATOM 3524 O O . VAL A 1 481 ? -33.585 4.190 31.690 1.00 95.25 481 VAL A O 1
ATOM 3527 N N . GLY A 1 482 ? -33.093 2.375 30.477 1.00 84.56 482 GLY A N 1
ATOM 3528 C CA . GLY A 1 482 ? -34.229 2.546 29.580 1.00 84.56 482 GLY A CA 1
ATOM 3529 C C . GLY A 1 482 ? -34.282 1.494 28.489 1.00 84.56 482 GLY A C 1
ATOM 3530 O O . GLY A 1 482 ? -33.328 0.740 28.290 1.00 84.56 482 GLY A O 1
ATOM 3531 N N . ASP A 1 483 ? -35.391 1.479 27.764 1.00 67.19 483 ASP A N 1
ATOM 3532 C CA . ASP A 1 483 ? -35.653 0.465 26.751 1.00 67.19 483 ASP A CA 1
ATOM 3533 C C . ASP A 1 483 ? -34.679 0.549 25.562 1.00 67.19 483 ASP A C 1
ATOM 3535 O O . ASP A 1 483 ? -33.956 1.539 25.338 1.00 67.19 483 ASP A O 1
ATOM 3539 N N . ALA A 1 484 ? -34.654 -0.537 24.786 1.00 53.69 484 ALA A N 1
ATOM 3540 C CA . ALA A 1 484 ? -33.993 -0.612 23.491 1.00 53.69 484 ALA A CA 1
ATOM 3541 C C . ALA A 1 484 ? -34.792 0.192 22.447 1.00 53.69 484 ALA A C 1
ATOM 3543 O O . ALA A 1 484 ? -35.408 -0.394 21.563 1.00 53.69 484 ALA A O 1
ATOM 3544 N N . SER A 1 485 ? -34.835 1.520 22.579 1.00 39.59 485 SER A N 1
ATOM 3545 C CA . SER A 1 485 ? -35.384 2.418 21.554 1.00 39.59 485 SER A CA 1
ATOM 3546 C C . SER A 1 485 ? -34.339 2.754 20.501 1.00 39.59 485 SER A C 1
ATOM 3548 O O . SER A 1 485 ? -33.277 3.280 20.929 1.00 39.59 485 SER A O 1
#

Solvent-accessible surface area (backbone atoms only — not comparable to full-atom values): 23355 Å² total; per-r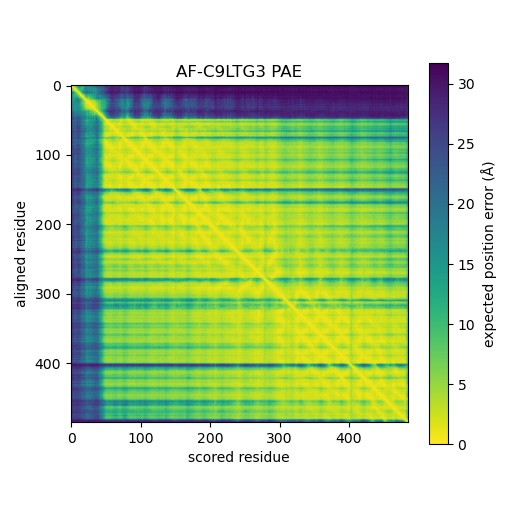esidue (Å²): 134,91,83,82,83,88,82,77,94,55,90,91,68,87,83,85,79,84,92,59,93,48,71,68,44,54,53,51,52,50,56,52,54,48,35,69,70,74,45,82,86,71,68,91,77,65,71,55,74,59,38,59,68,32,79,37,76,47,46,65,89,60,79,81,72,74,81,82,42,48,11,24,71,47,75,95,37,68,78,38,62,30,35,22,31,48,9,26,22,37,42,29,51,40,79,40,52,64,38,60,41,24,1,8,32,32,48,12,52,16,43,12,32,46,9,28,26,38,42,24,46,42,35,10,60,86,36,58,16,42,37,25,4,6,29,4,39,56,27,34,6,28,39,6,26,35,36,42,42,32,25,91,32,94,55,37,22,50,33,23,29,43,26,11,14,41,61,74,33,82,96,48,52,26,27,60,67,4,26,41,35,42,30,51,37,29,27,50,30,19,34,39,42,38,46,49,31,40,36,39,45,62,55,93,79,55,50,71,76,40,45,27,33,35,38,63,51,55,49,54,68,40,45,36,82,36,51,42,48,44,52,52,87,58,61,69,67,95,60,81,66,63,44,42,31,32,50,34,37,53,38,70,31,41,29,32,68,30,61,90,51,89,44,44,52,75,57,92,48,26,39,29,28,72,52,59,69,50,93,53,81,76,58,66,40,74,47,64,26,41,35,33,32,39,41,37,27,26,17,29,67,24,79,37,70,37,36,82,89,43,70,75,80,74,53,64,85,34,74,81,71,20,52,43,60,24,4,32,19,77,84,27,51,55,4,26,51,5,34,22,35,39,30,60,41,82,40,53,64,36,45,39,22,1,5,36,7,63,15,60,40,28,31,4,35,45,8,27,28,37,43,24,48,42,34,11,61,86,34,58,18,43,36,23,5,4,24,1,37,41,31,33,4,27,40,3,27,33,35,40,47,32,29,93,36,92,56,38,23,51,31,24,29,41,24,11,16,36,62,76,26,85,94,46,53,27,26,58,67,4,28,40,34,40,32,34,38,30,29,52,29,19,33,40,41,39,45,48,30,38,36,42,26,72,42,97,77,55,57,95,89,63,56,44,70,46,74,70,73,48,66,60,87,69,58,71,93,38,50,47,76,47,70,91,120

Sequence (485 aa):
MSTEHLSFMGKGEKVMFKKGNSKRWKALSLAVALYVGGGQMSFEHVDAADVTGGDVTYHTGDTLPVDPIAGGAITPSSTDPGNVYSNKLTITGLNINGRRLYGGYTSGLGLVTGNEVILKDTVSSSTHATIYGGWSEKNNATGNTVTLTGAAGGNTNYYLSVYGGDGNGSGKDYVTGNLLQVKGKGNEVYNVGNFEKMKFVLDSTVAAGNTMLRGINTVQAFDWGKVSVDNASTWGTGSTGSKRIVLYTGSTLTLNNYGTSSSNGVSGNFEYGITTNTSTPGAVGTVSASEIYFDRNQFQNAKVTYNVSSPTLPPAGGLYGGAIYAGTSTLGNTTKKNTLTVDGRDINGRRLYGGYTQSTSGDSTGNEVILKDTVSSSTHATIYGGWSEKNNATGNTVTLTGAAGGNTNYYLSVYGGGGNGSGKNHVTGNLLQVKGKGNEVYNVGNFEKMKFVLDTTVAAGDTMLRGINAVQAFDWDKISVGDAS

pLDDT: mean 89.43, std 15.31, range [30.53, 98.94]

Nearest PDB structures (foldseek):
  5awg-assembly2_F  TM=1.685E-01  e=2.340E+00  Escherichia coli K-12

Radius of gyration: 32.95 Å; Cα contacts (8 Å, |Δi|>4): 1511; chains: 1; bounding box: 68×38×113 Å